Protein AF-0000000083108673 (afdb_homodimer)

Sequence (466 aa):
MNLGAVGRLLPELTGDARADRWREHRAAVRAELIEATLRAIDEYGPDLSIDDVVKTAGIPRPKLYRFFADKDALFAAVGQRVQEMIIEQVVPQFDAATTALELVSSAVAAYVGLVDKRPNLFRFLVNSHFRDGRSPADLIEGGRPLSDATVDVWSAAIEARGGEGANFEYVVDAALGAVGLGVLRWLNSPTVSKDALVEELTAFLWGAFSAIAEVRGVHLTPDTKLESSAEANMNLGAVGRLLPELTGDARADRWREHRAAVRAELIEATLRAIDEYGPDLSIDDVVKTAGIPRPKLYRFFADKDALFAAVGQRVQEMIIEQVVPQFDAATTALELVSSAVAAYVGLVDKRPNLFRFLVNSHFRDGRSPADLIEGGRPLSDATVDVWSAAIEARGGEGANFEYVVDAALGAVGLGVLRWLNSPTVSKDALVEELTAFLWGAFSAIAEVRGVHLTPDTKLESSAEAN

Organism: NCBI:txid185642

Foldseek 3Di:
DPPPPVVVPQPPPPPPPVVSVVVVVLVVVLVLLLVLVLVLCQVVFLPDDLVSSCVSSVHDSVVNCVNPVDPLRSLVVNLLVVLVVLCVQQLVQLLVDFAPLSNLLSNLLRNLVVCVVRVRSLVNNVVSCVVVVHDVVVVVVSCVVVLVSVLVSLLCQLVVQPFHSPPCSVVSSVLVVVSSVLSVVCSVPVPDDSVVSSVVSSVVSSVSSQVVSVVRPDHGDRGHTRPRPVVVD/DPPPVVVVPQPPPPPPPVVSVVSVVLVVVLVLLLVLVLVLCQVVFLPDDLVSSCVSSVHDSVVNCVNPVDPLRSLVVNLLVVLVVLCVQQLVQLLVDFAPLSNLLSNLLSNLVVCVVRVRSLVNNVVSCVVVVHDVVVVVVSCVVVLVSVLVSLLCQLVVQPFHSPPCSVVSSVLVVVSSVLSVVCSVPVPDDSVVSSVVSSVVSSVSSQVVSVVRPDHGDRGHTRPRPVVVD

Secondary structure (DSSP, 8-state):
--GGGGGGGS----S-HHHHHHHHHHHHHHHHHHHHHHHHHHHH-TT--HHHHHHHHT--HHHHHHH-SSHHHHHHHHHHHHHHHHHHHHHHHHHH--BHHHHHHHHHHHHHHHHHH-HHHHHHHHHHHHHT---HHHHHHHTHHHHHHHHHHHHHHHHTTT---SS-HHHHHHHHHHHHHHHHHHHHS--S-HHHHHHHHHHHHHHHHHHHHHHTT----TT-B---TTS--/--GGGGGGGS----S-HHHHHHHHHHHHHHHHHHHHHHHHHHHH-TT--HHHHHHHHT--HHHHHHH-SSHHHHHHHHHHHHHHHHHHHHHHHHHH--BHHHHHHHHHHHHHHHHHH-HHHHHHHHHHHHHT---HHHHHHHTHHHHHHHHHHHHHHHHTTT---SS-HHHHHHHHHHHHHHHHHHHHS--S-HHHHHHHHHHHHHHHHHHHHHHTT----TT-B---TTS--

pLDDT: mean 84.24, std 17.43, range [22.25, 97.62]

InterPro domains:
  IPR001647 DNA-binding HTH domain, TetR-type [PF00440] (33-78)
  IPR001647 DNA-binding HTH domain, TetR-type [PS50977] (27-86)
  IPR009057 Homedomain-like superfamily [SSF46689] (20-102)
  IPR036271 Tetracyclin repressor-like, C-terminal domain superfamily [SSF48498] (99-210)
  IPR050109 HTH-type, TetR-like transcriptional regulator [PTHR30055] (17-211)

Solvent-accessible surface area (backbone atoms only — not comparable to full-atom values): 24308 Å² total; per-residue (Å²): 132,78,77,59,66,72,59,67,72,55,73,77,74,80,75,48,66,65,62,41,51,50,50,50,49,51,51,50,51,49,51,48,53,41,52,25,38,54,52,25,20,68,72,67,28,53,77,55,49,71,68,47,27,28,61,62,57,69,48,62,71,69,63,54,46,76,76,24,89,43,72,64,55,46,48,51,52,39,42,52,49,51,44,49,50,49,39,67,52,24,54,59,29,54,73,70,28,54,23,50,42,39,36,45,40,44,28,46,42,36,49,52,48,49,43,67,74,37,51,34,53,49,50,25,46,52,41,52,42,13,62,68,54,32,45,63,60,45,60,53,55,58,40,39,65,53,40,49,53,52,30,53,55,51,24,50,58,34,38,76,61,72,19,63,35,72,84,41,58,52,60,39,38,14,50,50,21,15,51,52,41,26,49,48,48,36,72,76,52,63,85,61,53,70,68,54,48,39,52,51,54,30,38,28,49,49,20,15,51,39,35,44,35,43,77,31,62,27,85,67,47,61,74,38,68,49,75,55,78,72,71,73,106,133,78,74,57,67,73,59,66,72,54,74,76,72,80,74,48,65,65,62,40,50,51,50,49,50,51,50,50,52,49,50,48,51,41,51,23,38,54,50,26,20,67,71,67,29,51,79,54,49,69,68,48,28,28,62,63,58,68,47,63,68,69,62,53,47,75,74,26,90,43,72,65,56,46,50,52,52,38,42,51,49,51,44,49,51,49,41,68,52,25,55,60,30,56,71,68,29,53,23,52,41,40,37,45,40,46,28,46,41,36,49,52,49,49,41,68,74,37,49,32,54,48,51,26,46,52,42,52,44,14,63,67,54,31,45,62,60,45,61,52,55,61,41,39,66,52,42,50,53,50,30,53,54,51,25,48,58,34,39,75,58,73,19,64,36,72,84,41,60,52,59,40,39,14,50,50,22,14,51,54,43,26,48,49,47,36,70,76,53,63,85,60,54,70,67,55,49,40,51,50,53,31,38,28,50,46,19,14,52,37,35,44,34,43,77,30,61,28,89,67,48,62,74,39,67,49,76,58,80,72,69,75,106

Structure (mmCIF, N/CA/C/O backbone):
data_AF-0000000083108673-model_v1
#
loop_
_entity.id
_entity.type
_entity.pdbx_description
1 polymer 'Putative transcriptional regulatory protein TetR'
#
loop_
_atom_site.group_PDB
_atom_site.id
_atom_site.type_symbol
_atom_site.label_atom_id
_atom_site.label_alt_id
_atom_site.label_comp_id
_atom_site.label_asym_id
_atom_site.label_entity_id
_atom_site.label_seq_id
_atom_site.pdbx_PDB_ins_code
_atom_site.Cartn_x
_atom_site.Cartn_y
_atom_site.Cartn_z
_atom_site.occupancy
_atom_site.B_iso_or_equiv
_atom_site.auth_seq_id
_atom_site.auth_comp_id
_atom_site.auth_asym_id
_atom_site.auth_atom_id
_atom_site.pdbx_PDB_model_num
ATOM 1 N N . MET A 1 1 ? -19.672 -11.32 19.5 1 22.25 1 MET A N 1
ATOM 2 C CA . MET A 1 1 ? -18.656 -10.336 19.141 1 22.25 1 MET A CA 1
ATOM 3 C C . MET A 1 1 ? -19.016 -8.953 19.688 1 22.25 1 MET A C 1
ATOM 5 O O . MET A 1 1 ? -20.078 -8.422 19.375 1 22.25 1 MET A O 1
ATOM 9 N N . ASN A 1 2 ? -18.578 -8.703 20.953 1 26.3 2 ASN A N 1
ATOM 10 C CA . ASN A 1 2 ? -18.984 -7.676 21.906 1 26.3 2 ASN A CA 1
ATOM 11 C C . ASN A 1 2 ? -18.688 -6.273 21.375 1 26.3 2 ASN A C 1
ATOM 13 O O . ASN A 1 2 ? -17.531 -5.945 21.078 1 26.3 2 ASN A O 1
ATOM 17 N N . LEU A 1 3 ? -19.625 -5.762 20.641 1 29.3 3 LEU A N 1
ATOM 18 C CA . LEU A 1 3 ? -19.797 -4.363 20.266 1 29.3 3 LEU A CA 1
ATOM 19 C C . LEU A 1 3 ? -19.344 -3.438 21.391 1 29.3 3 LEU A C 1
ATOM 21 O O . LEU A 1 3 ? -19.641 -2.238 21.375 1 29.3 3 LEU A O 1
ATOM 25 N N . GLY A 1 4 ? -18.812 -4.102 22.469 1 31.02 4 GLY A N 1
ATOM 26 C CA . GLY A 1 4 ? -18.578 -3.357 23.688 1 31.02 4 GLY A CA 1
ATOM 27 C C . GLY A 1 4 ? -17.469 -2.326 23.562 1 31.02 4 GLY A C 1
ATOM 28 O O . GLY A 1 4 ? -17.234 -1.538 24.469 1 31.02 4 GLY A O 1
ATOM 29 N N . ALA A 1 5 ? -16.672 -2.553 22.547 1 33.41 5 ALA A N 1
ATOM 30 C CA . ALA A 1 5 ? -15.461 -1.731 22.625 1 33.41 5 ALA A CA 1
ATOM 31 C C . ALA A 1 5 ? -15.766 -0.278 22.266 1 33.41 5 ALA A C 1
ATOM 33 O O . ALA A 1 5 ? -14.93 0.604 22.484 1 33.41 5 ALA A O 1
ATOM 34 N N . VAL A 1 6 ? -16.781 -0.062 21.516 1 36.34 6 VAL A N 1
ATOM 35 C CA . VAL A 1 6 ? -17.031 1.325 21.156 1 36.34 6 VAL A CA 1
ATOM 36 C C . VAL A 1 6 ? -17.453 2.119 22.391 1 36.34 6 VAL A C 1
ATOM 38 O O . VAL A 1 6 ? -17.594 3.342 22.328 1 36.34 6 VAL A O 1
ATOM 41 N N . GLY A 1 7 ? -17.891 1.299 23.359 1 34.62 7 GLY A N 1
ATOM 42 C CA . GLY A 1 7 ? -18.391 1.974 24.547 1 34.62 7 GLY A CA 1
ATOM 43 C C . GLY A 1 7 ? -17.312 2.732 25.297 1 34.62 7 GLY A C 1
ATOM 44 O O . GLY A 1 7 ? -17.609 3.508 26.203 1 34.62 7 GLY A O 1
ATOM 45 N N . ARG A 1 8 ? -16.031 2.256 25.141 1 37.91 8 ARG A N 1
ATOM 46 C CA . ARG A 1 8 ? -15 2.707 26.062 1 37.91 8 ARG A CA 1
ATOM 47 C C . ARG A 1 8 ? -14.555 4.129 25.75 1 37.91 8 ARG A C 1
ATOM 49 O O . ARG A 1 8 ? -13.703 4.691 26.438 1 37.91 8 ARG A O 1
ATOM 56 N N . LEU A 1 9 ? -15.008 4.566 24.562 1 39.69 9 LEU A N 1
ATOM 57 C CA . LEU A 1 9 ? -14.469 5.898 24.312 1 39.69 9 LEU A CA 1
ATOM 58 C C . LEU A 1 9 ? -15.219 6.949 25.125 1 39.69 9 LEU A C 1
ATOM 60 O O . LEU A 1 9 ? -14.992 8.148 24.938 1 39.69 9 LEU A O 1
ATOM 64 N N . LEU A 1 10 ? -16.422 6.543 25.609 1 42.25 10 LEU A N 1
ATOM 65 C CA . LEU A 1 10 ? -17.031 7.629 26.375 1 42.25 10 LEU A CA 1
ATOM 66 C C . LEU A 1 10 ? -16.344 7.801 27.719 1 42.25 10 LEU A C 1
ATOM 68 O O . LEU A 1 10 ? -16.109 6.82 28.438 1 42.25 10 LEU A O 1
ATOM 72 N N . PRO A 1 11 ? -15.562 8.812 28.047 1 46.34 11 PRO A N 1
ATOM 73 C CA . PRO A 1 11 ? -15.023 9 29.391 1 46.34 11 PRO A CA 1
ATOM 74 C C . PRO A 1 11 ? -16.047 8.68 30.484 1 46.34 11 PRO A C 1
ATOM 76 O O . PRO A 1 11 ? -17.25 8.766 30.25 1 46.34 11 PRO A O 1
ATOM 79 N N . GLU A 1 12 ? -15.719 7.918 31.484 1 51.38 12 GLU A N 1
ATOM 80 C CA . GLU A 1 12 ? -16.516 7.613 32.656 1 51.38 12 GLU A CA 1
ATOM 81 C C . GLU A 1 12 ? -17.266 8.852 33.156 1 51.38 12 GLU A C 1
ATOM 83 O O . GLU A 1 12 ? -16.75 9.969 33.094 1 51.38 12 GLU A O 1
ATOM 88 N N . LEU A 1 13 ? -18.531 8.805 33.281 1 55.66 13 LEU A N 1
ATOM 89 C CA . LEU A 1 13 ? -19.359 9.828 33.938 1 55.66 13 LEU A CA 1
ATOM 90 C C . LEU A 1 13 ? -18.703 10.305 35.219 1 55.66 13 LEU A C 1
ATOM 92 O O . LEU A 1 13 ? -18.234 9.492 36.031 1 55.66 13 LEU A O 1
ATOM 96 N N . THR A 1 14 ? -18.047 11.289 35.438 1 57.16 14 THR A N 1
ATOM 97 C CA . THR A 1 14 ? -17.375 11.828 36.625 1 57.16 14 THR A CA 1
ATOM 98 C C . THR A 1 14 ? -18.344 11.938 37.781 1 57.16 14 THR A C 1
ATOM 100 O O . THR A 1 14 ? -17.922 12.172 38.938 1 57.16 14 THR A O 1
ATOM 103 N N . GLY A 1 15 ? -19.531 11.57 37.625 1 62.62 15 GLY A N 1
ATOM 104 C CA . GLY A 1 15 ? -20.516 11.75 38.688 1 62.62 15 GLY A CA 1
ATOM 105 C C . GLY A 1 15 ? -21.219 13.094 38.625 1 62.62 15 GLY A C 1
ATOM 106 O O . GLY A 1 15 ? -22.281 13.273 39.219 1 62.62 15 GLY A O 1
ATOM 107 N N . ASP A 1 16 ? -20.469 14.062 38.281 1 69.56 16 ASP A N 1
ATOM 108 C CA . ASP A 1 16 ? -21.172 15.344 38.188 1 69.56 16 ASP A CA 1
ATOM 109 C C . ASP A 1 16 ? -21.969 15.453 36.906 1 69.56 16 ASP A C 1
ATOM 111 O O . ASP A 1 16 ? -21.391 15.445 35.812 1 69.56 16 ASP A O 1
ATOM 115 N N . ALA A 1 17 ? -23.234 15.328 36.906 1 79.5 17 ALA A N 1
ATOM 116 C CA . ALA A 1 17 ? -24.188 15.305 35.812 1 79.5 17 ALA A CA 1
ATOM 117 C C . ALA A 1 17 ? -23.938 16.469 34.844 1 79.5 17 ALA A C 1
ATOM 119 O O . ALA A 1 17 ? -24.047 16.312 33.625 1 79.5 17 ALA A O 1
ATOM 120 N N . ARG A 1 18 ? -23.594 17.625 35.438 1 79.94 18 ARG A N 1
ATOM 121 C CA . ARG A 1 18 ? -23.359 18.797 34.594 1 79.94 18 ARG A CA 1
ATOM 122 C C . ARG A 1 18 ? -22.125 18.625 33.719 1 79.94 18 ARG A C 1
ATOM 124 O O . ARG A 1 18 ? -22.141 18.938 32.531 1 79.94 18 ARG A O 1
ATOM 131 N N . ALA A 1 19 ? -21.047 18.203 34.344 1 83.88 19 ALA A N 1
ATOM 132 C CA . ALA A 1 19 ? -19.781 17.953 33.625 1 83.88 19 ALA A CA 1
ATOM 133 C C . ALA A 1 19 ? -19.969 16.906 32.531 1 83.88 19 ALA A C 1
ATOM 135 O O . ALA A 1 19 ? -19.406 17.031 31.453 1 83.88 19 ALA A O 1
ATOM 136 N N . ASP A 1 20 ? -20.781 16.016 32.781 1 82.88 20 ASP A N 1
ATOM 137 C CA . ASP A 1 20 ? -21.047 14.961 31.812 1 82.88 20 ASP A CA 1
ATOM 138 C C . ASP A 1 20 ? -21.844 15.5 30.625 1 82.88 20 ASP A C 1
ATOM 140 O O . ASP A 1 20 ? -21.578 15.141 29.469 1 82.88 20 ASP A O 1
ATOM 144 N N . ARG A 1 21 ? -22.828 16.297 30.969 1 84.56 21 ARG A N 1
ATOM 145 C CA . ARG A 1 21 ? -23.625 16.891 29.922 1 84.56 21 ARG A CA 1
ATOM 146 C C . ARG A 1 21 ? -22.781 17.781 29.016 1 84.56 21 ARG A C 1
ATOM 148 O O . ARG A 1 21 ? -22.953 17.797 27.797 1 84.56 21 ARG A O 1
ATOM 155 N N . TRP A 1 22 ? -21.891 18.516 29.672 1 84.88 22 TRP A N 1
ATOM 156 C CA . TRP A 1 22 ? -21 19.406 28.922 1 84.88 22 TRP A CA 1
ATOM 157 C C . TRP A 1 22 ? -20.062 18.594 28.031 1 84.88 22 TRP A C 1
ATOM 159 O O . TRP A 1 22 ? -19.875 18.938 26.859 1 84.88 22 TRP A O 1
ATOM 169 N N . ARG A 1 23 ? -19.547 17.531 28.5 1 85 23 ARG A N 1
ATOM 170 C CA . ARG A 1 23 ? -18.656 16.672 27.719 1 85 23 ARG A CA 1
ATOM 171 C C . ARG A 1 23 ? -19.406 16.047 26.531 1 85 23 ARG A C 1
ATOM 173 O O . ARG A 1 23 ? -18.859 15.977 25.422 1 85 23 ARG A O 1
ATOM 180 N N . GLU A 1 24 ? -20.531 15.711 26.812 1 85.25 24 GLU A N 1
ATOM 181 C CA . GLU A 1 24 ? -21.344 15.125 25.75 1 85.25 24 GLU A CA 1
ATOM 182 C C . GLU A 1 24 ? -21.656 16.156 24.672 1 85.25 24 GLU A C 1
ATOM 184 O O . GLU A 1 24 ? -21.609 15.844 23.469 1 85.25 24 GLU A O 1
ATOM 189 N N . HIS A 1 25 ? -21.984 17.281 25.172 1 88.06 25 HIS A N 1
ATOM 190 C CA . HIS A 1 25 ? -22.297 18.359 24.234 1 88.06 25 HIS A CA 1
ATOM 191 C C . HIS A 1 25 ? -21.062 18.703 23.375 1 88.06 25 HIS A C 1
ATOM 193 O O . HIS A 1 25 ? -21.188 18.875 22.172 1 88.06 25 HIS A O 1
ATOM 199 N N . ARG A 1 26 ? -19.953 18.781 23.984 1 90.62 26 ARG A N 1
ATOM 200 C CA . ARG A 1 26 ? -18.719 19.094 23.281 1 90.62 26 ARG A CA 1
ATOM 201 C C . ARG A 1 26 ? -18.391 18.031 22.234 1 90.62 26 ARG A C 1
ATOM 203 O O . ARG A 1 26 ? -17.969 18.344 21.125 1 90.62 26 ARG A O 1
ATOM 210 N N . ALA A 1 27 ? -18.594 16.875 22.688 1 91.75 27 ALA A N 1
ATOM 211 C CA . ALA A 1 27 ? -18.344 15.75 21.781 1 91.75 27 ALA A CA 1
ATOM 212 C C . ALA A 1 27 ? -19.297 15.797 20.578 1 91.75 27 ALA A C 1
ATOM 214 O O . ALA A 1 27 ? -18.891 15.492 19.453 1 91.75 27 ALA A O 1
ATOM 215 N N . ALA A 1 28 ? -20.469 16.172 20.844 1 93.31 28 ALA A N 1
ATOM 216 C CA . ALA A 1 28 ? -21.469 16.25 19.781 1 93.31 28 ALA A CA 1
ATOM 217 C C . ALA A 1 28 ? -21.125 17.344 18.781 1 93.31 28 ALA A C 1
ATOM 219 O O . ALA A 1 28 ? -21.25 17.156 17.562 1 93.31 28 ALA A O 1
ATOM 220 N N . VAL A 1 29 ? -20.734 18.469 19.297 1 94.38 29 VAL A N 1
ATOM 221 C CA . VAL A 1 29 ? -20.375 19.578 18.422 1 94.38 29 VAL A CA 1
ATOM 222 C C . VAL A 1 29 ? -19.141 19.203 17.594 1 94.38 29 VAL A C 1
ATOM 224 O O . VAL A 1 29 ? -19.094 19.469 16.391 1 94.38 29 VAL A O 1
ATOM 227 N N . ARG A 1 30 ? -18.203 18.609 18.219 1 96 30 ARG A N 1
ATOM 228 C CA . ARG A 1 30 ? -17 18.172 17.531 1 96 30 ARG A CA 1
ATOM 229 C C . ARG A 1 30 ? -17.344 17.219 16.391 1 96 30 ARG A C 1
ATOM 231 O O . ARG A 1 30 ? -16.797 17.344 15.297 1 96 30 ARG A O 1
ATOM 238 N N . ALA A 1 31 ? -18.172 16.312 16.672 1 96.31 31 ALA A N 1
ATOM 239 C CA . ALA A 1 31 ? -18.594 15.352 15.672 1 96.31 31 ALA A CA 1
ATOM 240 C C . ALA A 1 31 ? -19.297 16.047 14.508 1 96.31 31 ALA A C 1
ATOM 242 O O . ALA A 1 31 ? -19.109 15.664 13.344 1 96.31 31 ALA A O 1
ATOM 243 N N . GLU A 1 32 ? -20.047 17 14.812 1 96.25 32 GLU A N 1
ATOM 244 C CA . GLU A 1 32 ? -20.75 17.75 13.766 1 96.25 32 GLU A CA 1
ATOM 245 C C . GLU A 1 32 ? -19.766 18.484 12.867 1 96.25 32 GLU A C 1
ATOM 247 O O . GLU A 1 32 ? -19.969 18.594 11.656 1 96.25 32 GLU A O 1
ATOM 252 N N . LEU A 1 33 ? -18.781 19.016 13.477 1 97.25 33 LEU A N 1
ATOM 253 C CA . LEU A 1 33 ? -17.766 19.719 12.703 1 97.25 33 LEU A CA 1
ATOM 254 C C . LEU A 1 33 ? -17.016 18.766 11.781 1 97.25 33 LEU A C 1
ATOM 256 O O . LEU A 1 33 ? -16.688 19.125 10.648 1 97.25 33 LEU A O 1
ATOM 260 N N . ILE A 1 34 ? -16.797 17.594 12.266 1 97.44 34 ILE A N 1
ATOM 261 C CA . ILE A 1 34 ? -16.156 16.562 11.445 1 97.44 34 ILE A CA 1
ATOM 262 C C . ILE A 1 34 ? -17.078 16.219 10.273 1 97.44 34 ILE A C 1
ATOM 264 O O . ILE A 1 34 ? -16.625 16.141 9.125 1 97.44 34 ILE A O 1
ATOM 268 N N . GLU A 1 35 ? -18.359 16.109 10.531 1 97.56 35 GLU A N 1
ATOM 269 C CA . GLU A 1 35 ? -19.328 15.789 9.477 1 97.56 35 GLU A CA 1
ATOM 270 C C . GLU A 1 35 ? -19.422 16.906 8.453 1 97.56 35 GLU A C 1
ATOM 272 O O . GLU A 1 35 ? -19.547 16.656 7.254 1 97.56 35 GLU A O 1
ATOM 277 N N . ALA A 1 36 ? -19.391 18.047 8.969 1 97.38 36 ALA A N 1
ATOM 278 C CA . ALA A 1 36 ? -19.406 19.203 8.062 1 97.38 36 ALA A CA 1
ATOM 279 C C . ALA A 1 36 ? -18.188 19.203 7.152 1 97.38 36 ALA A C 1
ATOM 281 O O . ALA A 1 36 ? -18.281 19.547 5.973 1 97.38 36 ALA A O 1
ATOM 282 N N . THR A 1 37 ? -17.062 18.859 7.727 1 97.38 37 THR A N 1
ATOM 283 C CA . THR A 1 37 ? -15.844 18.797 6.934 1 97.38 37 THR A CA 1
ATOM 284 C C . THR A 1 37 ? -15.938 17.719 5.867 1 97.38 37 THR A C 1
ATOM 286 O O . THR A 1 37 ? -15.492 17.906 4.734 1 97.38 37 THR A O 1
ATOM 289 N N . LEU A 1 38 ? -16.531 16.594 6.203 1 97.25 38 LEU A N 1
ATOM 290 C CA . LEU A 1 38 ? -16.766 15.539 5.227 1 97.25 38 LEU A CA 1
ATOM 291 C C . LEU A 1 38 ? -17.609 16.047 4.066 1 97.25 38 LEU A C 1
ATOM 293 O O . LEU A 1 38 ? -17.312 15.766 2.904 1 97.25 38 LEU A O 1
ATOM 297 N N . ARG A 1 39 ? -18.625 16.781 4.375 1 97.31 39 ARG A N 1
ATOM 298 C CA . ARG A 1 39 ? -19.484 17.344 3.35 1 97.31 39 ARG A CA 1
ATOM 299 C C . ARG A 1 39 ? -18.734 18.359 2.496 1 97.31 39 ARG A C 1
ATOM 301 O O . ARG A 1 39 ? -18.922 18.422 1.28 1 97.31 39 ARG A O 1
ATOM 308 N N . ALA A 1 40 ? -17.906 19.125 3.168 1 97.62 40 ALA A N 1
ATOM 309 C CA . ALA A 1 40 ? -17.094 20.094 2.443 1 97.62 40 ALA A CA 1
ATOM 310 C C . ALA A 1 40 ? -16.141 19.406 1.464 1 97.62 40 ALA A C 1
ATOM 312 O O . ALA A 1 40 ? -15.938 19.891 0.348 1 97.62 40 ALA A O 1
ATOM 313 N N . ILE A 1 41 ? -15.609 18.297 1.856 1 96.69 41 ILE A N 1
ATOM 314 C CA . ILE A 1 41 ? -14.727 17.531 0.988 1 96.69 41 ILE A CA 1
ATOM 315 C C . ILE A 1 41 ? -15.492 17.047 -0.242 1 96.69 41 ILE A C 1
ATOM 317 O O . ILE A 1 41 ? -14.992 17.141 -1.366 1 96.69 41 ILE A O 1
ATOM 321 N N . ASP A 1 42 ? -16.688 16.594 0 1 95.94 42 ASP A N 1
ATOM 322 C CA . ASP A 1 42 ? -17.531 16.109 -1.1 1 95.94 42 ASP A CA 1
ATOM 323 C C . ASP A 1 42 ? -17.844 17.234 -2.08 1 95.94 42 ASP A C 1
ATOM 325 O O . ASP A 1 42 ? -17.859 17.031 -3.295 1 95.94 42 ASP A O 1
ATOM 329 N N . GLU A 1 43 ? -18 18.375 -1.531 1 95.44 43 GLU A N 1
ATOM 330 C CA . GLU A 1 43 ? -18.469 19.516 -2.32 1 95.44 43 GLU A CA 1
ATOM 331 C C . GLU A 1 43 ? -17.312 20.234 -2.996 1 95.44 43 GLU A C 1
ATOM 333 O O . GLU A 1 43 ? -17.391 20.594 -4.172 1 95.44 43 GLU A O 1
ATOM 338 N N . TYR A 1 44 ? -16.219 20.484 -2.236 1 96.31 44 TYR A N 1
ATOM 339 C CA . TYR A 1 44 ? -15.172 21.391 -2.717 1 96.31 44 TYR A CA 1
ATOM 340 C C . TYR A 1 44 ? -13.93 20.625 -3.131 1 96.31 44 TYR A C 1
ATOM 342 O O . TYR A 1 44 ? -13.008 21.188 -3.725 1 96.31 44 TYR A O 1
ATOM 350 N N . GLY A 1 45 ? -13.93 19.344 -2.777 1 94.56 45 GLY A N 1
ATOM 351 C CA . GLY A 1 45 ? -12.797 18.531 -3.193 1 94.56 45 GLY A CA 1
ATOM 352 C C . GLY A 1 45 ? -11.812 18.266 -2.07 1 94.56 45 GLY A C 1
ATOM 353 O O . GLY A 1 45 ? -11.992 18.75 -0.952 1 94.56 45 GLY A O 1
ATOM 354 N N . PRO A 1 46 ? -10.812 17.438 -2.287 1 90.69 46 PRO A N 1
ATOM 355 C CA . PRO A 1 46 ? -9.891 16.953 -1.259 1 90.69 46 PRO A CA 1
ATOM 356 C C . PRO A 1 46 ? -8.977 18.047 -0.72 1 90.69 46 PRO A C 1
ATOM 358 O O . PRO A 1 46 ? -8.383 17.891 0.349 1 90.69 46 PRO A O 1
ATOM 361 N N . ASP A 1 47 ? -8.844 19.156 -1.476 1 89.25 47 ASP A N 1
ATOM 362 C CA . ASP A 1 47 ? -7.949 20.234 -1.072 1 89.25 47 ASP A CA 1
ATOM 363 C C . ASP A 1 47 ? -8.727 21.391 -0.452 1 89.25 47 ASP A C 1
ATOM 365 O O . ASP A 1 47 ? -8.297 22.547 -0.517 1 89.25 47 ASP A O 1
ATOM 369 N N . LEU A 1 48 ? -9.766 21.078 0.149 1 92.94 48 LEU A N 1
ATOM 370 C CA . LEU A 1 48 ? -10.633 22.109 0.733 1 92.94 48 LEU A CA 1
ATOM 371 C C . LEU A 1 48 ? -9.859 22.969 1.717 1 92.94 48 LEU A C 1
ATOM 373 O O . LEU A 1 48 ? -8.828 22.562 2.246 1 92.94 48 LEU A O 1
ATOM 377 N N . SER A 1 49 ? -10.344 24.172 1.956 1 93.38 49 SER A N 1
ATOM 378 C CA . SER A 1 49 ? -9.766 25.125 2.904 1 93.38 49 SER A CA 1
ATOM 379 C C . SER A 1 49 ? -10.594 25.188 4.188 1 93.38 49 SER A C 1
ATOM 381 O O . SER A 1 49 ? -11.703 24.672 4.242 1 93.38 49 SER A O 1
ATOM 383 N N . ILE A 1 50 ? -9.984 25.766 5.105 1 95.38 50 ILE A N 1
ATOM 384 C CA . ILE A 1 50 ? -10.727 26.016 6.336 1 95.38 50 ILE A CA 1
ATOM 385 C C . ILE A 1 50 ? -11.938 26.891 6.039 1 95.38 50 ILE A C 1
ATOM 387 O O . ILE A 1 50 ? -13.008 26.719 6.633 1 95.38 50 ILE A O 1
ATOM 391 N N . ASP A 1 51 ? -11.773 27.797 5.145 1 96.62 51 ASP A N 1
ATOM 392 C CA . ASP A 1 51 ? -12.891 28.641 4.746 1 96.62 51 ASP A CA 1
ATOM 393 C C . ASP A 1 51 ? -14.047 27.812 4.199 1 96.62 51 ASP A C 1
ATOM 395 O O . ASP A 1 51 ? -15.211 28.094 4.484 1 96.62 51 ASP A O 1
ATOM 399 N N . ASP A 1 52 ? -13.781 26.797 3.449 1 97.12 52 ASP A N 1
ATOM 400 C CA . ASP A 1 52 ? -14.805 25.891 2.934 1 97.12 52 ASP A CA 1
ATOM 401 C C . ASP A 1 52 ? -15.531 25.172 4.07 1 97.12 52 ASP A C 1
ATOM 403 O O . ASP A 1 52 ? -16.75 24.984 4.016 1 97.12 52 ASP A O 1
ATOM 407 N N . VAL A 1 53 ? -14.742 24.797 5.086 1 97.31 53 VAL A N 1
ATOM 408 C CA . VAL A 1 53 ? -15.273 24.047 6.219 1 97.31 53 VAL A CA 1
ATOM 409 C C . VAL A 1 53 ? -16.25 24.922 7 1 97.31 53 VAL A C 1
ATOM 411 O O . VAL A 1 53 ? -17.375 24.516 7.277 1 97.31 53 VAL A O 1
ATOM 414 N N . VAL A 1 54 ? -15.828 26.141 7.34 1 97.44 54 VAL A N 1
ATOM 415 C CA . VAL A 1 54 ? -16.656 27 8.172 1 97.44 54 VAL A CA 1
ATOM 416 C C . VAL A 1 54 ? -17.891 27.438 7.398 1 97.44 54 VAL A C 1
ATOM 418 O O . VAL A 1 54 ? -18.984 27.578 7.973 1 97.44 54 VAL A O 1
ATOM 421 N N . LYS A 1 55 ? -17.75 27.672 6.117 1 97.5 55 LYS A N 1
ATOM 422 C CA . LYS A 1 55 ? -18.891 27.984 5.262 1 97.5 55 LYS A CA 1
ATOM 423 C C . LYS A 1 55 ? -19.922 26.844 5.277 1 97.5 55 LYS A C 1
ATOM 425 O O . LYS A 1 55 ? -21.109 27.094 5.445 1 97.5 55 LYS A O 1
ATOM 430 N N . THR A 1 56 ? -19.484 25.656 5.148 1 97.44 56 THR A N 1
ATOM 431 C CA . THR A 1 56 ? -20.359 24.484 5.105 1 97.44 56 THR A CA 1
ATOM 432 C C . THR A 1 56 ? -21.016 24.25 6.461 1 97.44 56 THR A C 1
ATOM 434 O O . THR A 1 56 ? -22.188 23.859 6.535 1 97.44 56 THR A O 1
ATOM 437 N N . ALA A 1 57 ? -20.266 24.453 7.531 1 97.06 57 ALA A N 1
ATOM 438 C CA . ALA A 1 57 ? -20.75 24.234 8.891 1 97.06 57 ALA A CA 1
ATOM 439 C C . ALA A 1 57 ? -21.641 25.391 9.352 1 97.06 57 ALA A C 1
ATOM 441 O O . ALA A 1 57 ? -22.391 25.25 10.328 1 97.06 57 ALA A O 1
ATOM 442 N N . GLY A 1 58 ? -21.484 26.516 8.75 1 97.44 58 GLY A N 1
ATOM 443 C CA . GLY A 1 58 ? -22.25 27.672 9.141 1 97.44 58 GLY A CA 1
ATOM 444 C C . GLY A 1 58 ? -21.828 28.266 10.469 1 97.44 58 GLY A C 1
ATOM 445 O O . GLY A 1 58 ? -22.656 28.641 11.289 1 97.44 58 GLY A O 1
ATOM 446 N N . ILE A 1 59 ? -20.578 28.25 10.656 1 97 59 ILE A N 1
ATOM 447 C CA . ILE A 1 59 ? -20.062 28.797 11.906 1 97 59 ILE A C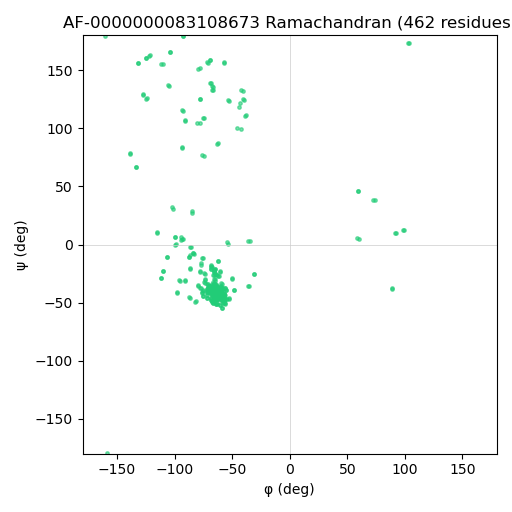A 1
ATOM 448 C C . ILE A 1 59 ? -18.906 29.75 11.617 1 97 59 ILE A C 1
ATOM 450 O O . ILE A 1 59 ? -18.266 29.672 10.57 1 97 59 ILE A O 1
ATOM 454 N N . PRO A 1 60 ? -18.656 30.703 12.57 1 96.44 60 PRO A N 1
ATOM 455 C CA . PRO A 1 60 ? -17.453 31.516 12.422 1 96.44 60 PRO A CA 1
ATOM 456 C C . PRO A 1 60 ? -16.172 30.734 12.688 1 96.44 60 PRO A C 1
ATOM 458 O O . PRO A 1 60 ? -16.188 29.75 13.43 1 96.44 60 PRO A O 1
ATOM 461 N N . ARG A 1 61 ? -15.031 31.172 12.141 1 95.25 61 ARG A N 1
ATOM 462 C CA . ARG A 1 61 ? -13.734 30.516 12.219 1 95.25 61 ARG A CA 1
ATOM 463 C C . ARG A 1 61 ? -13.289 30.328 13.664 1 95.25 61 ARG A C 1
ATOM 465 O O . ARG A 1 61 ? -12.828 29.25 14.047 1 95.25 61 ARG A O 1
ATOM 472 N N . PRO A 1 62 ? -13.516 31.219 14.57 1 95.81 62 PRO A N 1
ATOM 473 C CA . PRO A 1 62 ? -13.055 31.031 15.945 1 95.81 62 PRO A CA 1
ATOM 474 C C . PRO A 1 62 ? -13.773 29.891 16.672 1 95.81 62 PRO A C 1
ATOM 476 O O . PRO A 1 62 ? -13.18 29.234 17.531 1 95.81 62 PRO A O 1
ATOM 479 N N . LYS A 1 63 ? -14.945 29.75 16.344 1 95.94 63 LYS A N 1
ATOM 480 C CA . LYS A 1 63 ? -15.688 28.656 16.969 1 95.94 63 LYS A CA 1
ATOM 481 C C . LYS A 1 63 ? -15.07 27.312 16.609 1 95.94 63 LYS A C 1
ATOM 483 O O . LYS A 1 63 ? -15.016 26.406 17.453 1 95.94 63 LYS A O 1
ATOM 488 N N . LEU A 1 64 ? -14.609 27.141 15.375 1 96.69 64 LEU A N 1
ATOM 489 C CA . LEU A 1 64 ? -13.977 25.906 14.961 1 96.69 64 LEU A CA 1
ATOM 490 C C . LEU A 1 64 ? -12.742 25.609 15.805 1 96.69 64 LEU A C 1
ATOM 492 O O . LEU A 1 64 ? -12.531 24.469 16.234 1 96.69 64 LEU A O 1
ATOM 496 N N . TYR A 1 65 ? -12.047 26.609 16.109 1 95 65 TYR A N 1
ATOM 497 C CA . TYR A 1 65 ? -10.75 26.453 16.75 1 95 65 TYR A CA 1
ATOM 498 C C . TYR A 1 65 ? -10.898 26.297 18.25 1 95 65 TYR A C 1
ATOM 500 O O . TYR A 1 65 ? -9.922 26.031 18.969 1 95 65 TYR A O 1
ATOM 508 N N . ARG A 1 66 ? -12.164 26.484 18.812 1 95.44 66 ARG A N 1
ATOM 509 C CA . ARG A 1 66 ? -12.469 26.094 20.172 1 95.44 66 ARG A CA 1
ATOM 510 C C . ARG A 1 66 ? -12.461 24.578 20.328 1 95.44 66 ARG A C 1
ATOM 512 O O . ARG A 1 66 ? -12.234 24.062 21.438 1 95.44 66 ARG A O 1
ATOM 519 N N . PHE A 1 67 ? -12.617 23.953 19.266 1 95.81 67 PHE A N 1
ATOM 520 C CA . PHE A 1 67 ? -12.758 22.5 19.312 1 95.81 67 PHE A CA 1
ATOM 521 C C . PHE A 1 67 ? -11.547 21.812 18.688 1 95.81 67 PHE A C 1
ATOM 523 O O . PHE A 1 67 ? -11.242 20.656 19.016 1 95.81 67 PHE A O 1
ATOM 530 N N . PHE A 1 68 ? -10.922 22.516 17.734 1 96.38 68 PHE A N 1
ATOM 531 C CA . PHE A 1 68 ? -9.703 22 17.109 1 96.38 68 PHE A CA 1
ATOM 532 C C . PHE A 1 68 ? -8.586 23.031 17.172 1 96.38 68 PHE A C 1
ATOM 534 O O . PHE A 1 68 ? -8.758 24.172 16.703 1 96.38 68 PHE A O 1
ATOM 541 N N . ALA A 1 69 ? -7.465 22.562 17.656 1 94.38 69 ALA A N 1
ATOM 542 C CA . ALA A 1 69 ? -6.332 23.453 17.875 1 94.38 69 ALA A CA 1
ATOM 543 C C . ALA A 1 69 ? -5.871 24.094 16.562 1 94.38 69 ALA A C 1
ATOM 545 O O . ALA A 1 69 ? -5.453 25.25 16.547 1 94.38 69 ALA A O 1
ATOM 546 N N . ASP A 1 70 ? -5.883 23.312 15.469 1 93.12 70 ASP A N 1
ATOM 547 C CA . ASP A 1 70 ? -5.438 23.781 14.156 1 93.12 70 ASP A CA 1
ATOM 548 C C . ASP A 1 70 ? -6.016 22.922 13.039 1 93.12 70 ASP A C 1
ATOM 550 O O . ASP A 1 70 ? -6.789 22 13.297 1 93.12 70 ASP A O 1
ATOM 554 N N . LYS A 1 71 ? -5.66 23.281 11.883 1 91.19 71 LYS A N 1
ATOM 555 C CA . LYS A 1 71 ? -6.141 22.594 10.688 1 91.19 71 LYS A CA 1
ATOM 556 C C . LYS A 1 71 ? -5.73 21.125 10.695 1 91.19 71 LYS A C 1
ATOM 558 O O . LYS A 1 71 ? -6.52 20.25 10.328 1 91.19 71 LYS A O 1
ATOM 563 N N . ASP A 1 72 ? -4.566 20.828 11.188 1 86.44 72 ASP A N 1
ATOM 564 C CA . ASP A 1 72 ? -4.047 19.469 11.188 1 86.44 72 ASP A CA 1
ATOM 565 C C . ASP A 1 72 ? -4.82 18.578 12.156 1 86.44 72 ASP A C 1
ATOM 567 O O . ASP A 1 72 ? -5.082 17.406 11.867 1 86.44 72 ASP A O 1
ATOM 571 N N . ALA A 1 73 ? -5.109 19.141 13.203 1 90.38 73 ALA A N 1
ATOM 572 C CA . ALA A 1 73 ? -5.887 18.406 14.188 1 90.38 73 ALA A CA 1
ATOM 573 C C . ALA A 1 73 ? -7.27 18.047 13.648 1 90.38 73 ALA A C 1
ATOM 575 O O . ALA A 1 73 ? -7.758 16.938 13.844 1 90.38 73 ALA A O 1
ATOM 576 N N . LEU A 1 74 ? -7.887 19.047 12.992 1 94 74 LEU A N 1
ATOM 577 C CA . LEU A 1 74 ? -9.188 18.797 12.383 1 94 74 LEU A CA 1
ATOM 578 C C . LEU A 1 74 ? -9.086 17.703 11.32 1 94 74 LEU A C 1
ATOM 580 O O . LEU A 1 74 ? -9.867 16.75 11.328 1 94 74 LEU A O 1
ATOM 584 N N . PHE A 1 75 ? -8.125 17.766 10.523 1 89.5 75 PHE A N 1
ATOM 585 C CA . PHE A 1 75 ? -7.996 16.844 9.398 1 89.5 75 PHE A CA 1
ATOM 586 C C . PHE A 1 75 ? -7.621 15.453 9.891 1 89.5 75 PHE A C 1
ATOM 588 O O . PHE A 1 75 ? -8.031 14.453 9.297 1 89.5 75 PHE A O 1
ATOM 595 N N . ALA A 1 76 ? -6.855 15.391 10.922 1 86.19 76 ALA A N 1
ATOM 596 C CA . ALA A 1 76 ? -6.566 14.094 11.531 1 86.19 76 ALA A CA 1
ATOM 597 C C . ALA A 1 76 ? -7.844 13.422 12.023 1 86.19 76 ALA A C 1
ATOM 599 O O . ALA A 1 76 ? -8.039 12.219 11.812 1 86.19 76 ALA A O 1
ATOM 600 N N . ALA A 1 77 ? -8.656 14.211 12.609 1 91.12 77 ALA A N 1
ATOM 601 C CA . ALA A 1 77 ? -9.922 13.688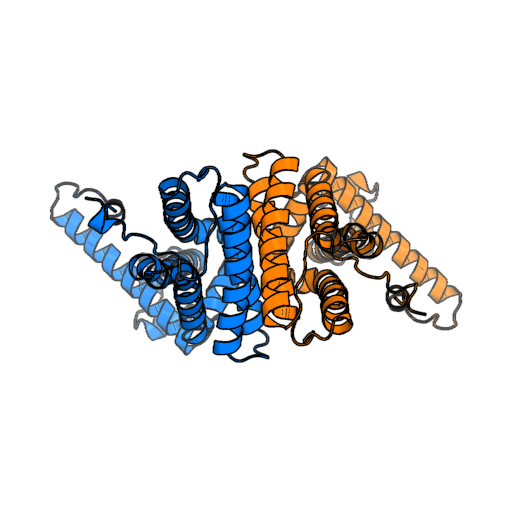 13.109 1 91.12 77 ALA A CA 1
ATOM 602 C C . ALA A 1 77 ? -10.828 13.242 11.961 1 91.12 77 ALA A C 1
ATOM 604 O O . ALA A 1 77 ? -11.516 12.227 12.062 1 91.12 77 ALA A O 1
ATOM 605 N N . VAL A 1 78 ? -10.836 13.992 10.898 1 93.25 78 VAL A N 1
ATOM 606 C CA . VAL A 1 78 ? -11.617 13.656 9.719 1 93.25 78 VAL A CA 1
ATOM 607 C C . VAL A 1 78 ? -11.086 12.367 9.102 1 93.25 78 VAL A C 1
ATOM 609 O O . VAL A 1 78 ? -11.867 11.492 8.711 1 93.25 78 VAL A O 1
ATOM 612 N N . GLY A 1 79 ? -9.812 12.242 9.039 1 87.44 79 GLY A N 1
ATOM 613 C CA . GLY A 1 79 ? -9.211 11.008 8.562 1 87.44 79 GLY A CA 1
ATOM 614 C C . GLY A 1 79 ? -9.633 9.789 9.375 1 87.44 79 GLY A C 1
ATOM 615 O O . GLY A 1 79 ? -9.93 8.734 8.812 1 87.44 79 GLY A O 1
ATOM 616 N N . GLN A 1 80 ? -9.609 9.969 10.633 1 87.88 80 GLN A N 1
ATOM 617 C CA . GLN A 1 80 ? -10.055 8.891 11.516 1 87.88 80 GLN A CA 1
ATOM 618 C C . GLN A 1 80 ? -11.516 8.523 11.242 1 87.88 80 GLN A C 1
ATOM 620 O O . GLN A 1 80 ? -11.867 7.348 11.219 1 87.88 80 GLN A O 1
ATOM 625 N N . ARG A 1 81 ? -12.297 9.516 11.016 1 92.31 81 ARG A N 1
ATOM 626 C CA . ARG A 1 81 ? -13.711 9.281 10.742 1 92.31 81 ARG A CA 1
ATOM 627 C C . ARG A 1 81 ? -13.898 8.531 9.43 1 92.31 81 ARG A C 1
ATOM 629 O O . ARG A 1 81 ? -14.758 7.664 9.32 1 92.31 81 ARG A O 1
ATOM 636 N N . VAL A 1 82 ? -13.133 8.859 8.461 1 90.75 82 VAL A N 1
ATOM 637 C CA . VAL A 1 82 ? -13.195 8.172 7.176 1 90.75 82 VAL A CA 1
ATOM 638 C C . VAL A 1 82 ? -12.836 6.699 7.355 1 90.75 82 VAL A C 1
ATOM 640 O O . VAL A 1 82 ? -13.484 5.82 6.785 1 90.75 82 VAL A O 1
ATOM 643 N N . GLN A 1 83 ? -11.844 6.434 8.125 1 88.06 83 GLN A N 1
ATOM 644 C CA . GLN A 1 83 ? -11.477 5.055 8.422 1 88.06 83 GLN A CA 1
ATOM 645 C C . GLN A 1 83 ? -12.633 4.305 9.078 1 88.06 83 GLN A C 1
ATOM 647 O O . GLN A 1 83 ? -12.891 3.143 8.758 1 88.06 83 GLN A O 1
ATOM 652 N N . GLU A 1 84 ? -13.258 4.98 9.977 1 90.62 84 GLU A N 1
ATOM 653 C CA . GLU A 1 84 ? -14.406 4.375 10.641 1 90.62 84 GLU A CA 1
ATOM 654 C C . GLU A 1 84 ? -15.523 4.066 9.648 1 90.62 84 GLU A C 1
ATOM 656 O O . GLU A 1 84 ? -16.203 3.043 9.766 1 90.62 84 GLU A O 1
ATOM 661 N N . MET A 1 85 ? -15.695 4.953 8.727 1 92.69 85 MET A N 1
ATOM 662 C CA . MET A 1 85 ? -16.719 4.742 7.695 1 92.69 85 MET A CA 1
ATOM 663 C C . MET A 1 85 ? -16.406 3.492 6.879 1 92.69 85 MET A C 1
ATOM 665 O O . MET A 1 85 ? -17.312 2.74 6.527 1 92.69 85 MET A O 1
ATOM 669 N N . ILE A 1 86 ? -15.164 3.264 6.613 1 91.94 86 ILE A N 1
ATOM 670 C CA . ILE A 1 86 ? -14.742 2.082 5.867 1 91.94 86 ILE A CA 1
ATOM 671 C C . ILE A 1 86 ? -15.078 0.824 6.668 1 91.94 86 ILE A C 1
ATOM 673 O O . ILE A 1 86 ? -15.648 -0.128 6.129 1 91.94 86 ILE A O 1
ATOM 677 N N . ILE A 1 87 ? -14.734 0.877 7.906 1 92.5 87 ILE A N 1
ATOM 678 C CA . ILE A 1 87 ? -15 -0.259 8.781 1 92.5 87 ILE A CA 1
ATOM 679 C C . ILE A 1 87 ? -16.5 -0.536 8.828 1 92.5 87 ILE A C 1
ATOM 681 O O . ILE A 1 87 ? -16.938 -1.684 8.688 1 92.5 87 ILE A O 1
ATOM 685 N N . GLU A 1 88 ? -17.234 0.56 8.961 1 94.19 88 GLU A N 1
ATOM 686 C CA . GLU A 1 88 ? -18.688 0.454 9.07 1 94.19 88 GLU A CA 1
ATOM 687 C C . GLU A 1 88 ? -19.297 -0.135 7.797 1 94.19 88 GLU A C 1
ATOM 689 O O . GLU A 1 88 ? -20.375 -0.747 7.84 1 94.19 88 GLU A O 1
ATOM 694 N N . GLN A 1 89 ? -18.625 0.043 6.723 1 94.56 89 GLN A N 1
ATOM 695 C CA . GLN A 1 89 ? -19.156 -0.432 5.445 1 94.56 89 GLN A CA 1
ATOM 696 C C . GLN A 1 89 ? -18.688 -1.856 5.156 1 94.56 89 GLN A C 1
ATOM 698 O O . GLN A 1 89 ? -19.422 -2.646 4.562 1 94.56 89 GLN A O 1
ATOM 703 N N . VAL A 1 90 ? -17.516 -2.25 5.609 1 95.12 90 VAL A N 1
ATOM 704 C CA . VAL A 1 90 ? -16.875 -3.488 5.168 1 95.12 90 VAL A CA 1
ATOM 705 C C . VAL A 1 90 ? -17.141 -4.594 6.184 1 95.12 90 VAL A C 1
ATOM 707 O O . VAL A 1 90 ? -17.484 -5.719 5.809 1 95.12 90 VAL A O 1
ATOM 710 N N . VAL A 1 91 ? -17.094 -4.309 7.441 1 93.56 91 VAL A N 1
ATOM 711 C CA . VAL A 1 91 ? -17.109 -5.32 8.492 1 93.56 91 VAL A CA 1
ATOM 712 C C . VAL A 1 91 ? -18.438 -6.062 8.477 1 93.56 91 VAL A C 1
ATOM 714 O O . VAL A 1 91 ? -18.469 -7.293 8.594 1 93.56 91 VAL A O 1
ATOM 717 N N . PRO A 1 92 ? -19.562 -5.316 8.273 1 93.81 92 PRO A N 1
ATOM 718 C CA . PRO A 1 92 ? -20.844 -6.027 8.242 1 93.81 92 PRO A CA 1
ATOM 719 C C . PRO A 1 92 ? -20.906 -7.059 7.117 1 93.81 92 PRO A C 1
ATOM 721 O O . PRO A 1 92 ? -21.688 -8.008 7.195 1 93.81 92 PRO A O 1
ATOM 724 N N . GLN A 1 93 ? -20.125 -6.906 6.07 1 93.5 93 GLN A N 1
ATOM 725 C CA . GLN A 1 93 ? -20.109 -7.859 4.965 1 93.5 93 GLN A CA 1
ATOM 726 C C . GLN A 1 93 ? -19.594 -9.219 5.418 1 93.5 93 GLN A C 1
ATOM 728 O O . GLN A 1 93 ? -20.016 -10.258 4.887 1 93.5 93 GLN A O 1
ATOM 733 N N . PHE A 1 94 ? -18.688 -9.203 6.391 1 89.75 94 PHE A N 1
ATOM 734 C CA . PHE A 1 94 ? -18.156 -10.461 6.906 1 89.75 94 PHE A CA 1
ATOM 735 C C . PHE A 1 94 ? -19.25 -11.273 7.59 1 89.75 94 PHE A C 1
ATOM 737 O O . PHE A 1 94 ? -19.281 -12.492 7.465 1 89.75 94 PHE A O 1
ATOM 744 N N . ASP A 1 95 ? -20.109 -10.547 8.25 1 85.56 95 ASP A N 1
ATOM 745 C CA . ASP A 1 95 ? -21.188 -11.203 8.977 1 85.56 95 ASP A CA 1
ATOM 746 C C . ASP A 1 95 ? -22.25 -11.742 8.016 1 85.56 95 ASP A C 1
ATOM 748 O O . ASP A 1 95 ? -22.875 -12.773 8.281 1 85.56 95 ASP A O 1
ATOM 752 N N . ALA A 1 96 ? -22.391 -11.125 6.941 1 84.62 96 ALA A N 1
ATOM 753 C CA . ALA A 1 96 ? -23.469 -11.445 6 1 84.62 96 ALA A CA 1
ATOM 754 C C . ALA A 1 96 ? -23.047 -12.555 5.047 1 84.62 96 ALA A C 1
ATOM 756 O O . ALA A 1 96 ? -23.891 -13.219 4.438 1 84.62 96 ALA A O 1
ATOM 757 N N . ALA A 1 97 ? -21.719 -12.703 4.953 1 87.88 97 ALA A N 1
ATOM 758 C CA . ALA A 1 97 ? -21.219 -13.672 3.984 1 87.88 97 ALA A CA 1
ATOM 759 C C . ALA A 1 97 ? -21.547 -15.102 4.41 1 87.88 97 ALA A C 1
ATOM 761 O O . ALA A 1 97 ? -21.453 -15.438 5.594 1 87.88 97 ALA A O 1
ATOM 762 N N . THR A 1 98 ? -21.938 -15.852 3.371 1 88.44 98 THR A N 1
ATOM 763 C CA . THR A 1 98 ? -22.312 -17.234 3.654 1 88.44 98 THR A CA 1
ATOM 764 C C . THR A 1 98 ? -21.281 -18.203 3.094 1 88.44 98 THR A C 1
ATOM 766 O O . THR A 1 98 ? -21.234 -19.375 3.486 1 88.44 98 THR A O 1
ATOM 769 N N . THR A 1 99 ? -20.562 -17.766 2.137 1 92.81 99 THR A N 1
ATOM 770 C CA . THR A 1 99 ? -19.516 -18.594 1.561 1 92.81 99 THR A CA 1
ATOM 771 C C . THR A 1 99 ? -18.172 -17.906 1.656 1 92.81 99 THR A C 1
ATOM 773 O O . THR A 1 99 ? -18.094 -16.688 1.901 1 92.81 99 THR A O 1
ATOM 776 N N . ALA A 1 100 ? -17.125 -18.703 1.499 1 91.25 100 ALA A N 1
ATOM 777 C CA . ALA A 1 100 ? -15.766 -18.172 1.572 1 91.25 100 ALA A CA 1
ATOM 778 C C . ALA A 1 100 ? -15.523 -17.125 0.487 1 91.25 100 ALA A C 1
ATOM 780 O O . ALA A 1 100 ? -14.938 -16.078 0.75 1 91.25 100 ALA A O 1
ATOM 781 N N . LEU A 1 101 ? -16 -17.422 -0.722 1 94.19 101 LEU A N 1
ATOM 782 C CA . LEU A 1 101 ? -15.836 -16.469 -1.807 1 94.19 101 LEU A CA 1
ATOM 783 C C . LEU A 1 101 ? -16.625 -15.188 -1.527 1 94.19 101 LEU A C 1
ATOM 785 O O . LEU A 1 101 ? -16.156 -14.086 -1.824 1 94.19 101 LEU A O 1
ATOM 789 N N . GLU A 1 102 ? -17.781 -15.266 -0.988 1 93.94 102 GLU A N 1
ATOM 790 C CA . GLU A 1 102 ? -18.609 -14.109 -0.681 1 93.94 102 GLU A CA 1
ATOM 791 C C . GLU A 1 102 ? -17.969 -13.227 0.381 1 93.94 102 GLU A C 1
ATOM 793 O O . GLU A 1 102 ? -18.125 -12.008 0.369 1 93.94 102 GLU A O 1
ATOM 798 N N . LEU A 1 103 ? -17.25 -13.875 1.32 1 91.94 103 LEU A N 1
ATOM 799 C CA . LEU A 1 103 ? -16.5 -13.125 2.32 1 91.94 103 LEU A CA 1
ATOM 800 C C . LEU A 1 103 ? -15.539 -12.141 1.658 1 91.94 103 LEU A C 1
ATOM 802 O O . LEU A 1 103 ? -15.391 -11.008 2.119 1 91.94 103 LEU A O 1
ATOM 806 N N . VAL A 1 104 ? -14.945 -12.609 0.567 1 95.81 104 VAL A N 1
ATOM 807 C CA . VAL A 1 104 ? -13.969 -11.789 -0.149 1 95.81 104 VAL A CA 1
ATOM 808 C C . VAL A 1 104 ? -14.695 -10.805 -1.062 1 95.81 104 VAL A C 1
ATOM 810 O O . VAL A 1 104 ? -14.477 -9.594 -0.98 1 95.81 104 VAL A O 1
ATOM 813 N N . SER A 1 105 ? -15.648 -11.266 -1.848 1 96.88 105 SER A N 1
ATOM 814 C CA . SER A 1 105 ? -16.266 -10.461 -2.896 1 96.88 105 SER A CA 1
ATOM 815 C C . SER A 1 105 ? -17.109 -9.336 -2.307 1 96.88 105 SER A C 1
ATOM 817 O O . SER A 1 105 ? -17.062 -8.203 -2.783 1 96.88 105 SER A O 1
ATOM 819 N N . SER A 1 106 ? -17.859 -9.633 -1.266 1 96.44 106 SER A N 1
ATOM 820 C CA . SER A 1 106 ? -18.734 -8.625 -0.677 1 96.44 106 SER A CA 1
ATOM 821 C C . SER A 1 106 ? -17.922 -7.523 0.005 1 96.44 106 SER A C 1
ATOM 823 O O . SER A 1 106 ? -18.281 -6.348 -0.062 1 96.44 106 SER A O 1
ATOM 825 N N . ALA A 1 107 ? -16.844 -7.926 0.692 1 96.19 107 ALA A N 1
ATOM 826 C CA . ALA A 1 107 ? -15.969 -6.949 1.336 1 96.19 107 ALA A CA 1
ATOM 827 C C . ALA A 1 107 ? -15.32 -6.035 0.304 1 96.19 107 ALA A C 1
ATOM 829 O O . ALA A 1 107 ? -15.297 -4.812 0.473 1 96.19 107 ALA A O 1
ATOM 830 N N . VAL A 1 108 ? -14.789 -6.609 -0.805 1 97 108 VAL A N 1
ATOM 831 C CA . VAL A 1 108 ? -14.164 -5.844 -1.873 1 97 108 VAL A CA 1
ATOM 832 C C . VAL A 1 108 ? -15.18 -4.898 -2.504 1 97 108 VAL A C 1
ATOM 834 O O . VAL A 1 108 ? -14.898 -3.713 -2.697 1 97 108 VAL A O 1
ATOM 837 N N . ALA A 1 109 ? -16.344 -5.434 -2.773 1 97.44 109 ALA A N 1
ATOM 838 C CA . ALA A 1 109 ? -17.406 -4.633 -3.389 1 97.44 109 ALA A CA 1
ATOM 839 C C . ALA A 1 109 ? -17.797 -3.463 -2.49 1 97.44 109 ALA A C 1
ATOM 841 O O . ALA A 1 109 ? -18.016 -2.348 -2.971 1 97.44 109 ALA A O 1
ATOM 842 N N . ALA A 1 110 ? -17.875 -3.738 -1.225 1 97.06 110 ALA A N 1
ATOM 843 C CA . ALA A 1 110 ? -18.25 -2.693 -0.275 1 97.06 110 ALA A CA 1
ATOM 844 C C . ALA A 1 110 ? -17.219 -1.574 -0.25 1 97.06 110 ALA A C 1
ATOM 846 O O . ALA A 1 110 ? -17.578 -0.392 -0.276 1 97.06 110 ALA A O 1
ATOM 847 N N . TYR A 1 111 ? -15.984 -1.929 -0.176 1 95.5 111 TYR A N 1
ATOM 848 C CA . TYR A 1 111 ? -14.914 -0.941 -0.131 1 95.5 111 TYR A CA 1
ATOM 849 C C . TYR A 1 111 ? -14.859 -0.138 -1.425 1 95.5 111 TYR A C 1
ATOM 851 O O . TYR A 1 111 ? -14.836 1.096 -1.396 1 95.5 111 TYR A O 1
ATOM 859 N N . VAL A 1 112 ? -14.82 -0.831 -2.541 1 95.81 112 VAL A N 1
ATOM 860 C CA . VAL A 1 112 ? -14.75 -0.169 -3.84 1 95.81 112 VAL A CA 1
ATOM 861 C C . VAL A 1 112 ? -15.984 0.704 -4.047 1 95.81 112 VAL A C 1
ATOM 863 O O . VAL A 1 112 ? -15.891 1.803 -4.598 1 95.81 112 VAL A O 1
ATOM 866 N N . GLY A 1 113 ? -17.141 0.178 -3.637 1 96.44 113 GLY A N 1
ATOM 867 C CA . GLY A 1 113 ? -18.359 0.959 -3.713 1 96.44 113 GLY A CA 1
ATOM 868 C C . GLY A 1 113 ? -18.281 2.268 -2.951 1 96.44 113 GLY A C 1
ATOM 869 O O . GLY A 1 113 ? -18.734 3.305 -3.438 1 96.44 113 GLY A O 1
ATOM 870 N N . LEU A 1 114 ? -17.719 2.209 -1.799 1 95.25 114 LEU A N 1
ATOM 871 C CA . LEU A 1 114 ? -17.547 3.42 -1.003 1 95.25 114 LEU A CA 1
ATOM 872 C C . LEU A 1 114 ? -16.609 4.402 -1.695 1 95.25 114 LEU A C 1
ATOM 874 O O . LEU A 1 114 ? -16.906 5.602 -1.759 1 95.25 114 LEU A O 1
ATOM 878 N N . VAL A 1 115 ? -15.5 3.918 -2.217 1 93.38 115 VAL A N 1
ATOM 879 C CA . VAL A 1 115 ? -14.531 4.758 -2.908 1 93.38 115 VAL A CA 1
ATOM 880 C C . VAL A 1 115 ? -15.18 5.391 -4.137 1 93.38 115 VAL A C 1
ATOM 882 O O . VAL A 1 115 ? -14.945 6.566 -4.43 1 93.38 115 VAL A O 1
ATOM 885 N N . ASP A 1 116 ? -15.953 4.582 -4.809 1 95.12 116 ASP A N 1
ATOM 886 C CA . ASP A 1 116 ? -16.625 5.062 -6.008 1 95.12 116 ASP A CA 1
ATOM 887 C C . ASP A 1 116 ? -17.625 6.172 -5.668 1 95.12 116 ASP A C 1
ATOM 889 O O . ASP A 1 116 ? -17.734 7.156 -6.398 1 95.12 116 ASP A O 1
ATOM 893 N N . LYS A 1 117 ? -18.297 6.027 -4.621 1 94.69 117 LYS A N 1
ATOM 894 C CA . LYS A 1 117 ? -19.328 6.973 -4.211 1 94.69 117 LYS A CA 1
ATOM 895 C C . LYS A 1 117 ? -18.719 8.258 -3.674 1 94.69 117 LYS A C 1
ATOM 897 O O . LYS A 1 117 ? -19.281 9.344 -3.83 1 94.69 117 LYS A O 1
ATOM 902 N N . ARG A 1 118 ? -17.578 8.109 -3.057 1 94.88 118 ARG A N 1
ATOM 903 C CA . ARG A 1 118 ? -16.969 9.273 -2.414 1 94.88 118 ARG A CA 1
ATOM 904 C C . ARG A 1 118 ? -15.492 9.375 -2.752 1 94.88 118 ARG A C 1
ATOM 906 O O . ARG A 1 118 ? -14.641 9.328 -1.859 1 94.88 118 ARG A O 1
ATOM 913 N N . PRO A 1 119 ? -15.219 9.625 -4.004 1 93.56 119 PRO A N 1
ATOM 914 C CA . PRO A 1 119 ? -13.82 9.617 -4.43 1 93.56 119 PRO A CA 1
ATOM 915 C C . PRO A 1 119 ? -12.992 10.727 -3.781 1 93.56 119 PRO A C 1
ATOM 917 O O . PRO A 1 119 ? -11.805 10.539 -3.504 1 93.56 119 PRO A O 1
ATOM 920 N N . ASN A 1 120 ? -13.609 11.859 -3.455 1 93.12 120 ASN A N 1
ATOM 921 C CA . ASN A 1 120 ? -12.898 12.977 -2.855 1 93.12 120 ASN A CA 1
ATOM 922 C C . ASN A 1 120 ? -12.461 12.664 -1.428 1 93.12 120 ASN A C 1
ATOM 924 O O . ASN A 1 120 ? -11.398 13.109 -0.987 1 93.12 120 ASN A O 1
ATOM 928 N N . LEU A 1 121 ? -13.281 11.945 -0.774 1 91.06 121 LEU A N 1
ATOM 929 C CA . LEU A 1 121 ? -12.938 11.562 0.589 1 91.06 121 LEU A CA 1
ATOM 930 C C . LEU A 1 121 ? -11.695 10.664 0.601 1 91.06 121 LEU A C 1
ATOM 932 O O . LEU A 1 121 ? -10.828 10.812 1.463 1 91.06 121 LEU A O 1
ATOM 936 N N . PHE A 1 122 ? -11.656 9.836 -0.366 1 86.75 122 PHE A N 1
ATOM 937 C CA . PHE A 1 122 ? -10.516 8.93 -0.441 1 86.75 122 PHE A CA 1
ATOM 938 C C . PHE A 1 122 ? -9.25 9.68 -0.852 1 86.75 122 PHE A C 1
ATOM 940 O O . PHE A 1 122 ? -8.18 9.445 -0.297 1 86.75 122 PHE A O 1
ATOM 947 N N . ARG A 1 123 ? -9.43 10.531 -1.734 1 86.12 123 ARG A N 1
ATOM 948 C CA . ARG A 1 123 ? -8.297 11.359 -2.131 1 86.12 123 ARG A CA 1
ATOM 949 C C . ARG A 1 123 ? -7.797 12.203 -0.961 1 86.12 123 ARG A C 1
ATOM 951 O O . ARG A 1 123 ? -6.59 12.359 -0.776 1 86.12 123 ARG A O 1
ATOM 958 N N . PHE A 1 124 ? -8.703 12.695 -0.21 1 87.06 124 PHE A N 1
ATOM 959 C CA . PHE A 1 124 ? -8.359 13.445 0.991 1 87.06 124 PHE A CA 1
ATOM 960 C C . PHE A 1 124 ? -7.559 12.586 1.961 1 87.06 124 PHE A C 1
ATOM 962 O O . PHE A 1 124 ? -6.539 13.023 2.498 1 87.06 124 PHE A O 1
ATOM 969 N N . LEU A 1 125 ? -8.07 11.359 2.195 1 82.12 125 LEU A N 1
ATOM 970 C CA . LEU A 1 125 ? -7.434 10.438 3.133 1 82.12 125 LEU A CA 1
ATOM 971 C C . LEU A 1 125 ? -6.008 10.125 2.703 1 82.12 125 LEU A C 1
ATOM 973 O O . LEU A 1 125 ? -5.09 10.125 3.529 1 82.12 125 LEU A O 1
ATOM 977 N N . VAL A 1 126 ? -5.852 9.914 1.471 1 75.31 126 VAL A N 1
ATOM 978 C CA . VAL A 1 126 ? -4.543 9.578 0.922 1 75.31 126 VAL A CA 1
ATOM 979 C C . VAL A 1 126 ? -3.605 10.773 1.051 1 75.31 126 VAL A C 1
ATOM 981 O O . VAL A 1 126 ? -2.451 10.625 1.455 1 75.31 126 VAL A O 1
ATOM 984 N N . ASN A 1 127 ? -4.133 11.938 0.816 1 70.44 127 ASN A N 1
ATOM 985 C CA . ASN A 1 127 ? -3.348 13.164 0.882 1 70.44 127 ASN A CA 1
ATOM 986 C C . ASN A 1 127 ? -3 13.531 2.322 1 70.44 127 ASN A C 1
ATOM 988 O O . ASN A 1 127 ? -1.912 14.047 2.59 1 70.44 127 ASN A O 1
ATOM 992 N N . SER A 1 128 ? -4.047 13.445 3.139 1 66.12 128 SER A N 1
ATOM 993 C CA . SER A 1 128 ? -3.863 13.812 4.539 1 66.12 128 SER A CA 1
ATOM 994 C C . SER A 1 128 ? -2.742 13.008 5.184 1 66.12 128 SER A C 1
ATOM 996 O O . SER A 1 128 ? -2.041 13.5 6.066 1 66.12 128 SER A O 1
ATOM 998 N N . HIS A 1 129 ? -2.646 11.812 4.844 1 59.78 129 HIS A N 1
ATOM 999 C CA . HIS A 1 129 ? -1.584 10.977 5.395 1 59.78 129 HIS A CA 1
ATOM 1000 C C . HIS A 1 129 ? -0.211 11.469 4.945 1 59.78 129 HIS A C 1
ATOM 1002 O O . HIS A 1 129 ? 0.777 11.297 5.664 1 59.78 129 HIS A O 1
ATOM 1008 N N . PHE A 1 130 ? -0.205 12.133 3.969 1 53.28 130 PHE A N 1
ATOM 1009 C CA . PHE A 1 130 ? 1.058 12.586 3.395 1 53.28 130 PHE A CA 1
ATOM 1010 C C . PHE A 1 130 ? 1.399 13.984 3.873 1 53.28 130 PHE A C 1
ATOM 1012 O O . PHE A 1 130 ? 2.574 14.344 3.979 1 53.28 130 PHE A O 1
ATOM 1019 N N . ARG A 1 131 ? 0.443 14.773 4.117 1 52.47 131 ARG A N 1
ATOM 1020 C CA . ARG A 1 131 ? 0.689 16.156 4.527 1 52.47 131 ARG A CA 1
ATOM 1021 C C . ARG A 1 131 ? 1.27 16.219 5.934 1 52.47 131 ARG A C 1
ATOM 1023 O O . ARG A 1 131 ? 2.078 17.094 6.242 1 52.47 131 ARG A O 1
ATOM 1030 N N . ASP A 1 132 ? 0.75 15.406 6.75 1 49.25 132 ASP A N 1
ATOM 1031 C CA . ASP A 1 132 ? 1.108 15.609 8.148 1 49.25 132 ASP A CA 1
ATOM 1032 C C . ASP A 1 132 ? 2.43 14.914 8.484 1 49.25 132 ASP A C 1
ATOM 1034 O O . ASP A 1 132 ? 2.766 14.742 9.656 1 49.25 132 ASP A O 1
ATOM 1038 N N . GLY A 1 133 ? 3.168 14.828 7.391 1 48.09 133 GLY A N 1
ATOM 1039 C CA . GLY A 1 133 ? 4.395 14.148 7.773 1 48.09 133 GLY A CA 1
ATOM 1040 C C . GLY A 1 133 ? 4.152 12.758 8.328 1 48.09 133 GLY A C 1
ATOM 1041 O O . GLY A 1 133 ? 5.004 12.203 9.023 1 48.09 133 GLY A O 1
ATOM 1042 N N . ARG A 1 134 ? 2.855 12.453 8.234 1 50.56 134 ARG A N 1
ATOM 1043 C CA . ARG A 1 134 ? 2.543 11.18 8.867 1 50.56 134 ARG A CA 1
ATOM 1044 C C . ARG A 1 134 ? 3.189 10.023 8.117 1 50.56 134 ARG A C 1
ATOM 1046 O O . ARG A 1 134 ? 3.408 10.102 6.906 1 50.56 134 ARG A O 1
ATOM 1053 N N . SER A 1 135 ? 3.758 9.148 8.883 1 50.91 135 SER A N 1
ATOM 1054 C CA . SER A 1 135 ? 4.527 7.98 8.469 1 50.91 135 SER A CA 1
ATOM 1055 C C . SER A 1 135 ? 3.645 6.957 7.762 1 50.91 135 SER A C 1
ATOM 1057 O O . SER A 1 135 ? 2.428 6.934 7.965 1 50.91 135 SER A O 1
ATOM 1059 N N . PRO A 1 136 ? 4.035 6.438 6.676 1 50.59 136 PRO A N 1
ATOM 1060 C CA . PRO A 1 136 ? 3.342 5.246 6.184 1 50.59 136 PRO A CA 1
ATOM 1061 C C . PRO A 1 136 ? 2.793 4.371 7.309 1 50.59 136 PRO A C 1
ATOM 1063 O O . PRO A 1 136 ? 1.778 3.695 7.133 1 50.59 136 PRO A O 1
ATOM 1066 N N . ALA A 1 137 ? 3.461 4.559 8.367 1 54.31 137 ALA A N 1
ATOM 1067 C CA . ALA A 1 137 ? 3.006 3.816 9.539 1 54.31 137 ALA A CA 1
ATOM 1068 C C . ALA A 1 137 ? 1.585 4.223 9.922 1 54.31 137 ALA A C 1
ATOM 1070 O O . ALA A 1 137 ? 0.794 3.387 10.367 1 54.31 137 ALA A O 1
ATOM 1071 N N . ASP A 1 138 ? 1.338 5.426 9.539 1 59.22 138 ASP A N 1
ATOM 1072 C CA . ASP A 1 138 ? 0.02 5.91 9.938 1 59.22 138 ASP A CA 1
ATOM 1073 C C . ASP A 1 138 ? -1.073 5.332 9.039 1 59.22 138 ASP A C 1
ATOM 1075 O O . ASP A 1 138 ? -2.186 5.066 9.5 1 59.22 138 ASP A O 1
ATOM 1079 N N . LEU A 1 139 ? -0.666 5.254 7.816 1 58.16 139 LEU A N 1
ATOM 1080 C CA . LEU A 1 139 ? -1.607 4.578 6.93 1 58.16 139 LEU A CA 1
ATOM 1081 C C . LEU A 1 139 ? -1.868 3.152 7.398 1 58.16 139 LEU A C 1
ATOM 1083 O O . LEU A 1 139 ? -3.016 2.699 7.418 1 58.16 139 LEU A O 1
ATOM 1087 N N . ILE A 1 140 ? -0.822 2.607 7.797 1 59.78 140 ILE A N 1
ATOM 1088 C CA . ILE A 1 140 ? -0.914 1.247 8.312 1 59.78 140 ILE A CA 1
ATOM 1089 C C . ILE A 1 140 ? -1.717 1.246 9.617 1 59.78 140 ILE A C 1
ATOM 1091 O O . ILE A 1 140 ? -2.604 0.409 9.805 1 59.78 140 ILE A O 1
ATOM 1095 N N . GLU A 1 141 ? -1.431 2.207 10.383 1 63.97 141 GLU A N 1
ATOM 1096 C CA . GLU A 1 141 ? -2.092 2.273 11.68 1 63.97 141 GLU A CA 1
ATOM 1097 C C . GLU A 1 141 ? -3.578 2.59 11.523 1 63.97 141 GLU A C 1
ATOM 1099 O O . GLU A 1 141 ? -4.406 2.084 12.289 1 63.97 141 GLU A O 1
ATOM 1104 N N . GLY A 1 142 ? -3.771 3.41 10.555 1 66 142 GLY A N 1
ATOM 1105 C CA . GLY A 1 142 ? -5.168 3.752 10.32 1 66 142 GLY A CA 1
ATOM 1106 C C . GLY A 1 142 ? -6 2.568 9.867 1 66 142 GLY A C 1
ATOM 1107 O O . GLY A 1 142 ? -7.211 2.527 10.102 1 66 142 GLY A O 1
ATOM 1108 N N . GLY A 1 143 ? -5.363 1.683 9.312 1 76.62 143 GLY A N 1
ATOM 1109 C CA . GLY A 1 143 ? -6.066 0.518 8.805 1 76.62 143 GLY A CA 1
ATOM 1110 C C . GLY A 1 143 ? -6.113 -0.632 9.797 1 76.62 143 GLY A C 1
ATOM 1111 O O . GLY A 1 143 ? -6.695 -1.681 9.508 1 76.62 143 GLY A O 1
ATOM 1112 N N . ARG A 1 144 ? -5.605 -0.387 10.984 1 80.19 144 ARG A N 1
ATOM 1113 C CA . ARG A 1 144 ? -5.41 -1.47 11.945 1 80.19 144 ARG A CA 1
ATOM 1114 C C . ARG A 1 144 ? -6.746 -2.072 12.367 1 80.19 144 ARG A C 1
ATOM 1116 O O . ARG A 1 144 ? -6.895 -3.295 12.422 1 80.19 144 ARG A O 1
ATOM 1123 N N . PRO A 1 145 ? -7.766 -1.188 12.57 1 84.75 145 PRO A N 1
ATOM 1124 C CA . PRO A 1 145 ? -9.031 -1.792 12.984 1 84.75 145 PRO A CA 1
ATOM 1125 C C . PRO A 1 145 ? -9.625 -2.711 11.922 1 84.75 145 PRO A C 1
ATOM 1127 O O . PRO A 1 145 ? -10.156 -3.777 12.25 1 84.75 145 PRO A O 1
ATOM 1130 N N . LEU A 1 146 ? -9.555 -2.281 10.711 1 89.62 146 LEU A N 1
ATOM 1131 C CA . LEU A 1 146 ? -10.031 -3.146 9.633 1 89.62 146 LEU A CA 1
ATOM 1132 C C . LEU A 1 146 ? -9.164 -4.395 9.516 1 89.62 146 LEU A C 1
ATOM 1134 O O . LEU A 1 146 ? -9.68 -5.496 9.312 1 89.62 146 LEU A O 1
ATOM 1138 N N . SER A 1 147 ? -7.891 -4.215 9.641 1 90.06 147 SER A N 1
ATOM 1139 C CA . SER A 1 147 ? -6.965 -5.344 9.633 1 90.06 147 SER A CA 1
ATOM 1140 C C . SER A 1 147 ? -7.301 -6.348 10.727 1 90.06 147 SER A C 1
ATOM 1142 O O . SER A 1 147 ? -7.422 -7.543 10.461 1 90.06 147 SER A O 1
ATOM 1144 N N . ASP A 1 148 ? -7.527 -5.816 11.898 1 89.5 148 ASP A N 1
ATOM 1145 C CA . ASP A 1 148 ? -7.836 -6.68 13.031 1 89.5 148 ASP A CA 1
ATOM 1146 C C . ASP A 1 148 ? -9.133 -7.453 12.797 1 89.5 148 ASP A C 1
ATOM 1148 O O . ASP A 1 148 ? -9.195 -8.656 13.055 1 89.5 148 ASP A O 1
ATOM 1152 N N . ALA A 1 149 ? -10.117 -6.746 12.359 1 90.5 149 ALA A N 1
ATOM 1153 C CA . ALA A 1 149 ? -11.398 -7.395 12.078 1 90.5 149 ALA A CA 1
ATOM 1154 C C . ALA A 1 149 ? -11.234 -8.484 11.016 1 90.5 149 ALA A C 1
ATOM 1156 O O . ALA A 1 149 ? -11.812 -9.57 11.141 1 90.5 149 ALA A O 1
ATOM 1157 N N . THR A 1 150 ? -10.508 -8.203 10.008 1 92.62 150 THR A N 1
ATOM 1158 C CA . THR A 1 150 ? -10.266 -9.156 8.938 1 92.62 150 THR A CA 1
ATOM 1159 C C . THR A 1 150 ? -9.492 -10.367 9.445 1 92.62 150 THR A C 1
ATOM 1161 O O . THR A 1 150 ? -9.82 -11.508 9.109 1 92.62 150 THR A O 1
ATOM 1164 N N . VAL A 1 151 ? -8.469 -10.117 10.258 1 91.56 151 VAL A N 1
ATOM 1165 C CA . VAL A 1 151 ? -7.691 -11.195 10.867 1 91.56 151 VAL A CA 1
ATOM 1166 C C . VAL A 1 151 ? -8.609 -12.102 11.68 1 91.56 151 VAL A C 1
ATOM 1168 O O . VAL A 1 151 ? -8.562 -13.328 11.555 1 91.56 151 VAL A O 1
ATOM 1171 N N . ASP A 1 152 ? -9.422 -11.508 12.469 1 91.88 152 ASP A N 1
ATOM 1172 C CA . ASP A 1 152 ? -10.312 -12.266 13.336 1 91.88 152 ASP A CA 1
ATOM 1173 C C . ASP A 1 152 ? -11.211 -13.195 12.523 1 91.88 152 ASP A C 1
ATOM 1175 O O . ASP A 1 152 ? -11.352 -14.375 12.852 1 91.88 152 ASP A O 1
ATOM 1179 N N . VAL A 1 153 ? -11.75 -12.727 11.484 1 90.94 153 VAL A N 1
ATOM 1180 C CA . VAL A 1 153 ? -12.703 -13.484 10.672 1 90.94 153 VAL A CA 1
ATOM 1181 C C . VAL A 1 153 ? -11.984 -14.641 9.977 1 90.94 153 VAL A C 1
ATOM 1183 O O . VAL A 1 153 ? -12.438 -15.781 10.031 1 90.94 153 VAL A O 1
ATOM 1186 N N . TRP A 1 154 ? -10.906 -14.398 9.391 1 91.19 154 TRP A N 1
ATOM 1187 C CA . TRP A 1 154 ? -10.211 -15.414 8.602 1 91.19 154 TRP A CA 1
ATOM 1188 C C . TRP A 1 154 ? -9.492 -16.406 9.5 1 91.19 154 TRP A C 1
ATOM 1190 O O . TRP A 1 154 ? -9.469 -17.609 9.219 1 91.19 154 TRP A O 1
ATOM 1200 N N . SER A 1 155 ? -8.859 -15.906 10.562 1 91.75 155 SER A N 1
ATOM 1201 C CA . SER A 1 155 ? -8.242 -16.828 11.516 1 91.75 155 SER A CA 1
ATOM 1202 C C . SER A 1 155 ? -9.273 -17.797 12.086 1 91.75 155 SER A C 1
ATOM 1204 O O . SER A 1 155 ? -9.016 -19 12.156 1 91.75 155 SER A O 1
ATOM 1206 N N . ALA A 1 156 ? -10.383 -17.297 12.445 1 90 156 ALA A N 1
ATOM 1207 C CA . ALA A 1 156 ? -11.445 -18.141 12.992 1 90 156 ALA A CA 1
ATOM 1208 C C . ALA A 1 156 ? -11.93 -19.141 11.961 1 90 156 ALA A C 1
ATOM 1210 O O . ALA A 1 156 ? -12.172 -20.312 12.289 1 90 156 ALA A O 1
ATOM 1211 N N . ALA A 1 157 ? -12.078 -18.719 10.75 1 89.25 157 ALA A N 1
ATOM 1212 C CA . ALA A 1 157 ? -12.547 -19.594 9.68 1 89.25 157 ALA A CA 1
ATOM 1213 C C . ALA A 1 157 ? -11.562 -20.734 9.438 1 89.25 157 ALA A C 1
ATOM 1215 O O . ALA A 1 157 ? -11.977 -21.875 9.219 1 89.25 157 ALA A O 1
ATOM 1216 N N . ILE A 1 158 ? -10.289 -20.469 9.555 1 92.12 158 ILE A N 1
ATOM 1217 C CA . ILE A 1 158 ? -9.242 -21.453 9.32 1 92.12 158 ILE A CA 1
ATOM 1218 C C . ILE A 1 158 ? -9.172 -22.422 10.508 1 92.12 158 ILE A C 1
ATOM 1220 O O . ILE A 1 158 ? -9.133 -23.641 10.328 1 92.12 158 ILE A O 1
ATOM 1224 N N . GLU A 1 159 ? -9.227 -21.828 11.641 1 93.19 159 GLU A N 1
ATOM 1225 C CA . GLU A 1 159 ? -9.141 -22.641 12.852 1 93.19 159 GLU A CA 1
ATOM 1226 C C . GLU A 1 159 ? -10.352 -23.562 12.992 1 93.19 159 GLU A C 1
ATOM 1228 O O . GLU A 1 159 ? -10.227 -24.703 13.438 1 93.19 159 GLU A O 1
ATOM 1233 N N . ALA A 1 160 ? -11.469 -23.109 12.633 1 91.31 160 ALA A N 1
ATOM 1234 C CA . ALA A 1 160 ? -12.695 -23.891 12.703 1 91.31 160 ALA A CA 1
ATOM 1235 C C . ALA A 1 160 ? -12.602 -25.125 11.805 1 91.31 160 ALA A C 1
ATOM 1237 O O . ALA A 1 160 ? -13.336 -26.094 12 1 91.31 160 ALA A O 1
ATOM 1238 N N . ARG A 1 161 ? -11.68 -25.156 10.969 1 92.69 161 ARG A N 1
ATOM 1239 C CA . ARG A 1 161 ? -11.547 -26.25 10.008 1 92.69 161 ARG A CA 1
ATOM 1240 C C . ARG A 1 161 ? -10.266 -27.031 10.25 1 92.69 161 ARG A C 1
ATOM 1242 O O . ARG A 1 161 ? -9.82 -27.781 9.375 1 92.69 161 ARG A O 1
ATOM 1249 N N . GLY A 1 162 ? -9.641 -26.734 11.344 1 93.19 162 GLY A N 1
ATOM 1250 C CA . GLY A 1 162 ? -8.508 -27.531 11.789 1 93.19 162 GLY A CA 1
ATOM 1251 C C . GLY A 1 162 ? -7.172 -27 11.305 1 93.19 162 GLY A C 1
ATOM 1252 O O . GLY A 1 162 ? -6.145 -27.672 11.43 1 93.19 162 GLY A O 1
ATOM 1253 N N . GLY A 1 163 ? -7.203 -25.797 10.727 1 94 163 GLY A N 1
ATOM 1254 C CA . GLY A 1 163 ? -5.965 -25.219 10.227 1 94 163 GLY A CA 1
ATOM 1255 C C . GLY A 1 163 ? -5.266 -24.328 11.25 1 94 163 GLY A C 1
ATOM 1256 O O . GLY A 1 163 ? -5.742 -24.188 12.375 1 94 163 GLY A O 1
ATOM 1257 N N . GLU A 1 164 ? -4.133 -23.797 10.82 1 91.88 164 GLU A N 1
ATOM 1258 C CA . GLU A 1 164 ? -3.346 -22.891 11.656 1 91.88 164 GLU A CA 1
ATOM 1259 C C . GLU A 1 164 ? -3.744 -21.438 11.422 1 91.88 164 GLU A C 1
ATOM 1261 O O . GLU A 1 164 ? -3.395 -20.859 10.398 1 91.88 164 GLU A O 1
ATOM 1266 N N . GLY A 1 165 ? -4.414 -20.906 12.336 1 87.81 165 GLY A N 1
ATOM 1267 C CA . GLY A 1 165 ? -4.926 -19.547 12.195 1 87.81 165 GLY A CA 1
ATOM 1268 C C . GLY A 1 165 ? -4.012 -18.5 12.805 1 87.81 165 GLY A C 1
ATOM 1269 O O . GLY A 1 165 ? -4.301 -17.297 12.742 1 87.81 165 GLY A O 1
ATOM 1270 N N . ALA A 1 166 ? -2.818 -18.891 13.273 1 84.5 166 ALA A N 1
ATOM 1271 C CA . ALA A 1 166 ? -1.912 -17.969 13.945 1 84.5 166 ALA A CA 1
ATOM 1272 C C . ALA A 1 166 ? -1.159 -17.109 12.938 1 84.5 166 ALA A C 1
ATOM 1274 O O . ALA A 1 166 ? -0.985 -17.5 11.781 1 84.5 166 ALA A O 1
ATOM 1275 N N . ASN A 1 167 ? -0.775 -15.914 13.297 1 81.5 167 ASN A N 1
ATOM 1276 C CA . ASN A 1 167 ? 0.078 -14.992 12.555 1 81.5 167 ASN A CA 1
ATOM 1277 C C . ASN A 1 167 ? -0.524 -14.648 11.195 1 81.5 167 ASN A C 1
ATOM 1279 O O . ASN A 1 167 ? 0.167 -14.688 10.172 1 81.5 167 ASN A O 1
ATOM 1283 N N . PHE A 1 168 ? -1.833 -14.344 11.211 1 86.5 168 PHE A N 1
ATOM 1284 C CA . PHE A 1 168 ? -2.547 -14.031 9.984 1 86.5 168 PHE A CA 1
ATOM 1285 C C . PHE A 1 168 ? -2.412 -12.555 9.641 1 86.5 168 PHE A C 1
ATOM 1287 O O . PHE A 1 168 ? -2.824 -12.117 8.562 1 86.5 168 PHE A O 1
ATOM 1294 N N . GLU A 1 169 ? -1.732 -11.789 10.5 1 85.38 169 GLU A N 1
ATOM 1295 C CA . GLU A 1 169 ? -1.68 -10.336 10.375 1 85.38 169 GLU A CA 1
ATOM 1296 C C . GLU A 1 169 ? -0.934 -9.914 9.117 1 85.38 169 GLU A C 1
ATOM 1298 O O . GLU A 1 169 ? -1.346 -8.977 8.43 1 85.38 169 GLU A O 1
ATOM 1303 N N . TYR A 1 170 ? 0.102 -10.609 8.781 1 83.62 170 TYR A N 1
ATOM 1304 C CA . TYR A 1 170 ? 0.898 -10.227 7.617 1 83.62 170 TYR A CA 1
ATOM 1305 C C . TYR A 1 170 ? 0.137 -10.484 6.324 1 83.62 170 TYR A C 1
ATOM 1307 O O . TYR A 1 170 ? 0.215 -9.695 5.379 1 83.62 170 TYR A O 1
ATOM 1315 N N . VAL A 1 171 ? -0.636 -11.57 6.316 1 88.5 171 VAL A N 1
ATOM 1316 C CA . VAL A 1 171 ? -1.452 -11.914 5.16 1 88.5 171 VAL A CA 1
ATOM 1317 C C . VAL A 1 171 ? -2.531 -10.852 4.953 1 88.5 171 VAL A C 1
ATOM 1319 O O . VAL A 1 171 ? -2.74 -10.383 3.832 1 88.5 171 VAL A O 1
ATOM 1322 N N . VAL A 1 172 ? -3.131 -10.523 6.051 1 90.94 172 VAL A N 1
ATOM 1323 C CA . VAL A 1 172 ? -4.219 -9.555 5.988 1 90.94 172 VAL A CA 1
ATOM 1324 C C . VAL A 1 172 ? -3.672 -8.188 5.586 1 90.94 172 VAL A C 1
ATOM 1326 O O . VAL A 1 172 ? -4.277 -7.484 4.777 1 90.94 172 VAL A O 1
ATOM 1329 N N . ASP A 1 173 ? -2.562 -7.812 6.105 1 87 173 ASP A N 1
ATOM 1330 C CA . ASP A 1 173 ? -1.953 -6.539 5.734 1 87 173 ASP A CA 1
ATOM 1331 C C . ASP A 1 173 ? -1.581 -6.52 4.254 1 87 173 ASP A C 1
ATOM 1333 O O . ASP A 1 173 ? -1.761 -5.504 3.576 1 87 173 ASP A O 1
ATOM 1337 N N . ALA A 1 174 ? -1.027 -7.609 3.805 1 88.56 174 ALA A N 1
ATOM 1338 C CA . ALA A 1 174 ? -0.741 -7.727 2.377 1 88.56 174 ALA A CA 1
ATOM 1339 C C . ALA A 1 174 ? -2.008 -7.547 1.547 1 88.56 174 ALA A C 1
ATOM 1341 O O . ALA A 1 174 ? -2 -6.84 0.535 1 88.56 174 ALA A O 1
ATOM 1342 N N . ALA A 1 175 ? -3.078 -8.148 1.962 1 92.94 175 ALA A N 1
ATOM 1343 C CA . ALA A 1 175 ? -4.355 -8.047 1.26 1 92.94 175 ALA A CA 1
ATOM 1344 C C . ALA A 1 175 ? -4.863 -6.605 1.247 1 92.94 175 ALA A C 1
ATOM 1346 O O . ALA A 1 175 ? -5.316 -6.113 0.214 1 92.94 175 ALA A O 1
ATOM 1347 N N . LEU A 1 176 ? -4.809 -5.988 2.377 1 90 176 LEU A N 1
ATOM 1348 C CA . LEU A 1 176 ? -5.242 -4.602 2.477 1 90 176 LEU A CA 1
ATOM 1349 C C . LEU A 1 176 ? -4.367 -3.695 1.617 1 90 176 LEU A C 1
ATOM 1351 O O . LEU A 1 176 ? -4.859 -2.748 1.001 1 90 176 LEU A O 1
ATOM 1355 N N . GLY A 1 177 ? -3.119 -3.986 1.612 1 85.19 177 GLY A N 1
ATOM 1356 C CA . GLY A 1 177 ? -2.229 -3.26 0.721 1 85.19 177 GLY A CA 1
ATOM 1357 C C . GLY A 1 177 ? -2.584 -3.43 -0.744 1 85.19 177 GLY A C 1
ATOM 1358 O O . GLY A 1 177 ? -2.576 -2.459 -1.505 1 85.19 177 GLY A O 1
ATOM 1359 N N . ALA A 1 178 ? -2.859 -4.648 -1.109 1 89.62 178 ALA A N 1
ATOM 1360 C CA . ALA A 1 178 ? -3.26 -4.941 -2.482 1 89.62 178 ALA A CA 1
ATOM 1361 C C . ALA A 1 178 ? -4.488 -4.129 -2.883 1 89.62 178 ALA A C 1
ATOM 1363 O O . ALA A 1 178 ? -4.488 -3.471 -3.926 1 89.62 178 ALA A O 1
ATOM 1364 N N . VAL A 1 179 ? -5.48 -4.145 -2.023 1 90.94 179 VAL A N 1
ATOM 1365 C CA . VAL A 1 179 ? -6.727 -3.447 -2.318 1 90.94 179 VAL A CA 1
ATOM 1366 C C . VAL A 1 179 ? -6.488 -1.939 -2.314 1 90.94 179 VAL A C 1
ATOM 1368 O O . VAL A 1 179 ? -6.941 -1.23 -3.217 1 90.94 179 VAL A O 1
ATOM 1371 N N . GLY A 1 180 ? -5.789 -1.494 -1.311 1 84.69 180 GLY A N 1
ATOM 1372 C CA . GLY A 1 180 ? -5.523 -0.068 -1.201 1 84.69 180 GLY A CA 1
ATOM 1373 C C . GLY A 1 180 ? -4.832 0.505 -2.422 1 84.69 180 GLY A C 1
ATOM 1374 O O . GLY A 1 180 ? -5.293 1.492 -3 1 84.69 180 GLY A O 1
ATOM 1375 N N . LEU A 1 181 ? -3.777 -0.096 -2.844 1 80.81 181 LEU A N 1
ATOM 1376 C CA . LEU A 1 181 ? -3.016 0.439 -3.967 1 80.81 181 LEU A CA 1
ATOM 1377 C C . LEU A 1 181 ? -3.734 0.176 -5.285 1 80.81 181 LEU A C 1
ATOM 1379 O O . LEU A 1 181 ? -3.707 1.014 -6.191 1 80.81 181 LEU A O 1
ATOM 1383 N N . GLY A 1 182 ? -4.34 -1.01 -5.441 1 83.12 182 GLY A N 1
ATOM 1384 C CA . GLY A 1 182 ? -5.117 -1.271 -6.645 1 83.12 182 GLY A CA 1
ATOM 1385 C C . GLY A 1 182 ? -6.234 -0.271 -6.863 1 83.12 182 GLY A C 1
ATOM 1386 O O . GLY A 1 182 ? -6.422 0.23 -7.973 1 83.12 182 GLY A O 1
ATOM 1387 N N . VAL A 1 183 ? -6.918 0.029 -5.801 1 87.56 183 VAL A N 1
ATOM 1388 C CA . VAL A 1 183 ? -8.047 0.95 -5.895 1 87.56 183 VAL A CA 1
ATOM 1389 C C . VAL A 1 183 ? -7.535 2.371 -6.125 1 87.56 183 VAL A C 1
ATOM 1391 O O . VAL A 1 183 ? -8.148 3.143 -6.867 1 87.56 183 VAL A O 1
ATOM 1394 N N . LEU A 1 184 ? -6.469 2.691 -5.492 1 81.5 184 LEU A N 1
ATOM 1395 C CA . LEU A 1 184 ? -5.879 4.008 -5.707 1 81.5 184 LEU A CA 1
ATOM 1396 C C . LEU A 1 184 ? -5.496 4.199 -7.168 1 81.5 184 LEU A C 1
ATOM 1398 O O . LEU A 1 184 ? -5.734 5.266 -7.742 1 81.5 184 LEU A O 1
ATOM 1402 N N . ARG A 1 185 ? -4.906 3.248 -7.738 1 79.94 185 ARG A N 1
ATOM 1403 C CA . ARG A 1 185 ? -4.555 3.334 -9.156 1 79.94 185 ARG A CA 1
ATOM 1404 C C . ARG A 1 185 ? -5.797 3.5 -10.023 1 79.94 185 ARG A C 1
ATOM 1406 O O . ARG A 1 185 ? -5.801 4.289 -10.969 1 79.94 185 ARG A O 1
ATOM 1413 N N . TRP A 1 186 ? -6.75 2.715 -9.688 1 85.75 186 TRP A N 1
ATOM 1414 C CA . TRP A 1 186 ? -8.016 2.805 -10.398 1 85.75 186 TRP A CA 1
ATOM 1415 C C . TRP A 1 186 ? -8.625 4.195 -10.266 1 85.75 186 TRP A C 1
ATOM 1417 O O . TRP A 1 186 ? -9.125 4.762 -11.242 1 85.75 186 TRP A O 1
ATOM 1427 N N . LEU A 1 187 ? -8.57 4.742 -9.102 1 83.69 187 LEU A N 1
ATOM 1428 C CA . LEU A 1 187 ? -9.109 6.07 -8.852 1 83.69 187 LEU A CA 1
ATOM 1429 C C . LEU A 1 187 ? -8.383 7.121 -9.68 1 83.69 187 LEU A C 1
ATOM 1431 O O . LEU A 1 187 ? -9.008 8.055 -10.188 1 83.69 187 LEU A O 1
ATOM 1435 N N . ASN A 1 188 ? -7.133 6.957 -9.805 1 79.5 188 ASN A N 1
ATOM 1436 C CA . ASN A 1 188 ? -6.316 7.922 -10.531 1 79.5 188 ASN A CA 1
ATOM 1437 C C . ASN A 1 188 ? -6.426 7.719 -12.039 1 79.5 188 ASN A C 1
ATOM 1439 O O . ASN A 1 188 ? -6.301 8.672 -12.812 1 79.5 188 ASN A O 1
ATOM 1443 N N . SER A 1 189 ? -6.555 6.469 -12.43 1 82.69 189 SER A N 1
ATOM 1444 C CA . SER A 1 189 ? -6.676 6.105 -13.836 1 82.69 189 SER A CA 1
ATOM 1445 C C . SER A 1 189 ? -7.723 5.016 -14.039 1 82.69 189 SER A C 1
ATOM 1447 O O . SER A 1 189 ? -7.379 3.855 -14.273 1 82.69 189 SER A O 1
ATOM 1449 N N . PRO A 1 190 ? -8.969 5.422 -14.008 1 85.69 190 PRO A N 1
ATOM 1450 C CA . PRO A 1 190 ? -10.055 4.445 -14.102 1 85.69 190 PRO A CA 1
ATOM 1451 C C . PRO A 1 190 ? -10.242 3.893 -15.508 1 85.69 190 PRO A C 1
ATOM 1453 O O . PRO A 1 190 ? -11.258 4.168 -16.156 1 85.69 190 PRO A O 1
ATOM 1456 N N . THR A 1 191 ? -9.367 2.986 -15.922 1 84.75 191 THR A N 1
ATOM 1457 C CA . THR A 1 191 ? -9.375 2.453 -17.281 1 84.75 191 THR A CA 1
ATOM 1458 C C . THR A 1 191 ? -10.312 1.257 -17.391 1 84.75 191 THR A C 1
ATOM 1460 O O . THR A 1 191 ? -10.609 0.793 -18.484 1 84.75 191 THR A O 1
ATOM 1463 N N . VAL A 1 192 ? -10.805 0.713 -16.281 1 88.44 192 VAL A N 1
ATOM 1464 C CA . VAL A 1 192 ? -11.781 -0.37 -16.266 1 88.44 192 VAL A CA 1
ATOM 1465 C C . VAL A 1 192 ? -13 0.052 -15.445 1 88.44 192 VAL A C 1
ATOM 1467 O O . VAL A 1 192 ? -12.945 1.018 -14.68 1 88.44 192 VAL A O 1
ATOM 1470 N N . SER A 1 193 ? -14.094 -0.659 -15.688 1 93.44 193 SER A N 1
ATOM 1471 C CA . SER A 1 193 ? -15.305 -0.363 -14.922 1 93.44 193 SER A CA 1
ATOM 1472 C C . SER A 1 193 ? -15.148 -0.768 -13.461 1 93.44 193 SER A C 1
ATOM 1474 O O . SER A 1 193 ? -14.258 -1.553 -13.117 1 93.44 193 SER A O 1
ATOM 1476 N N . LYS A 1 194 ? -15.961 -0.172 -12.602 1 94.56 194 LYS A N 1
ATOM 1477 C CA . LYS A 1 194 ? -15.992 -0.542 -11.188 1 94.56 194 LYS A CA 1
ATOM 1478 C C . LYS A 1 194 ? -16.203 -2.045 -11.023 1 94.56 194 LYS A C 1
ATOM 1480 O O . LYS A 1 194 ? -15.523 -2.686 -10.219 1 94.56 194 LYS A O 1
ATOM 1485 N N . ASP A 1 195 ? -17.156 -2.557 -11.781 1 95.25 195 ASP A N 1
ATOM 1486 C CA . ASP A 1 195 ? -17.484 -3.977 -11.68 1 95.25 195 ASP A CA 1
ATOM 1487 C C . ASP A 1 195 ? -16.281 -4.836 -12.086 1 95.25 195 ASP A C 1
ATOM 1489 O O . ASP A 1 195 ? -16.016 -5.859 -11.461 1 95.25 195 ASP A O 1
ATOM 1493 N N . ALA A 1 196 ? -15.602 -4.402 -13.086 1 92.75 196 ALA A N 1
ATOM 1494 C CA . ALA A 1 196 ? -14.422 -5.125 -13.547 1 92.75 196 ALA A CA 1
ATOM 1495 C C . ALA A 1 196 ? -13.32 -5.098 -12.484 1 92.75 196 ALA A C 1
ATOM 1497 O O . ALA A 1 196 ? -12.625 -6.098 -12.273 1 92.75 196 ALA A O 1
ATOM 1498 N N . LEU A 1 197 ? -13.156 -3.98 -11.844 1 93.12 197 LEU A N 1
ATOM 1499 C CA . LEU A 1 197 ? -12.164 -3.869 -10.773 1 93.12 197 LEU A CA 1
ATOM 1500 C C . LEU A 1 197 ? -12.508 -4.805 -9.617 1 93.12 197 LEU A C 1
ATOM 1502 O O . LEU A 1 197 ? -11.633 -5.504 -9.102 1 93.12 197 LEU A O 1
ATOM 1506 N N . VAL A 1 198 ? -13.766 -4.781 -9.234 1 95.56 198 VAL A N 1
ATOM 1507 C CA . VAL A 1 198 ? -14.219 -5.633 -8.141 1 95.56 198 VAL A CA 1
ATOM 1508 C C . VAL A 1 198 ? -13.961 -7.098 -8.484 1 95.56 198 VAL A C 1
ATOM 1510 O O . VAL A 1 198 ? -13.461 -7.859 -7.652 1 95.56 198 VAL A O 1
ATOM 1513 N N . GLU A 1 199 ? -14.281 -7.461 -9.695 1 94.38 199 GLU A N 1
ATOM 1514 C CA . GLU A 1 199 ? -14.07 -8.836 -10.141 1 94.38 199 GLU A CA 1
ATOM 1515 C C . GLU A 1 199 ? -12.586 -9.203 -10.086 1 94.38 199 GLU A C 1
ATOM 1517 O O . GLU A 1 199 ? -12.227 -10.281 -9.602 1 94.38 199 GLU A O 1
ATOM 1522 N N . GLU A 1 200 ? -11.766 -8.305 -10.539 1 92.31 200 GLU A N 1
ATOM 1523 C CA . GLU A 1 200 ? -10.328 -8.562 -10.594 1 92.31 200 GLU A CA 1
ATOM 1524 C C . GLU A 1 200 ? -9.734 -8.672 -9.195 1 92.31 200 GLU A C 1
ATOM 1526 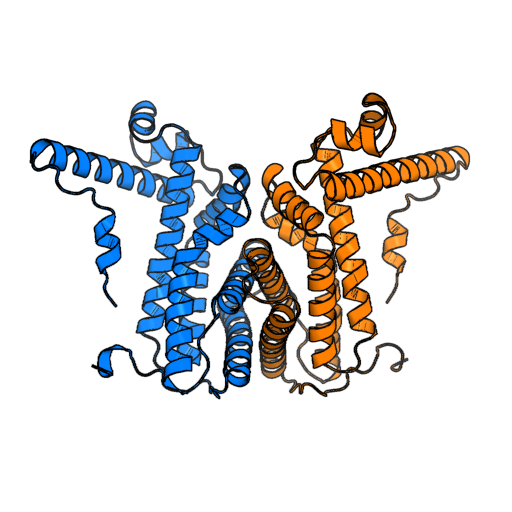O O . GLU A 1 200 ? -8.969 -9.594 -8.906 1 92.31 200 GLU A O 1
ATOM 1531 N N . LEU A 1 201 ? -10.031 -7.727 -8.336 1 94.94 201 LEU A N 1
ATOM 1532 C CA . LEU A 1 201 ? -9.5 -7.742 -6.977 1 94.94 201 LEU A CA 1
ATOM 1533 C C . LEU A 1 201 ? -10.055 -8.922 -6.188 1 94.94 201 LEU A C 1
ATOM 1535 O O . LEU A 1 201 ? -9.359 -9.492 -5.34 1 94.94 201 LEU A O 1
ATOM 1539 N N . THR A 1 202 ? -11.32 -9.273 -6.496 1 96.56 202 THR A N 1
ATOM 1540 C CA . THR A 1 202 ? -11.906 -10.445 -5.859 1 96.56 202 THR A CA 1
ATOM 1541 C C . THR A 1 202 ? -11.148 -11.711 -6.25 1 96.56 202 THR A C 1
ATOM 1543 O O . THR A 1 202 ? -10.789 -12.523 -5.391 1 96.56 202 THR A O 1
ATOM 1546 N N . ALA A 1 203 ? -10.969 -11.875 -7.551 1 95.12 203 ALA A N 1
ATOM 1547 C CA . ALA A 1 203 ? -10.203 -13.031 -8.016 1 95.12 203 ALA A CA 1
ATOM 1548 C C . ALA A 1 203 ? -8.82 -13.07 -7.383 1 95.12 203 ALA A C 1
ATOM 1550 O O . ALA A 1 203 ? -8.352 -14.125 -6.945 1 95.12 203 ALA A O 1
ATOM 1551 N N . PHE A 1 204 ? -8.188 -11.938 -7.332 1 95.69 204 PHE A N 1
ATOM 1552 C CA . PHE A 1 204 ? -6.852 -11.789 -6.762 1 95.69 204 PHE A CA 1
ATOM 1553 C C . PHE A 1 204 ? -6.836 -12.227 -5.305 1 95.69 204 PHE A C 1
ATOM 1555 O O . PHE A 1 204 ? -6.039 -13.086 -4.918 1 95.69 204 PHE A O 1
ATOM 1562 N N . LEU A 1 205 ? -7.68 -11.688 -4.508 1 97 205 LEU A N 1
ATOM 1563 C CA . LEU A 1 205 ? -7.684 -11.945 -3.074 1 97 205 LEU A CA 1
ATOM 1564 C C . LEU A 1 205 ? -8.172 -13.359 -2.777 1 97 205 LEU A C 1
ATOM 1566 O O . LEU A 1 205 ? -7.703 -13.992 -1.831 1 97 205 LEU A O 1
ATOM 1570 N N . TRP A 1 206 ? -9.148 -13.812 -3.547 1 95.62 206 TRP A N 1
ATOM 1571 C CA . TRP A 1 206 ? -9.594 -15.195 -3.385 1 95.62 206 TRP A CA 1
ATOM 1572 C C . TRP A 1 206 ? -8.43 -16.172 -3.59 1 95.62 206 TRP A C 1
ATOM 1574 O O . TRP A 1 206 ? -8.227 -17.078 -2.781 1 95.62 206 TRP A O 1
ATOM 1584 N N . GLY A 1 207 ? -7.746 -15.984 -4.676 1 95.19 207 GLY A N 1
ATOM 1585 C CA . GLY A 1 207 ? -6.578 -16.812 -4.926 1 95.19 207 GLY A CA 1
ATOM 1586 C C . GLY A 1 207 ? -5.566 -16.781 -3.793 1 95.19 207 GLY A C 1
ATOM 1587 O O . GLY A 1 207 ? -5.09 -17.812 -3.346 1 95.19 207 GLY A O 1
ATOM 1588 N N . ALA A 1 208 ? -5.273 -15.594 -3.338 1 95.62 208 ALA A N 1
ATOM 1589 C CA . ALA A 1 208 ? -4.301 -15.406 -2.264 1 95.62 208 ALA A CA 1
ATOM 1590 C C . ALA A 1 208 ? -4.746 -16.125 -0.991 1 95.62 208 ALA A C 1
ATOM 1592 O O . ALA A 1 208 ? -4.008 -16.938 -0.437 1 95.62 208 ALA A O 1
ATOM 1593 N N . PHE A 1 209 ? -5.977 -15.859 -0.569 1 94.25 209 PHE A N 1
ATOM 1594 C CA . PHE A 1 209 ? -6.465 -16.422 0.689 1 94.25 209 PHE A CA 1
ATOM 1595 C C . PHE A 1 209 ? -6.625 -17.922 0.589 1 94.25 209 PHE A C 1
ATOM 1597 O O . PHE A 1 209 ? -6.375 -18.641 1.558 1 94.25 209 PHE A O 1
ATOM 1604 N N . SER A 1 210 ? -7.082 -18.406 -0.56 1 94.12 210 SER A N 1
ATOM 1605 C CA . SER A 1 210 ? -7.215 -19.859 -0.739 1 94.12 210 SER A CA 1
ATOM 1606 C C . SER A 1 210 ? -5.859 -20.547 -0.659 1 94.12 210 SER A C 1
ATOM 1608 O O . SER A 1 210 ? -5.734 -21.609 -0.043 1 94.12 210 SER A O 1
ATOM 1610 N N . ALA A 1 211 ? -4.883 -19.969 -1.269 1 93.25 211 ALA A N 1
ATOM 1611 C CA . ALA A 1 211 ? -3.537 -20.547 -1.22 1 93.25 211 ALA A CA 1
ATOM 1612 C C . ALA A 1 211 ? -2.982 -20.516 0.202 1 93.25 211 ALA A C 1
ATOM 1614 O O . ALA A 1 211 ? -2.348 -21.484 0.643 1 93.25 211 ALA A O 1
ATOM 1615 N N . ILE A 1 212 ? -3.189 -19.453 0.901 1 93.62 212 ILE A N 1
ATOM 1616 C CA . ILE A 1 212 ? -2.729 -19.344 2.281 1 93.62 212 ILE A CA 1
ATOM 1617 C C . ILE A 1 212 ? -3.443 -20.375 3.146 1 93.62 212 ILE A C 1
ATOM 1619 O O . ILE A 1 212 ? -2.826 -21.016 4 1 93.62 212 ILE A O 1
ATOM 1623 N N . ALA A 1 213 ? -4.734 -20.516 2.928 1 93.5 213 ALA A N 1
ATOM 1624 C CA . ALA A 1 213 ? -5.496 -21.516 3.656 1 93.5 213 ALA A CA 1
ATOM 1625 C C . ALA A 1 213 ? -4.926 -22.922 3.416 1 93.5 213 ALA A C 1
ATOM 1627 O O . ALA A 1 213 ? -4.797 -23.703 4.348 1 93.5 213 ALA A O 1
ATOM 1628 N N . GLU A 1 214 ? -4.562 -23.188 2.184 1 92.69 214 GLU A N 1
ATOM 1629 C CA . GLU A 1 214 ? -4.004 -24.484 1.831 1 92.69 214 GLU A CA 1
ATOM 1630 C C . GLU A 1 214 ? -2.695 -24.75 2.57 1 92.69 214 GLU A C 1
ATOM 1632 O O . GLU A 1 214 ? -2.479 -25.844 3.1 1 92.69 214 GLU A O 1
ATOM 1637 N N . VAL A 1 215 ? -1.862 -23.766 2.623 1 91.06 215 VAL A N 1
ATOM 1638 C CA . VAL A 1 215 ? -0.58 -23.906 3.303 1 91.06 215 VAL A CA 1
ATOM 1639 C C . VAL A 1 215 ? -0.808 -24.109 4.801 1 91.06 215 VAL A C 1
ATOM 1641 O O . VAL A 1 215 ? -0.015 -24.766 5.469 1 91.06 215 VAL A O 1
ATOM 1644 N N . ARG A 1 216 ? -1.929 -23.688 5.23 1 92.38 216 ARG A N 1
ATOM 1645 C CA . ARG A 1 216 ? -2.232 -23.781 6.656 1 92.38 216 ARG A CA 1
ATOM 1646 C C . ARG A 1 216 ? -3.111 -24.984 6.953 1 92.38 216 ARG A C 1
ATOM 1648 O O . ARG A 1 216 ? -3.637 -25.125 8.062 1 92.38 216 ARG A O 1
ATOM 1655 N N . GLY A 1 217 ? -3.332 -25.781 5.988 1 93.19 217 GLY A N 1
ATOM 1656 C CA . GLY A 1 217 ? -3.936 -27.078 6.199 1 93.19 217 GLY A CA 1
ATOM 1657 C C . GLY A 1 217 ? -5.426 -27.109 5.918 1 93.19 217 GLY A C 1
ATOM 1658 O O . GLY A 1 217 ? -6.121 -28.047 6.305 1 93.19 217 GLY A O 1
ATOM 1659 N N . VAL A 1 218 ? -5.977 -26.109 5.293 1 94.38 218 VAL A N 1
ATOM 1660 C CA . VAL A 1 218 ? -7.41 -26.047 5.023 1 94.38 218 VAL A CA 1
ATOM 1661 C C . VAL A 1 218 ? -7.645 -25.844 3.527 1 94.38 218 VAL A C 1
ATOM 1663 O O . VAL A 1 218 ? -7.09 -24.922 2.926 1 94.38 218 VAL A O 1
ATOM 1666 N N . HIS A 1 219 ? -8.391 -26.688 2.971 1 93.69 219 HIS A N 1
ATOM 1667 C CA . HIS A 1 219 ? -8.789 -26.516 1.578 1 93.69 219 HIS A CA 1
ATOM 1668 C C . HIS A 1 219 ? -10.117 -25.781 1.475 1 93.69 219 HIS A C 1
ATOM 1670 O O . HIS A 1 219 ? -11.148 -26.281 1.927 1 93.69 219 HIS A O 1
ATOM 1676 N N . LEU A 1 220 ? -10.008 -24.594 0.895 1 91.62 220 LEU A N 1
ATOM 1677 C CA . LEU A 1 220 ? -11.219 -23.797 0.714 1 91.62 220 LEU A CA 1
ATOM 1678 C C . LEU A 1 220 ? -11.664 -23.812 -0.743 1 91.62 220 LEU A C 1
ATOM 1680 O O . LEU A 1 220 ? -10.836 -23.766 -1.654 1 91.62 220 LEU A O 1
ATOM 1684 N N . THR A 1 221 ? -12.961 -23.969 -0.932 1 92.81 221 THR A N 1
ATOM 1685 C CA . THR A 1 221 ? -13.602 -23.75 -2.227 1 92.81 221 THR A CA 1
ATOM 1686 C C . THR A 1 221 ? -14.484 -22.5 -2.191 1 92.81 221 THR A C 1
ATOM 1688 O O . THR A 1 221 ? -14.836 -22.016 -1.114 1 92.81 221 THR A O 1
ATOM 1691 N N . PRO A 1 222 ? -14.703 -21.922 -3.311 1 91.38 222 PRO A N 1
ATOM 1692 C CA . PRO A 1 222 ? -15.547 -20.734 -3.344 1 91.38 222 PRO A CA 1
ATOM 1693 C C . PRO A 1 222 ? -16.875 -20.922 -2.611 1 91.38 222 PRO A C 1
ATOM 1695 O O . PRO A 1 222 ? -17.391 -19.984 -1.996 1 91.38 222 PRO A O 1
ATOM 1698 N N . ASP A 1 223 ? -17.375 -22.141 -2.576 1 91.44 223 ASP A N 1
ATOM 1699 C CA . ASP A 1 223 ? -18.703 -22.406 -2.029 1 91.44 223 ASP A CA 1
ATOM 1700 C C . ASP A 1 223 ? -18.609 -22.922 -0.596 1 91.44 223 ASP A C 1
ATOM 1702 O O . ASP A 1 223 ? -19.625 -23.219 0.03 1 91.44 223 ASP A O 1
ATOM 1706 N N . THR A 1 224 ? -17.406 -23.031 -0.114 1 90.44 224 THR A N 1
ATOM 1707 C CA . THR A 1 224 ? -17.25 -23.453 1.274 1 90.44 224 THR A CA 1
ATOM 1708 C C . THR A 1 224 ? -18.094 -22.562 2.199 1 90.44 224 THR A C 1
ATOM 1710 O O . THR A 1 224 ? -17.969 -21.344 2.164 1 90.44 224 THR A O 1
ATOM 1713 N N . LYS A 1 225 ? -18.984 -23.172 2.988 1 85.5 225 LYS A N 1
ATOM 1714 C CA . LYS A 1 225 ? -19.859 -22.453 3.902 1 85.5 225 LYS A CA 1
ATOM 1715 C C . LYS A 1 225 ? -19.109 -22.031 5.164 1 85.5 225 LYS A C 1
ATOM 1717 O O . LYS A 1 225 ? -18.344 -22.812 5.73 1 85.5 225 LYS A O 1
ATOM 1722 N N . LEU A 1 226 ? -19.141 -20.766 5.484 1 77.44 226 LEU A N 1
ATOM 1723 C CA . LEU A 1 226 ? -18.5 -20.234 6.68 1 77.44 226 LEU A CA 1
ATOM 1724 C C . LEU A 1 226 ? -19.5 -20.172 7.84 1 77.44 226 LEU A C 1
ATOM 1726 O O . LEU A 1 226 ? -20.656 -19.812 7.645 1 77.44 226 LEU A O 1
ATOM 1730 N N . GLU A 1 227 ? -19.719 -21.141 8.531 1 60.88 227 GLU A N 1
ATOM 1731 C CA . GLU A 1 227 ? -20.703 -21.172 9.609 1 60.88 227 GLU A CA 1
ATOM 1732 C C . GLU A 1 227 ? -20.719 -19.875 10.391 1 60.88 227 GLU A C 1
ATOM 1734 O O . GLU A 1 227 ? -19.656 -19.266 10.625 1 60.88 227 GLU A O 1
ATOM 1739 N N . SER A 1 228 ? -21.7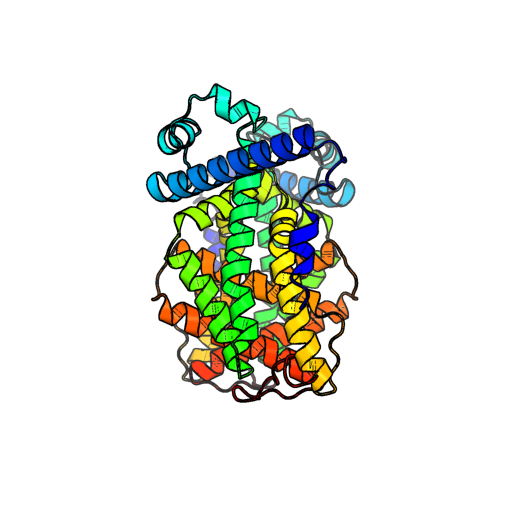34 -19.203 10.242 1 53.06 228 SER A N 1
ATOM 1740 C CA . SER A 1 228 ? -21.969 -17.969 11.008 1 53.06 228 SER A CA 1
ATOM 1741 C C . SER A 1 228 ? -21.609 -18.172 12.477 1 53.06 228 SER A C 1
ATOM 1743 O O . SER A 1 228 ? -21.812 -19.25 13.031 1 53.06 228 SER A O 1
ATOM 1745 N N . SER A 1 229 ? -20.609 -17.391 13 1 45.03 229 SER A N 1
ATOM 1746 C CA . SER A 1 229 ? -20.391 -17.406 14.438 1 45.03 229 SER A CA 1
ATOM 1747 C C . SER A 1 229 ? -21.703 -17.547 15.195 1 45.03 229 SER A C 1
ATOM 1749 O O . SER A 1 229 ? -21.719 -17.891 16.375 1 45.03 229 SER A O 1
ATOM 1751 N N . ALA A 1 230 ? -22.844 -17.047 14.867 1 40.44 230 ALA A N 1
ATOM 1752 C CA . ALA A 1 230 ? -24.078 -17.078 15.648 1 40.44 230 ALA A CA 1
ATOM 1753 C C . ALA A 1 230 ? -24.578 -18.5 15.852 1 40.44 230 ALA A C 1
ATOM 1755 O O . ALA A 1 230 ? -25.344 -18.766 16.781 1 40.44 230 ALA A O 1
ATOM 1756 N N . GLU A 1 231 ? -24.453 -19.328 14.891 1 37.59 231 GLU A N 1
ATOM 1757 C CA . GLU A 1 231 ? -25.078 -20.625 15.141 1 37.59 231 GLU A CA 1
ATOM 1758 C C . GLU A 1 231 ? -24.156 -21.531 15.945 1 37.59 231 GLU A C 1
ATOM 1760 O O . GLU A 1 231 ? -24.531 -22.672 16.266 1 37.59 231 GLU A O 1
ATOM 1765 N N . ALA A 1 232 ? -23.031 -21.234 16.172 1 36.59 232 ALA A N 1
ATOM 1766 C CA . ALA A 1 232 ? -22.219 -22.125 17.016 1 36.59 232 ALA A CA 1
ATOM 1767 C C . ALA A 1 232 ? -22.703 -22.078 18.469 1 36.59 232 ALA A C 1
ATOM 1769 O O . ALA A 1 232 ? -22.203 -22.812 19.312 1 36.59 232 ALA A O 1
ATOM 1770 N N . ASN A 1 233 ? -23.141 -20.875 18.953 1 27.78 233 ASN A N 1
ATOM 1771 C CA . ASN A 1 233 ? -23.703 -21.016 20.297 1 27.78 233 ASN A CA 1
ATOM 1772 C C . ASN A 1 233 ? -25 -21.812 20.281 1 27.78 233 ASN A C 1
ATOM 1774 O O . ASN A 1 233 ? -25.891 -21.562 19.453 1 27.78 233 ASN A O 1
ATOM 1778 N N . MET B 1 1 ? 14.969 -7.973 -24.703 1 22.44 1 MET B N 1
ATOM 1779 C CA . MET B 1 1 ? 14.539 -6.977 -23.719 1 22.44 1 MET B CA 1
ATOM 1780 C C . MET B 1 1 ? 15.547 -5.832 -23.641 1 22.44 1 MET B C 1
ATOM 1782 O O . MET B 1 1 ? 16.719 -6.051 -23.344 1 22.44 1 MET B O 1
ATOM 1786 N N . ASN B 1 2 ? 15.336 -4.848 -24.531 1 26.41 2 ASN B N 1
ATOM 1787 C CA . ASN B 1 2 ? 16.25 -3.785 -24.953 1 26.41 2 ASN B CA 1
ATOM 1788 C C . ASN B 1 2 ? 16.594 -2.863 -23.781 1 26.41 2 ASN B C 1
ATOM 1790 O O . ASN B 1 2 ? 15.719 -2.229 -23.203 1 26.41 2 ASN B O 1
ATOM 1794 N N . LEU B 1 3 ? 17.594 -3.268 -23.062 1 29.47 3 LEU B N 1
ATOM 1795 C CA . LEU B 1 3 ? 18.359 -2.477 -22.109 1 29.47 3 LEU B CA 1
ATOM 1796 C C . LEU B 1 3 ? 18.531 -1.043 -22.594 1 29.47 3 LEU B C 1
ATOM 1798 O O . LEU B 1 3 ? 19.344 -0.29 -22.062 1 29.47 3 LEU B O 1
ATOM 1802 N N . GLY B 1 4 ? 17.875 -0.797 -23.766 1 29.83 4 GLY B N 1
ATOM 1803 C CA . GLY B 1 4 ? 18.156 0.456 -24.453 1 29.83 4 GLY B CA 1
ATOM 1804 C C . GLY B 1 4 ? 17.688 1.675 -23.672 1 29.83 4 GLY B C 1
ATOM 1805 O O . GLY B 1 4 ? 17.969 2.809 -24.062 1 29.83 4 GLY B O 1
ATOM 1806 N N . ALA B 1 5 ? 16.75 1.413 -22.781 1 32.81 5 ALA B N 1
ATOM 1807 C CA . ALA B 1 5 ? 16.141 2.633 -22.25 1 32.81 5 ALA B CA 1
ATOM 1808 C C . ALA B 1 5 ? 17.094 3.35 -21.297 1 32.81 5 ALA B C 1
ATOM 1810 O O . ALA B 1 5 ? 16.875 4.508 -20.938 1 32.81 5 ALA B O 1
ATOM 1811 N N . VAL B 1 6 ? 17.984 2.615 -20.703 1 36.5 6 VAL B N 1
ATOM 1812 C CA . VAL B 1 6 ? 18.875 3.293 -19.766 1 36.5 6 VAL B CA 1
ATOM 1813 C C . VAL B 1 6 ? 19.766 4.27 -20.516 1 36.5 6 VAL B C 1
ATOM 1815 O O . VAL B 1 6 ? 20.469 5.074 -19.906 1 36.5 6 VAL B O 1
ATOM 1818 N N . GLY B 1 7 ? 19.875 3.902 -21.828 1 34.38 7 GLY B N 1
ATOM 1819 C CA . GLY B 1 7 ? 20.781 4.742 -22.609 1 34.38 7 GLY B CA 1
ATOM 1820 C C . GLY B 1 7 ? 20.266 6.164 -22.766 1 34.38 7 GLY B C 1
ATOM 1821 O O . GLY B 1 7 ? 21 7.039 -23.234 1 34.38 7 GLY B O 1
ATOM 1822 N N . ARG B 1 8 ? 18.906 6.324 -22.688 1 37.19 8 ARG B N 1
ATOM 1823 C CA . ARG B 1 8 ? 18.328 7.582 -23.156 1 37.19 8 ARG B CA 1
ATOM 1824 C C . ARG B 1 8 ? 18.562 8.695 -22.125 1 37.19 8 ARG B C 1
ATOM 1826 O O . ARG B 1 8 ? 18.172 9.844 -22.359 1 37.19 8 ARG B O 1
ATOM 1833 N N . LEU B 1 9 ? 19 8.266 -20.969 1 40.03 9 LEU B N 1
ATOM 1834 C CA . LEU B 1 9 ? 19.141 9.383 -20.031 1 40.03 9 LEU B CA 1
ATOM 1835 C C . LEU B 1 9 ? 20.391 10.188 -20.344 1 40.03 9 LEU B C 1
ATOM 1837 O O . LEU B 1 9 ? 20.75 11.102 -19.594 1 40.03 9 LEU B O 1
ATOM 1841 N N . LEU B 1 10 ? 21.281 9.578 -21.141 1 42.53 10 LEU B N 1
ATOM 1842 C CA . LEU B 1 10 ? 22.438 10.445 -21.375 1 42.53 10 LEU B CA 1
ATOM 1843 C C . LEU B 1 10 ? 22.078 11.547 -22.375 1 42.53 10 LEU B C 1
ATOM 1845 O O . LEU B 1 10 ? 21.5 11.273 -23.422 1 42.53 10 LEU B O 1
ATOM 1849 N N . PRO B 1 11 ? 21.938 12.797 -22.078 1 46.53 11 PRO B N 1
ATOM 1850 C CA . PRO B 1 11 ? 21.719 13.844 -23.078 1 46.53 11 PRO B CA 1
ATOM 1851 C C . PRO B 1 11 ? 22.609 13.664 -24.312 1 46.53 11 PRO B C 1
ATOM 1853 O O . PRO B 1 11 ? 23.672 13.047 -24.234 1 46.53 11 PRO B O 1
ATOM 1856 N N . GLU B 1 12 ? 22.094 13.75 -25.5 1 51.22 12 GLU B N 1
ATOM 1857 C CA . GLU B 1 12 ? 22.797 13.734 -26.781 1 51.22 12 GLU B CA 1
ATOM 1858 C C . GLU B 1 12 ? 24.078 14.555 -26.703 1 51.22 12 GLU B C 1
ATOM 1860 O O . GLU B 1 12 ? 24.125 15.586 -26.031 1 51.22 12 GLU B O 1
ATOM 1865 N N . LEU B 1 13 ? 25.203 14.008 -27.031 1 55.88 13 LEU B N 1
ATOM 1866 C CA . LEU B 1 13 ? 26.469 14.711 -27.203 1 55.88 13 LEU B CA 1
ATOM 1867 C C . LEU B 1 13 ? 26.266 15.977 -28.031 1 55.88 13 LEU B C 1
ATOM 1869 O O . LEU B 1 13 ? 25.578 15.961 -29.047 1 55.88 13 LEU B O 1
ATOM 1873 N N . THR B 1 14 ? 26.172 17.109 -27.625 1 56.66 14 THR B N 1
ATOM 1874 C CA . THR B 1 14 ? 25.969 18.375 -28.312 1 56.66 14 THR B CA 1
ATOM 1875 C C . THR B 1 14 ? 27.016 18.594 -29.391 1 56.66 14 THR B C 1
ATOM 1877 O O . THR B 1 14 ? 26.891 19.516 -30.219 1 56.66 14 THR B O 1
ATOM 1880 N N . GLY B 1 15 ? 27.891 17.688 -29.609 1 63.72 15 GLY B N 1
ATOM 1881 C CA . GLY B 1 15 ? 28.969 17.906 -30.562 1 63.72 15 GLY B CA 1
ATOM 1882 C C . GLY B 1 15 ? 30.203 18.547 -29.953 1 63.72 15 GLY B C 1
ATOM 1883 O O . GLY B 1 15 ? 31.297 18.484 -30.516 1 63.72 15 GLY B O 1
ATOM 1884 N N . ASP B 1 16 ? 29.953 19.422 -29.078 1 69.12 16 ASP B N 1
ATOM 1885 C CA . ASP B 1 16 ? 31.141 20.016 -28.484 1 69.12 16 ASP B CA 1
ATOM 1886 C C . ASP B 1 16 ? 31.719 19.109 -27.391 1 69.12 16 ASP B C 1
ATOM 1888 O O . ASP B 1 16 ? 31.094 18.906 -26.359 1 69.12 16 ASP B O 1
ATOM 1892 N N . ALA B 1 17 ? 32.781 18.438 -27.656 1 76.94 17 ALA B N 1
ATOM 1893 C CA . ALA B 1 17 ? 33.438 17.438 -26.828 1 76.94 17 ALA B CA 1
ATOM 1894 C C . ALA B 1 17 ? 33.625 17.938 -25.391 1 76.94 17 ALA B C 1
ATOM 1896 O O . ALA B 1 17 ? 33.5 17.172 -24.438 1 76.94 17 ALA B O 1
ATOM 1897 N N . ARG B 1 18 ? 33.969 19.219 -25.312 1 79.06 18 ARG B N 1
ATOM 1898 C CA . ARG B 1 18 ? 34.188 19.781 -24 1 79.06 18 ARG B CA 1
ATOM 1899 C C . ARG B 1 18 ? 32.906 19.812 -23.172 1 79.06 18 ARG B C 1
ATOM 1901 O O . ARG B 1 18 ? 32.906 19.453 -21.984 1 79.06 18 ARG B O 1
ATOM 1908 N N . ALA B 1 19 ? 31.859 20.297 -23.766 1 82.62 19 ALA B N 1
ATOM 1909 C CA . ALA B 1 19 ? 30.547 20.359 -23.094 1 82.62 19 ALA B CA 1
ATOM 1910 C C . ALA B 1 19 ? 30.078 18.969 -22.703 1 82.62 19 ALA B C 1
ATOM 1912 O O . ALA B 1 19 ? 29.5 18.797 -21.625 1 82.62 19 ALA B O 1
ATOM 1913 N N . ASP B 1 20 ? 30.422 18.016 -23.5 1 82.38 20 ASP B N 1
ATOM 1914 C CA . ASP B 1 20 ? 30.031 16.641 -23.203 1 82.38 20 ASP B CA 1
ATOM 1915 C C . ASP B 1 20 ? 30.828 16.094 -22.016 1 82.38 20 ASP B C 1
ATOM 1917 O O . ASP B 1 20 ? 30.281 15.398 -21.156 1 82.38 20 ASP B O 1
ATOM 1921 N N . ARG B 1 21 ? 32.094 16.422 -22.047 1 84.25 21 ARG B N 1
ATOM 1922 C CA . ARG B 1 21 ? 32.938 15.961 -20.953 1 84.25 21 ARG B CA 1
ATOM 1923 C C . ARG B 1 21 ? 32.469 16.578 -19.625 1 84.25 21 ARG B C 1
ATOM 1925 O O . ARG B 1 21 ? 32.5 15.906 -18.594 1 84.25 21 ARG B O 1
ATOM 1932 N N . TRP B 1 22 ? 32.125 17.844 -19.703 1 84.69 22 TRP B N 1
ATOM 1933 C CA . TRP B 1 22 ? 31.672 18.547 -18.5 1 84.69 22 TRP B CA 1
ATOM 1934 C C . TRP B 1 22 ? 30.375 17.953 -18 1 84.69 22 TRP B C 1
ATOM 1936 O O . TRP B 1 22 ? 30.219 17.719 -16.797 1 84.69 22 TRP B O 1
ATOM 1946 N N . ARG B 1 23 ? 29.469 17.641 -18.844 1 84.75 23 ARG B N 1
ATOM 1947 C CA . ARG B 1 23 ? 28.188 17.031 -18.484 1 84.75 23 ARG B CA 1
ATOM 1948 C C . ARG B 1 23 ? 28.391 15.656 -17.859 1 84.75 23 ARG B C 1
ATOM 1950 O O . ARG B 1 23 ? 27.75 15.312 -16.875 1 84.75 23 ARG B O 1
ATOM 1957 N N . GLU B 1 24 ? 29.266 15.023 -18.422 1 85.12 24 GLU B N 1
ATOM 1958 C CA . GLU B 1 24 ? 29.562 13.688 -17.906 1 85.12 24 GLU B CA 1
ATOM 1959 C C . GLU B 1 24 ? 30.188 13.766 -16.516 1 85.12 24 GLU B C 1
ATOM 1961 O O . GLU B 1 24 ? 29.828 12.977 -15.633 1 85.12 24 GLU B O 1
ATOM 1966 N N . HIS B 1 25 ? 31.062 14.695 -16.453 1 87.88 25 HIS B N 1
ATOM 1967 C CA . HIS B 1 25 ? 31.703 14.875 -15.148 1 87.88 25 HIS B CA 1
ATOM 1968 C C . HIS B 1 25 ? 30.688 15.273 -14.086 1 87.88 25 HIS B C 1
ATOM 1970 O O . HIS B 1 25 ? 30.719 14.75 -12.969 1 87.88 25 HIS B O 1
ATOM 1976 N N . ARG B 1 26 ? 29.828 16.156 -14.406 1 90.5 26 ARG B N 1
ATOM 1977 C CA . ARG B 1 26 ? 28.797 16.609 -13.477 1 90.5 26 ARG B CA 1
ATOM 1978 C C . ARG B 1 26 ? 27.875 15.477 -13.07 1 90.5 26 ARG B C 1
ATOM 1980 O O . ARG B 1 26 ? 27.516 15.352 -11.898 1 90.5 26 ARG B O 1
ATOM 1987 N N . ALA B 1 27 ? 27.562 14.742 -14.039 1 91.69 27 ALA B N 1
ATOM 1988 C CA . ALA B 1 27 ? 26.703 13.594 -13.773 1 91.69 27 ALA B CA 1
ATOM 1989 C C . ALA B 1 27 ? 27.406 12.594 -12.852 1 91.69 27 ALA B C 1
ATOM 1991 O O . ALA B 1 27 ? 26.766 12 -11.977 1 91.69 27 ALA B O 1
ATOM 1992 N N . ALA B 1 28 ? 28.641 12.445 -13.055 1 93.44 28 ALA B N 1
ATOM 1993 C CA . ALA B 1 28 ? 29.406 11.508 -12.242 1 93.44 28 ALA B CA 1
ATOM 1994 C C . ALA B 1 28 ? 29.5 11.984 -10.789 1 93.44 28 ALA B C 1
ATOM 1996 O O . ALA B 1 28 ? 29.359 11.188 -9.859 1 93.44 28 ALA B O 1
ATOM 1997 N N . VAL B 1 29 ? 29.75 13.25 -10.641 1 94.31 29 VAL B N 1
ATOM 1998 C CA . VAL B 1 29 ? 29.844 13.797 -9.289 1 94.31 29 VAL B CA 1
ATOM 1999 C C . VAL B 1 29 ? 28.484 13.703 -8.594 1 94.31 29 VAL B C 1
ATOM 2001 O O . VAL B 1 29 ? 28.406 13.328 -7.422 1 94.31 29 VAL B O 1
ATOM 2004 N N . ARG B 1 30 ? 27.469 14.023 -9.297 1 95.94 30 ARG B N 1
ATOM 2005 C CA . ARG B 1 30 ? 26.125 13.922 -8.758 1 95.94 30 ARG B CA 1
ATOM 2006 C C . ARG B 1 30 ? 25.812 12.508 -8.289 1 95.94 30 ARG B C 1
ATOM 2008 O O . ARG B 1 30 ? 25.25 12.312 -7.211 1 95.94 30 ARG B O 1
ATOM 2015 N N . ALA B 1 31 ? 26.156 11.594 -9.078 1 96.25 31 ALA B N 1
ATOM 2016 C CA . ALA B 1 31 ? 25.938 10.188 -8.742 1 96.25 31 ALA B CA 1
ATOM 2017 C C . ALA B 1 31 ? 26.719 9.797 -7.496 1 96.25 31 ALA B C 1
ATOM 2019 O O . ALA B 1 31 ? 26.234 9.039 -6.66 1 96.25 31 ALA B O 1
ATOM 2020 N N . GLU B 1 32 ? 27.875 10.289 -7.398 1 96.31 32 GLU B N 1
ATOM 2021 C CA . GLU B 1 32 ? 28.703 10 -6.227 1 96.31 32 GLU B CA 1
ATOM 2022 C C . GLU B 1 32 ? 28.062 10.57 -4.957 1 96.31 32 GLU B C 1
ATOM 2024 O O . GLU B 1 32 ? 28.156 9.953 -3.891 1 96.31 32 GLU B O 1
ATOM 2029 N N . LEU B 1 33 ? 27.547 11.711 -5.094 1 97.19 33 LEU B N 1
ATOM 2030 C CA . LEU B 1 33 ? 26.891 12.328 -3.945 1 97.19 33 LEU B CA 1
ATOM 2031 C C . LEU B 1 33 ? 25.656 11.531 -3.518 1 97.19 33 LEU B C 1
ATOM 2033 O O . LEU B 1 33 ? 25.391 11.391 -2.324 1 97.19 33 LEU B O 1
ATOM 2037 N N . ILE B 1 34 ? 24.984 11.008 -4.473 1 97.44 34 ILE B N 1
ATOM 2038 C CA . ILE B 1 34 ? 23.844 10.148 -4.188 1 97.44 34 ILE B CA 1
ATOM 2039 C C . ILE B 1 34 ? 24.312 8.883 -3.475 1 97.44 34 ILE B C 1
ATOM 2041 O O . ILE B 1 34 ? 23.75 8.484 -2.457 1 97.44 34 ILE B O 1
ATOM 2045 N N . GLU B 1 35 ? 25.422 8.336 -3.918 1 97.56 35 GLU B N 1
ATOM 2046 C CA . GLU B 1 35 ? 25.969 7.129 -3.307 1 97.56 35 GLU B CA 1
ATOM 2047 C C . GLU B 1 35 ? 26.453 7.402 -1.887 1 97.56 35 GLU B C 1
ATOM 2049 O O . GLU B 1 35 ? 26.281 6.566 -0.996 1 97.56 35 GLU B O 1
ATOM 2054 N N . ALA B 1 36 ? 27.031 8.508 -1.761 1 97.38 36 ALA B N 1
ATOM 2055 C CA . ALA B 1 36 ? 27.469 8.898 -0.423 1 97.38 36 ALA B CA 1
ATOM 2056 C C . ALA B 1 36 ? 26.281 9.031 0.527 1 97.38 36 ALA B C 1
ATOM 2058 O O . ALA B 1 36 ? 26.375 8.672 1.703 1 97.38 36 ALA B O 1
ATOM 2059 N N . THR B 1 37 ? 25.219 9.586 0.012 1 97.38 37 THR B N 1
ATOM 2060 C CA . THR B 1 37 ? 24.016 9.727 0.832 1 97.38 37 THR B CA 1
ATOM 2061 C C . THR B 1 37 ? 23.453 8.359 1.202 1 97.38 37 THR B C 1
ATOM 2063 O O . THR B 1 37 ? 23.016 8.148 2.334 1 97.38 37 THR B O 1
ATOM 2066 N N . LEU B 1 38 ? 23.484 7.418 0.299 1 97.25 38 LEU B N 1
ATOM 2067 C CA . LEU B 1 38 ? 23.062 6.055 0.585 1 97.25 38 LEU B CA 1
ATOM 2068 C C . LEU B 1 38 ? 23.891 5.449 1.714 1 97.25 38 LEU B C 1
ATOM 2070 O O . LEU B 1 38 ? 23.344 4.824 2.625 1 97.25 38 LEU B O 1
ATOM 2074 N N . ARG B 1 39 ? 25.156 5.668 1.675 1 97.25 39 ARG B N 1
ATOM 2075 C CA . ARG B 1 39 ? 26.047 5.18 2.721 1 97.25 39 ARG B CA 1
ATOM 2076 C C . ARG B 1 39 ? 25.75 5.859 4.055 1 97.25 39 ARG B C 1
ATOM 2078 O O . ARG B 1 39 ? 25.797 5.219 5.105 1 97.25 39 ARG B O 1
ATOM 2085 N N . ALA B 1 40 ? 25.484 7.137 3.961 1 97.62 40 ALA B N 1
ATOM 2086 C CA . ALA B 1 40 ? 25.156 7.879 5.176 1 97.62 40 ALA B CA 1
ATOM 2087 C C . ALA B 1 40 ? 23.875 7.336 5.812 1 97.62 40 ALA B C 1
ATOM 2089 O O . ALA B 1 40 ? 23.781 7.238 7.035 1 97.62 40 ALA B O 1
ATOM 2090 N N . ILE B 1 41 ? 22.922 6.961 4.996 1 96.62 41 ILE B N 1
ATOM 2091 C CA . ILE B 1 41 ? 21.672 6.395 5.496 1 96.62 41 ILE B CA 1
ATOM 2092 C C . ILE B 1 41 ? 21.953 5.078 6.215 1 96.62 41 ILE B C 1
ATOM 2094 O O . ILE B 1 41 ? 21.422 4.824 7.293 1 96.62 41 ILE B O 1
ATOM 2098 N N . ASP B 1 42 ? 22.828 4.301 5.613 1 95.88 42 ASP B N 1
ATOM 2099 C CA . ASP B 1 42 ? 23.188 3.018 6.215 1 95.88 42 ASP B CA 1
ATOM 2100 C C . ASP B 1 42 ? 23.859 3.213 7.566 1 95.88 42 ASP B C 1
ATOM 2102 O O . ASP B 1 42 ? 23.625 2.449 8.508 1 95.88 42 ASP B O 1
ATOM 2106 N N . GLU B 1 43 ? 24.594 4.242 7.633 1 95.44 43 GLU B N 1
ATOM 2107 C CA . GLU B 1 43 ? 25.453 4.461 8.805 1 95.44 43 GLU B CA 1
ATOM 2108 C C . GLU B 1 43 ? 24.688 5.207 9.898 1 95.44 43 GLU B C 1
ATOM 2110 O O . GLU B 1 43 ? 24.781 4.855 11.078 1 95.44 43 GLU B O 1
ATOM 2115 N N . TYR B 1 44 ? 23.953 6.273 9.508 1 96.25 44 TYR B N 1
ATOM 2116 C CA . TYR B 1 44 ? 23.406 7.188 10.508 1 96.25 44 TYR B CA 1
ATOM 2117 C C . TYR B 1 44 ? 21.906 7.008 10.656 1 96.25 44 TYR B C 1
ATOM 2119 O O . TYR B 1 44 ? 21.297 7.574 11.562 1 96.25 44 TYR B O 1
ATOM 2127 N N . GLY B 1 45 ? 21.344 6.254 9.734 1 94.56 45 GLY B N 1
ATOM 2128 C CA . GLY B 1 45 ? 19.922 5.984 9.852 1 94.56 45 GLY B CA 1
ATOM 2129 C C . GLY B 1 45 ? 19.078 6.793 8.891 1 94.56 45 GLY B C 1
ATOM 2130 O O . GLY B 1 45 ? 19.609 7.625 8.141 1 94.56 45 GLY B O 1
ATOM 2131 N N . PRO B 1 46 ? 17.797 6.551 8.805 1 90.75 46 PRO B N 1
ATOM 2132 C CA . PRO B 1 46 ? 16.906 7.137 7.812 1 90.75 46 PRO B CA 1
ATOM 2133 C C . PRO B 1 46 ? 16.688 8.641 8.016 1 90.75 46 PRO B C 1
ATOM 2135 O O . PRO B 1 46 ? 16.234 9.328 7.098 1 90.75 46 PRO B O 1
ATOM 2138 N N . ASP B 1 47 ? 17.016 9.133 9.219 1 89.31 47 ASP B N 1
ATOM 2139 C CA . ASP B 1 47 ? 16.797 10.547 9.516 1 89.31 47 ASP B CA 1
ATOM 2140 C C . ASP B 1 47 ? 18.109 11.336 9.445 1 89.31 47 ASP B C 1
ATOM 2142 O O . ASP B 1 47 ? 18.266 12.344 10.125 1 89.31 47 ASP B O 1
ATOM 2146 N N . LEU B 1 48 ? 18.922 10.922 8.625 1 92.81 48 LEU B N 1
ATOM 2147 C CA . LEU B 1 48 ? 20.234 11.547 8.5 1 92.81 48 LEU B CA 1
ATOM 2148 C C . LEU B 1 48 ? 20.109 13.039 8.188 1 92.81 48 LEU B C 1
ATOM 2150 O O . LEU B 1 48 ? 19.078 13.469 7.664 1 92.81 48 LEU B O 1
ATOM 2154 N N . SER B 1 49 ? 21.125 13.781 8.516 1 93.31 49 SER B N 1
ATOM 2155 C CA . SER B 1 49 ? 21.188 15.219 8.242 1 93.31 49 SER B CA 1
ATOM 2156 C C . SER B 1 49 ? 22.109 15.508 7.059 1 93.31 49 SER B C 1
ATOM 2158 O O . SER B 1 49 ? 22.844 14.633 6.602 1 93.31 49 SER B O 1
ATOM 2160 N N . ILE B 1 50 ? 21.969 16.672 6.621 1 95.38 50 ILE B N 1
ATOM 2161 C CA . ILE B 1 50 ? 22.906 17.109 5.582 1 95.38 50 ILE B CA 1
ATOM 2162 C C . ILE B 1 50 ? 24.328 17.047 6.105 1 95.38 50 ILE B C 1
ATOM 2164 O O . ILE B 1 50 ? 25.266 16.703 5.363 1 95.38 50 ILE B O 1
ATOM 2168 N N . ASP B 1 51 ? 24.484 17.344 7.34 1 96.69 51 ASP B N 1
ATOM 2169 C CA . ASP B 1 51 ? 25.812 17.25 7.949 1 96.69 51 ASP B CA 1
ATOM 2170 C C . ASP B 1 51 ? 26.359 15.82 7.852 1 96.69 51 ASP B C 1
ATOM 2172 O O . ASP B 1 51 ? 27.547 15.625 7.59 1 96.69 51 ASP B O 1
ATOM 2176 N N . ASP B 1 52 ? 25.562 14.836 8.039 1 97.12 52 ASP B N 1
ATOM 2177 C CA . ASP B 1 52 ? 25.953 13.438 7.898 1 97.12 52 ASP B CA 1
ATOM 2178 C C . ASP B 1 52 ? 26.391 13.125 6.469 1 97.12 52 ASP B C 1
ATOM 2180 O O . ASP B 1 52 ? 27.359 12.391 6.258 1 97.12 52 ASP B O 1
ATOM 2184 N N . VAL B 1 53 ? 25.656 13.727 5.523 1 97.25 53 VAL B N 1
ATOM 2185 C CA . VAL B 1 53 ? 25.922 13.484 4.109 1 97.25 53 VAL B CA 1
ATOM 2186 C C . VAL B 1 53 ? 27.281 14.055 3.732 1 97.25 53 VAL B C 1
ATOM 2188 O O . VAL B 1 53 ? 28.109 13.352 3.139 1 97.25 53 VAL B O 1
ATOM 2191 N N . VAL B 1 54 ? 27.531 15.305 4.086 1 97.44 54 VAL B N 1
ATOM 2192 C CA . VAL B 1 54 ? 28.766 15.953 3.676 1 97.44 54 VAL B CA 1
ATOM 2193 C C . VAL B 1 54 ? 29.953 15.312 4.391 1 97.44 54 VAL B C 1
ATOM 2195 O O . VAL B 1 54 ? 31.031 15.188 3.814 1 97.44 54 VAL B O 1
ATOM 2198 N N . LYS B 1 55 ? 29.766 14.922 5.621 1 97.5 55 LYS B N 1
ATOM 2199 C CA . LYS B 1 55 ? 30.797 14.188 6.355 1 97.5 55 LYS B CA 1
ATOM 2200 C C . LYS B 1 55 ? 31.156 12.883 5.645 1 97.5 55 LYS B C 1
ATOM 2202 O O . LYS B 1 55 ? 32.344 12.578 5.457 1 97.5 55 LYS B O 1
ATOM 2207 N N . THR B 1 56 ? 30.203 12.133 5.234 1 97.56 56 THR B N 1
ATOM 2208 C CA . THR B 1 56 ? 30.422 10.844 4.578 1 97.56 56 THR B CA 1
ATOM 2209 C C . THR B 1 56 ? 31.047 11.039 3.207 1 97.56 56 THR B C 1
ATOM 2211 O O . THR B 1 56 ? 31.891 10.234 2.793 1 97.56 56 THR B O 1
ATOM 2214 N N . ALA B 1 57 ? 30.641 12.062 2.486 1 97.06 57 ALA B N 1
ATOM 2215 C CA . ALA B 1 57 ? 31.125 12.344 1.141 1 97.06 57 ALA B CA 1
ATOM 2216 C C . ALA B 1 57 ? 32.5 12.992 1.186 1 97.06 57 ALA B C 1
ATOM 2218 O O . ALA B 1 57 ? 33.219 13.023 0.179 1 97.06 57 ALA B O 1
ATOM 2219 N N . GLY B 1 58 ? 32.812 13.617 2.275 1 97.38 58 GLY B N 1
ATOM 2220 C CA . GLY B 1 58 ? 34.094 14.297 2.406 1 97.38 58 GLY B CA 1
ATOM 2221 C C . GLY B 1 58 ? 34.156 15.586 1.612 1 97.38 58 GLY B C 1
ATOM 2222 O O . GLY B 1 58 ? 35.156 15.867 0.971 1 97.38 58 GLY B O 1
ATOM 2223 N N . ILE B 1 59 ? 33.094 16.25 1.617 1 96.94 59 ILE B N 1
ATOM 2224 C CA . ILE B 1 59 ? 33.062 17.5 0.874 1 96.94 59 ILE B CA 1
ATOM 2225 C C . ILE B 1 59 ? 32.469 18.609 1.753 1 96.94 59 ILE B C 1
ATOM 2227 O O . ILE B 1 59 ? 31.75 18.328 2.703 1 96.94 59 ILE B O 1
ATOM 2231 N N . PRO B 1 60 ? 32.812 19.875 1.423 1 96.38 60 PRO B N 1
ATOM 2232 C CA . PRO B 1 60 ? 32.156 20.969 2.117 1 96.38 60 PRO B CA 1
ATOM 2233 C C . PRO B 1 60 ? 30.688 21.125 1.685 1 96.38 60 PRO B C 1
ATOM 2235 O O . PRO B 1 60 ? 30.328 20.766 0.559 1 96.38 60 PRO B O 1
ATOM 2238 N N . ARG B 1 61 ? 29.844 21.734 2.521 1 95.19 61 ARG B N 1
ATOM 2239 C CA . ARG B 1 61 ? 28.406 21.891 2.316 1 95.19 61 ARG B CA 1
ATOM 2240 C C . ARG B 1 61 ? 28.125 22.672 1.039 1 95.19 61 ARG B C 1
ATOM 2242 O O . ARG B 1 61 ? 27.25 22.297 0.249 1 95.19 61 ARG B O 1
ATOM 2249 N N . PRO B 1 62 ? 28.844 23.672 0.683 1 95.75 62 PRO B N 1
ATOM 2250 C CA . PRO B 1 62 ? 28.531 24.438 -0.526 1 95.75 62 PRO B CA 1
ATOM 2251 C C . PRO B 1 62 ? 28.703 23.625 -1.805 1 95.75 62 PRO B C 1
ATOM 2253 O O . PRO B 1 62 ? 28 23.844 -2.787 1 95.75 62 PRO B O 1
ATOM 2256 N N . LYS B 1 63 ? 29.625 22.797 -1.776 1 95.81 63 LYS B N 1
ATOM 2257 C CA . LYS B 1 63 ? 29.828 21.953 -2.949 1 95.81 63 LYS B CA 1
ATOM 2258 C C . LYS B 1 63 ? 28.609 21.078 -3.225 1 95.81 63 LYS B C 1
ATOM 2260 O O . LYS B 1 63 ? 28.25 20.875 -4.383 1 95.81 63 LYS B O 1
ATOM 2265 N N . LEU B 1 64 ? 27.984 20.578 -2.178 1 96.62 64 LEU B N 1
ATOM 2266 C CA . LEU B 1 64 ? 26.781 19.75 -2.344 1 96.62 64 LEU B CA 1
ATOM 2267 C C . LEU B 1 64 ? 25.688 20.531 -3.041 1 96.62 64 LEU B C 1
ATOM 2269 O O . LEU B 1 64 ? 25.016 20.016 -3.939 1 96.62 64 LEU B O 1
ATOM 2273 N N . TYR B 1 65 ? 25.594 21.734 -2.717 1 94.88 65 TYR B N 1
ATOM 2274 C CA . TYR B 1 65 ? 24.469 22.547 -3.174 1 94.88 65 TYR B CA 1
ATOM 2275 C C . TYR B 1 65 ? 24.719 23.109 -4.566 1 94.88 65 TYR B C 1
ATOM 2277 O O . TYR B 1 65 ? 23.844 23.719 -5.172 1 94.88 65 TYR B O 1
ATOM 2285 N N . ARG B 1 66 ? 25.984 22.922 -5.125 1 95.38 66 ARG B N 1
ATOM 2286 C CA . ARG B 1 66 ? 26.25 23.156 -6.539 1 95.38 66 ARG B CA 1
ATOM 2287 C C . ARG B 1 66 ? 25.547 22.125 -7.418 1 95.38 66 ARG B C 1
ATOM 2289 O O . ARG B 1 66 ? 25.25 22.391 -8.586 1 95.38 66 ARG B O 1
ATOM 2296 N N . PHE B 1 67 ? 25.25 21.078 -6.82 1 95.75 67 PHE B N 1
ATOM 2297 C CA . PHE B 1 67 ? 24.688 19.969 -7.598 1 95.75 67 PHE B CA 1
ATOM 2298 C C . PHE B 1 67 ? 23.234 19.734 -7.23 1 95.75 67 PHE B C 1
ATOM 2300 O O . PHE B 1 67 ? 22.469 19.188 -8.031 1 95.75 67 PHE B O 1
ATOM 2307 N N . PHE B 1 68 ? 22.891 20.062 -5.977 1 96.44 68 PHE B N 1
ATOM 2308 C CA . PHE B 1 68 ? 21.516 19.953 -5.523 1 96.44 68 PHE B CA 1
ATOM 2309 C C . PHE B 1 68 ? 21.031 21.266 -4.906 1 96.44 68 PHE B C 1
ATOM 2311 O O . PHE B 1 68 ? 21.641 21.781 -3.973 1 96.44 68 PHE B O 1
ATOM 2318 N N . ALA B 1 69 ? 19.875 21.672 -5.406 1 94.38 69 ALA B N 1
ATOM 2319 C CA . ALA B 1 69 ? 19.344 22.969 -5.008 1 94.38 69 ALA B CA 1
ATOM 2320 C C . ALA B 1 69 ? 19.062 23.016 -3.506 1 94.38 69 ALA B C 1
ATOM 2322 O O . ALA B 1 69 ? 19.25 24.047 -2.861 1 94.38 69 ALA B O 1
ATOM 2323 N N . ASP B 1 70 ? 18.578 21.891 -2.945 1 93 70 ASP B N 1
ATOM 2324 C CA . ASP B 1 70 ? 18.234 21.797 -1.527 1 93 70 ASP B CA 1
ATOM 2325 C C . ASP B 1 70 ? 18.188 20.344 -1.067 1 93 70 ASP B C 1
ATOM 2327 O O . ASP B 1 70 ? 18.453 19.438 -1.849 1 93 70 ASP B O 1
ATOM 2331 N N . LYS B 1 71 ? 17.906 20.219 0.149 1 91.12 71 LYS B N 1
ATOM 2332 C CA . LYS B 1 71 ? 17.844 18.906 0.777 1 91.12 71 LYS B CA 1
ATOM 2333 C C . LYS B 1 71 ? 16.797 18.016 0.107 1 91.12 71 LYS B C 1
ATOM 2335 O O . LYS B 1 71 ? 17.016 16.828 -0.112 1 91.12 71 LYS B O 1
ATOM 2340 N N . ASP B 1 72 ? 15.703 18.594 -0.294 1 86.31 72 ASP B N 1
ATOM 2341 C CA . ASP B 1 72 ? 14.609 17.828 -0.888 1 86.31 72 ASP B CA 1
ATOM 2342 C C . ASP B 1 72 ? 14.992 17.297 -2.266 1 86.31 72 ASP B C 1
ATOM 2344 O O . ASP B 1 72 ? 14.625 16.172 -2.625 1 86.31 72 ASP B O 1
ATOM 2348 N N . ALA B 1 73 ? 15.656 18.094 -2.926 1 90.38 73 ALA B N 1
ATOM 2349 C CA . ALA B 1 73 ? 16.109 17.672 -4.246 1 90.38 73 ALA B CA 1
ATOM 2350 C C . ALA B 1 73 ? 17.078 16.5 -4.141 1 90.38 73 ALA B C 1
ATOM 2352 O O . ALA B 1 73 ? 17 15.547 -4.93 1 90.38 73 ALA B O 1
ATOM 2353 N N . LEU B 1 74 ? 17.984 16.609 -3.178 1 94 74 LEU B N 1
ATOM 2354 C CA . LEU B 1 74 ? 18.922 15.508 -2.949 1 94 74 LEU B CA 1
ATOM 2355 C C . LEU B 1 74 ? 18.188 14.234 -2.555 1 94 74 LEU B C 1
ATOM 2357 O O . LEU B 1 74 ? 18.406 13.172 -3.137 1 94 74 LEU B O 1
ATOM 2361 N N . PHE B 1 75 ? 17.281 14.352 -1.706 1 89.44 75 PHE B N 1
ATOM 2362 C CA . PHE B 1 75 ? 16.578 13.188 -1.174 1 89.44 75 PHE B CA 1
ATOM 2363 C C . PHE B 1 75 ? 15.656 12.578 -2.227 1 89.44 75 PHE B C 1
ATOM 2365 O O . PHE B 1 75 ? 15.469 11.367 -2.264 1 89.44 75 PHE B O 1
ATOM 2372 N N . ALA B 1 76 ? 15.102 13.398 -3.057 1 86.19 76 ALA B N 1
ATOM 2373 C CA . ALA B 1 76 ? 14.32 12.883 -4.176 1 86.19 76 ALA B CA 1
ATOM 2374 C C . ALA B 1 76 ? 15.18 12.031 -5.105 1 86.19 76 ALA B C 1
ATOM 2376 O O . ALA B 1 76 ? 14.758 10.953 -5.539 1 86.19 76 ALA B O 1
ATOM 2377 N N . ALA B 1 77 ? 16.328 12.516 -5.324 1 91.19 77 ALA B N 1
ATOM 2378 C CA . ALA B 1 77 ? 17.266 11.781 -6.184 1 91.19 77 ALA B CA 1
ATOM 2379 C C . ALA B 1 77 ? 17.688 10.469 -5.531 1 91.19 77 ALA B C 1
ATOM 2381 O O . ALA B 1 77 ? 17.828 9.445 -6.207 1 91.19 77 ALA B O 1
ATOM 2382 N N . VAL B 1 78 ? 17.906 10.492 -4.25 1 93.25 78 VAL B N 1
ATOM 2383 C CA . VAL B 1 78 ? 18.266 9.297 -3.504 1 93.25 78 VAL B CA 1
ATOM 2384 C C . VAL B 1 78 ? 17.125 8.297 -3.529 1 93.25 78 VAL B C 1
ATOM 2386 O O . VAL B 1 78 ? 17.328 7.098 -3.73 1 93.25 78 VAL B O 1
ATOM 2389 N N . GLY B 1 79 ? 15.938 8.773 -3.375 1 87.5 79 GLY B N 1
ATOM 2390 C CA . GLY B 1 79 ? 14.773 7.91 -3.494 1 87.5 79 GLY B CA 1
ATOM 2391 C C . GLY B 1 79 ? 14.68 7.219 -4.84 1 87.5 79 GLY B C 1
ATOM 2392 O O . GLY B 1 79 ? 14.367 6.027 -4.91 1 87.5 79 GLY B O 1
ATOM 2393 N N . GLN B 1 80 ? 14.906 7.977 -5.836 1 87.88 80 GLN B N 1
ATOM 2394 C CA . GLN B 1 80 ? 14.906 7.406 -7.18 1 87.88 80 GLN B CA 1
ATOM 2395 C C . GLN B 1 80 ? 15.977 6.324 -7.32 1 87.88 80 GLN B C 1
ATOM 2397 O O . GLN B 1 80 ? 15.727 5.277 -7.93 1 87.88 80 GLN B O 1
ATOM 2402 N N . ARG B 1 81 ? 17.094 6.578 -6.746 1 92.31 81 ARG B N 1
ATOM 2403 C CA . ARG B 1 81 ? 18.172 5.605 -6.812 1 92.31 81 ARG B CA 1
ATOM 2404 C C . ARG B 1 81 ? 17.812 4.324 -6.066 1 92.31 81 ARG B C 1
ATOM 2406 O O . ARG B 1 81 ? 18.141 3.225 -6.516 1 92.31 81 ARG B O 1
ATOM 2413 N N . VAL B 1 82 ? 17.172 4.445 -4.984 1 90.75 82 VAL B N 1
ATOM 2414 C CA . VAL B 1 82 ? 16.734 3.279 -4.223 1 90.75 82 VAL B CA 1
ATOM 2415 C C . VAL B 1 82 ? 15.75 2.457 -5.051 1 90.75 82 VAL B C 1
ATOM 2417 O O . VAL B 1 82 ? 15.828 1.226 -5.078 1 90.75 82 VAL B O 1
ATOM 2420 N N . GLN B 1 83 ? 14.867 3.102 -5.707 1 88.06 83 GLN B N 1
ATOM 2421 C CA . GLN B 1 83 ? 13.938 2.406 -6.59 1 88.06 83 GLN B CA 1
ATOM 2422 C C . GLN B 1 83 ? 14.688 1.634 -7.676 1 88.06 83 GLN B C 1
ATOM 2424 O O . GLN B 1 83 ? 14.32 0.503 -8 1 88.06 83 GLN B O 1
ATOM 2429 N N . GLU B 1 84 ? 15.664 2.281 -8.211 1 90.56 84 GLU B N 1
ATOM 2430 C CA . GLU B 1 84 ? 16.469 1.626 -9.234 1 90.56 84 GLU B CA 1
ATOM 2431 C C . GLU B 1 84 ? 17.172 0.387 -8.68 1 90.56 84 GLU B C 1
ATOM 2433 O O . GLU B 1 84 ? 17.297 -0.623 -9.375 1 90.56 84 GLU B O 1
ATOM 2438 N N . MET B 1 85 ? 17.609 0.505 -7.473 1 92.69 85 MET B N 1
ATOM 2439 C CA . MET B 1 85 ? 18.25 -0.629 -6.82 1 92.69 85 MET B CA 1
ATOM 2440 C C . MET B 1 85 ? 17.297 -1.806 -6.688 1 92.69 85 MET B C 1
ATOM 2442 O O . MET B 1 85 ? 17.688 -2.959 -6.875 1 92.69 85 MET B O 1
ATOM 2446 N N . ILE B 1 86 ? 16.062 -1.521 -6.402 1 91.94 86 ILE B N 1
ATOM 2447 C CA . ILE B 1 86 ? 15.055 -2.559 -6.281 1 91.94 86 ILE B CA 1
ATOM 2448 C C . ILE B 1 86 ? 14.859 -3.248 -7.633 1 91.94 86 ILE B C 1
ATOM 2450 O O . ILE B 1 86 ? 14.836 -4.477 -7.711 1 91.94 86 ILE B O 1
ATOM 2454 N N . ILE B 1 87 ? 14.758 -2.438 -8.625 1 92.56 87 ILE B N 1
ATOM 2455 C CA . ILE B 1 87 ? 14.57 -2.967 -9.977 1 92.56 87 ILE B CA 1
ATOM 2456 C C . ILE B 1 87 ? 15.75 -3.852 -10.352 1 92.56 87 ILE B C 1
ATOM 2458 O O . ILE B 1 87 ? 15.57 -4.965 -10.852 1 92.56 87 ILE B O 1
ATOM 2462 N N . GLU B 1 88 ? 16.938 -3.338 -10.023 1 94.12 88 GLU B N 1
ATOM 2463 C CA . GLU B 1 88 ? 18.156 -4.047 -10.367 1 94.12 88 GLU B CA 1
ATOM 2464 C C . GLU B 1 88 ? 18.25 -5.387 -9.641 1 94.12 88 GLU B C 1
ATOM 2466 O O . GLU B 1 88 ? 18.891 -6.32 -10.125 1 94.12 88 GLU B O 1
ATOM 2471 N N . GLN B 1 89 ? 17.594 -5.461 -8.539 1 94.5 89 GLN B N 1
ATOM 2472 C CA . GLN B 1 89 ? 17.656 -6.68 -7.742 1 94.5 89 GLN B CA 1
ATOM 2473 C C . GLN B 1 89 ? 16.547 -7.648 -8.125 1 94.5 89 GLN B C 1
ATOM 2475 O O . GLN B 1 89 ? 16.734 -8.867 -8.102 1 94.5 89 GLN B O 1
ATOM 2480 N N . VAL B 1 90 ? 15.406 -7.172 -8.547 1 95.12 90 VAL B N 1
ATOM 2481 C CA . VAL B 1 90 ? 14.211 -8 -8.688 1 95.12 90 VAL B CA 1
ATOM 2482 C C . VAL B 1 90 ? 14.062 -8.445 -10.141 1 95.12 90 VAL B C 1
ATOM 2484 O O . VAL B 1 90 ? 13.781 -9.617 -10.406 1 95.12 90 VAL B O 1
ATOM 2487 N N . VAL B 1 91 ? 14.297 -7.602 -11.07 1 93.62 91 VAL B N 1
ATOM 2488 C CA . VAL B 1 91 ? 13.977 -7.836 -12.477 1 93.62 91 VAL B CA 1
ATOM 2489 C C . VAL B 1 91 ? 14.789 -9.016 -13 1 93.62 91 VAL B C 1
ATOM 2491 O O . VAL B 1 91 ? 14.258 -9.883 -13.703 1 93.62 91 VAL B O 1
ATOM 2494 N N . PRO B 1 92 ? 16.094 -9.102 -12.617 1 93.81 92 PRO B N 1
ATOM 2495 C CA . PRO B 1 92 ? 16.875 -10.242 -13.109 1 93.81 92 PRO B CA 1
ATOM 2496 C C . PRO B 1 92 ? 16.297 -11.578 -12.648 1 93.81 92 PRO B C 1
ATOM 2498 O O . PRO B 1 92 ? 16.547 -12.609 -13.289 1 93.81 92 PRO B O 1
ATOM 2501 N N . GLN B 1 93 ? 15.539 -11.617 -11.578 1 93.56 93 GLN B N 1
ATOM 2502 C CA . GLN B 1 93 ? 14.938 -12.852 -11.086 1 93.56 93 GLN B CA 1
ATOM 2503 C C . GLN B 1 93 ? 13.906 -13.383 -12.07 1 93.56 93 GLN B C 1
ATOM 2505 O O . GLN B 1 93 ? 13.711 -14.594 -12.18 1 93.56 93 GLN B O 1
ATOM 2510 N N . PHE B 1 94 ? 13.234 -12.469 -12.773 1 89.88 94 PHE B N 1
ATOM 2511 C CA . PHE B 1 94 ? 12.25 -12.883 -13.766 1 89.88 94 PHE B CA 1
ATOM 2512 C C . PHE B 1 94 ? 12.914 -13.656 -14.898 1 89.88 94 PHE B C 1
ATOM 2514 O O . PHE B 1 94 ? 12.352 -14.633 -15.398 1 89.88 94 PHE B O 1
ATOM 2521 N N . ASP B 1 95 ? 14.094 -13.227 -15.234 1 86 95 ASP B N 1
ATOM 2522 C CA . ASP B 1 95 ? 14.828 -13.859 -16.328 1 86 95 ASP B CA 1
ATOM 2523 C C . ASP B 1 95 ? 15.367 -15.227 -15.898 1 86 95 ASP B C 1
ATOM 2525 O O . ASP B 1 95 ? 15.469 -16.141 -16.719 1 86 95 ASP B O 1
ATOM 2529 N N . ALA B 1 96 ? 15.648 -15.359 -14.688 1 84.88 96 ALA B N 1
ATOM 2530 C CA . ALA B 1 96 ? 16.312 -16.562 -14.18 1 84.88 96 ALA B CA 1
ATOM 2531 C C . ALA B 1 96 ? 15.289 -17.641 -13.844 1 84.88 96 ALA B C 1
ATOM 2533 O O . ALA B 1 96 ? 15.633 -18.812 -13.75 1 84.88 96 ALA B O 1
ATOM 2534 N N . ALA B 1 97 ? 14.055 -17.172 -13.648 1 88.06 97 ALA B N 1
ATOM 2535 C CA . ALA B 1 97 ? 13.031 -18.109 -13.219 1 88.06 97 ALA B CA 1
ATOM 2536 C C . ALA B 1 97 ? 12.711 -19.109 -14.328 1 88.06 97 ALA B C 1
ATOM 2538 O O . ALA B 1 97 ? 12.625 -18.75 -15.5 1 88.06 97 ALA B O 1
ATOM 2539 N N . THR B 1 98 ? 12.555 -20.359 -13.859 1 88.5 98 THR B N 1
ATOM 2540 C CA . THR B 1 98 ? 12.266 -21.406 -14.828 1 88.5 98 THR B CA 1
ATOM 2541 C C . THR B 1 98 ? 10.836 -21.906 -14.68 1 88.5 98 THR B C 1
ATOM 2543 O O . THR B 1 98 ? 10.297 -22.562 -15.586 1 88.5 98 THR B O 1
ATOM 2546 N N . THR B 1 99 ? 10.289 -21.719 -13.531 1 92.88 99 THR B N 1
ATOM 2547 C CA . THR B 1 99 ? 8.906 -22.109 -13.305 1 92.88 99 THR B CA 1
ATOM 2548 C C . THR B 1 99 ? 8.062 -20.922 -12.875 1 92.88 99 THR B C 1
ATOM 2550 O O . THR B 1 99 ? 8.602 -19.875 -12.484 1 92.88 99 THR B O 1
ATOM 2553 N N . ALA B 1 100 ? 6.766 -21.094 -12.992 1 91.31 100 ALA B N 1
ATOM 2554 C CA . ALA B 1 100 ? 5.84 -20.031 -12.617 1 91.31 100 ALA B CA 1
ATOM 2555 C C . ALA B 1 100 ? 5.977 -19.672 -11.141 1 91.31 100 ALA B C 1
ATOM 2557 O O . ALA B 1 100 ? 5.996 -18.5 -10.773 1 91.31 100 ALA B O 1
ATOM 2558 N N . LEU B 1 101 ? 6.094 -20.719 -10.305 1 94.19 101 LEU B N 1
ATOM 2559 C CA . LEU B 1 101 ? 6.258 -20.453 -8.875 1 94.19 101 LEU B CA 1
ATOM 2560 C C . LEU B 1 101 ? 7.582 -19.75 -8.602 1 94.19 101 LEU B C 1
ATOM 2562 O O . LEU B 1 101 ? 7.652 -18.875 -7.746 1 94.19 101 LEU B O 1
ATOM 2566 N N . GLU B 1 102 ? 8.625 -20.094 -9.266 1 94 102 GLU B N 1
ATOM 2567 C CA . GLU B 1 102 ? 9.938 -19.484 -9.078 1 94 102 GLU B CA 1
ATOM 2568 C C . GLU B 1 102 ? 9.922 -18.016 -9.469 1 94 102 GLU B C 1
ATOM 2570 O O . GLU B 1 102 ? 10.641 -17.203 -8.891 1 94 102 GLU B O 1
ATOM 2575 N N . LEU B 1 103 ? 9.117 -17.688 -10.5 1 92.06 103 LEU B N 1
ATOM 2576 C CA . LEU B 1 103 ? 8.938 -16.297 -10.898 1 92.06 103 LEU B CA 1
ATOM 2577 C C . LEU B 1 103 ? 8.477 -15.453 -9.711 1 92.06 103 LEU B C 1
ATOM 2579 O O . LEU B 1 103 ? 8.945 -14.32 -9.539 1 92.06 103 LEU B O 1
ATOM 2583 N N . VAL B 1 104 ? 7.613 -16.047 -8.914 1 95.81 104 VAL B N 1
ATOM 2584 C CA . VAL B 1 104 ? 7.055 -15.352 -7.77 1 95.81 104 VAL B CA 1
ATOM 2585 C C . VAL B 1 104 ? 8.031 -15.414 -6.598 1 95.81 104 VAL B C 1
ATOM 2587 O O . VAL B 1 104 ? 8.422 -14.375 -6.047 1 95.81 104 VAL B O 1
ATOM 2590 N N . SER B 1 105 ? 8.539 -16.578 -6.277 1 96.88 105 SER B N 1
ATOM 2591 C CA . SER B 1 105 ? 9.32 -16.797 -5.062 1 96.88 105 SER B CA 1
ATOM 2592 C C . SER B 1 105 ? 10.664 -16.078 -5.133 1 96.88 105 SER B C 1
ATOM 2594 O O . SER B 1 105 ? 11.086 -15.445 -4.16 1 96.88 105 SER B O 1
ATOM 2596 N N . SER B 1 106 ? 11.32 -16.141 -6.277 1 96.44 106 SER B N 1
ATOM 2597 C CA . SER B 1 106 ? 12.633 -15.516 -6.406 1 96.44 106 SER B CA 1
ATOM 2598 C C . SER B 1 106 ? 12.531 -14 -6.348 1 96.44 106 SER B C 1
ATOM 2600 O O . SER B 1 106 ? 13.391 -13.336 -5.766 1 96.44 106 SER B O 1
ATOM 2602 N N . ALA B 1 107 ? 11.492 -13.453 -6.996 1 96.19 107 ALA B N 1
ATOM 2603 C CA . ALA B 1 107 ? 11.273 -12.008 -6.957 1 96.19 107 ALA B CA 1
ATOM 2604 C C . ALA B 1 107 ? 11 -11.531 -5.535 1 96.19 107 ALA B C 1
ATOM 2606 O O . ALA B 1 107 ? 11.578 -10.539 -5.078 1 96.19 107 ALA B O 1
ATOM 2607 N N . VAL B 1 108 ? 10.125 -12.242 -4.789 1 97 108 VAL B N 1
ATOM 2608 C CA . VAL B 1 108 ? 9.797 -11.906 -3.406 1 97 108 VAL B CA 1
ATOM 2609 C C . VAL B 1 108 ? 11.047 -12 -2.537 1 97 108 VAL B C 1
ATOM 2611 O O . VAL B 1 108 ? 11.336 -11.094 -1.751 1 97 108 VAL B O 1
ATOM 2614 N N . ALA B 1 109 ? 11.773 -13.078 -2.725 1 97.44 109 ALA B N 1
ATOM 2615 C CA . ALA B 1 109 ? 12.992 -13.281 -1.941 1 97.44 109 ALA B CA 1
ATOM 2616 C C . ALA B 1 109 ? 14.008 -12.172 -2.195 1 97.44 109 ALA B C 1
ATOM 2618 O O . ALA B 1 109 ? 14.648 -11.688 -1.263 1 97.44 109 ALA B O 1
ATOM 2619 N N . ALA B 1 110 ? 14.117 -11.789 -3.434 1 97.06 110 ALA B N 1
ATOM 2620 C CA . ALA B 1 110 ? 15.07 -10.734 -3.791 1 97.06 110 ALA B CA 1
ATOM 2621 C C . ALA B 1 110 ? 14.695 -9.414 -3.127 1 97.06 110 ALA B C 1
ATOM 2623 O O . ALA B 1 110 ? 15.555 -8.727 -2.57 1 97.06 110 ALA B O 1
ATOM 2624 N N . TYR B 1 111 ? 13.453 -9.055 -3.203 1 95.38 111 TYR B N 1
ATOM 2625 C CA . TYR B 1 111 ? 12.992 -7.805 -2.615 1 95.38 111 TYR B CA 1
ATOM 2626 C C . TYR B 1 111 ? 13.148 -7.82 -1.101 1 95.38 111 TYR B C 1
ATOM 2628 O O . TYR B 1 111 ? 13.711 -6.891 -0.519 1 95.38 111 TYR B O 1
ATOM 2636 N N . VAL B 1 112 ? 12.648 -8.859 -0.468 1 95.81 112 VAL B N 1
ATOM 2637 C CA . VAL B 1 112 ? 12.719 -8.977 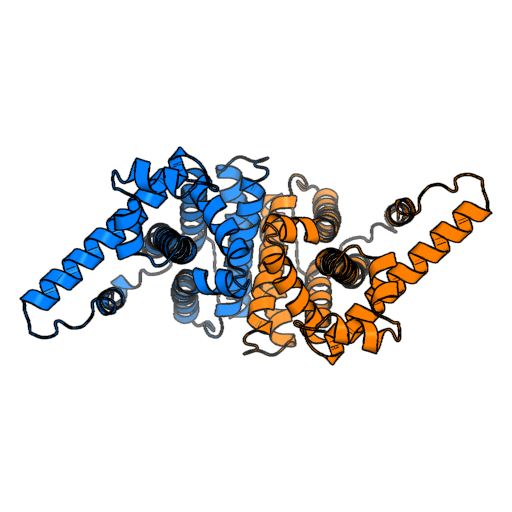0.984 1 95.81 112 VAL B CA 1
ATOM 2638 C C . VAL B 1 112 ? 14.18 -9.016 1.427 1 95.81 112 VAL B C 1
ATOM 2640 O O . VAL B 1 112 ? 14.539 -8.438 2.453 1 95.81 112 VAL B O 1
ATOM 2643 N N . GLY B 1 113 ? 14.992 -9.75 0.664 1 96.38 113 GLY B N 1
ATOM 2644 C CA . GLY B 1 113 ? 16.422 -9.789 0.947 1 96.38 113 GLY B CA 1
ATOM 2645 C C . GLY B 1 113 ? 17.062 -8.414 0.943 1 96.38 113 GLY B C 1
ATOM 2646 O O . GLY B 1 113 ? 17.891 -8.102 1.808 1 96.38 113 GLY B O 1
ATOM 2647 N N . LEU B 1 114 ? 16.703 -7.617 -0.004 1 95.19 114 LEU B N 1
ATOM 2648 C CA . LEU B 1 114 ? 17.219 -6.262 -0.075 1 95.19 114 LEU B CA 1
ATOM 2649 C C . LEU B 1 114 ? 16.781 -5.438 1.127 1 95.19 114 LEU B C 1
ATOM 2651 O O . LEU B 1 114 ? 17.578 -4.723 1.73 1 95.19 114 LEU B O 1
ATOM 2655 N N . VAL B 1 115 ? 15.508 -5.531 1.485 1 93.44 115 VAL B N 1
ATOM 2656 C CA . VAL B 1 115 ? 14.961 -4.797 2.621 1 93.44 115 VAL B CA 1
ATOM 2657 C C . VAL B 1 115 ? 15.664 -5.234 3.906 1 93.44 115 VAL B C 1
ATOM 2659 O O . VAL B 1 115 ? 15.977 -4.406 4.766 1 93.44 115 VAL B O 1
ATOM 2662 N N . ASP B 1 116 ? 15.875 -6.52 3.984 1 95.12 116 ASP B N 1
ATOM 2663 C CA . ASP B 1 116 ? 16.531 -7.07 5.164 1 95.12 116 ASP B CA 1
ATOM 2664 C C . ASP B 1 116 ? 17.969 -6.555 5.277 1 95.12 116 ASP B C 1
ATOM 2666 O O . ASP B 1 116 ? 18.438 -6.242 6.371 1 95.12 116 ASP B O 1
ATOM 2670 N N . LYS B 1 117 ? 18.625 -6.469 4.219 1 94.62 117 LYS B N 1
ATOM 2671 C CA . LYS B 1 117 ? 20.031 -6.059 4.184 1 94.62 117 LYS B CA 1
ATOM 2672 C C . LYS B 1 117 ? 20.156 -4.559 4.434 1 94.62 117 LYS B C 1
ATOM 2674 O O . LYS B 1 117 ? 21.156 -4.109 5.023 1 94.62 117 LYS B O 1
ATOM 2679 N N . ARG B 1 118 ? 19.188 -3.844 3.984 1 94.81 118 ARG B N 1
ATOM 2680 C CA . ARG B 1 118 ? 19.297 -2.391 4.078 1 94.81 118 ARG B CA 1
ATOM 2681 C C . ARG B 1 118 ? 18 -1.785 4.617 1 94.81 118 ARG B C 1
ATOM 2683 O O . ARG B 1 118 ? 17.359 -0.977 3.945 1 94.81 118 ARG B O 1
ATOM 2690 N N . PRO B 1 119 ? 17.719 -2.078 5.852 1 93.62 119 PRO B N 1
ATOM 2691 C CA . PRO B 1 119 ? 16.438 -1.635 6.406 1 93.62 119 PRO B CA 1
ATOM 2692 C C . PRO B 1 119 ? 16.328 -0.115 6.504 1 93.62 119 PRO B C 1
ATOM 2694 O O . PRO B 1 119 ? 15.234 0.444 6.328 1 93.62 119 PRO B O 1
ATOM 2697 N N . ASN B 1 120 ? 17.438 0.581 6.691 1 93.12 120 ASN B N 1
ATOM 2698 C CA . ASN B 1 120 ? 17.422 2.033 6.82 1 93.12 120 ASN B CA 1
ATOM 2699 C C . ASN B 1 120 ? 17.078 2.711 5.496 1 93.12 120 ASN B C 1
ATOM 2701 O O . ASN B 1 120 ? 16.422 3.752 5.48 1 93.12 120 ASN B O 1
ATOM 2705 N N . LEU B 1 121 ? 17.547 2.119 4.48 1 91.06 121 LEU B N 1
ATOM 2706 C CA . LEU B 1 121 ? 17.25 2.672 3.164 1 91.06 121 LEU B CA 1
ATOM 2707 C C . LEU B 1 121 ? 15.742 2.605 2.885 1 91.06 121 LEU B C 1
ATOM 2709 O O . LEU B 1 121 ? 15.172 3.545 2.33 1 91.06 121 LEU B O 1
ATOM 2713 N N . PHE B 1 122 ? 15.195 1.54 3.312 1 86.81 122 PHE B N 1
ATOM 2714 C CA . PHE B 1 122 ? 13.766 1.375 3.088 1 86.81 122 PHE B CA 1
ATOM 2715 C C . PHE B 1 122 ? 12.969 2.314 3.98 1 86.81 122 PHE B C 1
ATOM 2717 O O . PHE B 1 122 ? 11.992 2.922 3.535 1 86.81 122 PHE B O 1
ATOM 2724 N N . ARG B 1 123 ? 13.398 2.426 5.133 1 86.12 123 ARG B N 1
ATOM 2725 C CA . ARG B 1 123 ? 12.758 3.369 6.039 1 86.12 123 ARG B CA 1
ATOM 2726 C C . ARG B 1 123 ? 12.867 4.797 5.512 1 86.12 123 ARG B C 1
ATOM 2728 O O . ARG B 1 123 ? 11.906 5.57 5.594 1 86.12 123 ARG B O 1
ATOM 2735 N N . PHE B 1 124 ? 13.992 5.109 4.988 1 87.25 124 PHE B N 1
ATOM 2736 C CA . PHE B 1 124 ? 14.203 6.41 4.367 1 87.25 124 PHE B CA 1
ATOM 2737 C C . PHE B 1 124 ? 13.219 6.629 3.221 1 87.25 124 PHE B C 1
ATOM 2739 O O . PHE B 1 124 ? 12.609 7.695 3.111 1 87.25 124 PHE B O 1
ATOM 2746 N N . LEU B 1 125 ? 13.117 5.605 2.336 1 81.88 125 LEU B N 1
ATOM 2747 C CA . LEU B 1 125 ? 12.258 5.688 1.163 1 81.88 125 LEU B CA 1
ATOM 2748 C C . LEU B 1 125 ? 10.805 5.914 1.571 1 81.88 125 LEU B C 1
ATOM 2750 O O . LEU B 1 125 ? 10.117 6.754 0.986 1 81.88 125 LEU B O 1
ATOM 2754 N N . VAL B 1 126 ? 10.398 5.223 2.561 1 75.38 126 VAL B N 1
ATOM 2755 C CA . VAL B 1 126 ? 9.023 5.32 3.047 1 75.38 126 VAL B CA 1
ATOM 2756 C C . VAL B 1 126 ? 8.789 6.699 3.654 1 75.38 126 VAL B C 1
ATOM 2758 O O . VAL B 1 126 ? 7.766 7.336 3.387 1 75.38 126 VAL B O 1
ATOM 2761 N N . ASN B 1 127 ? 9.766 7.188 4.355 1 70.56 127 ASN B N 1
ATOM 2762 C CA . ASN B 1 127 ? 9.664 8.492 5.008 1 70.56 127 ASN B CA 1
ATOM 2763 C C . ASN B 1 127 ? 9.719 9.633 3.994 1 70.56 127 ASN B C 1
ATOM 2765 O O . ASN B 1 127 ? 9.047 10.648 4.164 1 70.56 127 ASN B O 1
ATOM 2769 N N . SER B 1 128 ? 10.695 9.484 3.1 1 66.31 128 SER B N 1
ATOM 2770 C CA . SER B 1 128 ? 10.883 10.531 2.1 1 66.31 128 SER B CA 1
ATOM 2771 C C . SER B 1 128 ? 9.609 10.773 1.302 1 66.31 128 SER B C 1
ATOM 2773 O O . SER B 1 128 ? 9.336 11.898 0.877 1 66.31 128 SER B O 1
ATOM 2775 N N . HIS B 1 129 ? 8.914 9.766 1.021 1 59.91 129 HIS B N 1
ATOM 2776 C CA . HIS B 1 129 ? 7.668 9.914 0.286 1 59.91 129 HIS B CA 1
ATOM 2777 C C . HIS B 1 129 ? 6.637 10.695 1.103 1 59.91 129 HIS B C 1
ATOM 2779 O O . HIS B 1 129 ? 5.793 11.391 0.54 1 59.91 129 HIS B O 1
ATOM 2785 N N . PHE B 1 130 ? 6.82 10.711 2.275 1 53.47 130 PHE B N 1
ATOM 2786 C CA . PHE B 1 130 ? 5.852 11.336 3.164 1 53.47 130 PHE B CA 1
ATOM 2787 C C . PHE B 1 130 ? 6.27 12.766 3.5 1 53.47 130 PHE B C 1
ATOM 2789 O O . PHE B 1 130 ? 5.426 13.625 3.75 1 53.47 130 PHE B O 1
ATOM 2796 N N . ARG B 1 131 ? 7.516 13.016 3.535 1 52.34 131 ARG B N 1
ATOM 2797 C CA . ARG B 1 131 ? 8 14.344 3.895 1 52.34 131 ARG B CA 1
ATOM 2798 C C . ARG B 1 131 ? 7.695 15.352 2.795 1 52.34 131 ARG B C 1
ATOM 2800 O O . ARG B 1 131 ? 7.438 16.531 3.074 1 52.34 131 ARG B O 1
ATOM 2807 N N . ASP B 1 132 ? 7.879 14.914 1.614 1 49.38 132 ASP B N 1
ATOM 2808 C CA . ASP B 1 132 ? 7.84 15.93 0.565 1 49.38 132 ASP B CA 1
ATOM 2809 C C . ASP B 1 132 ? 6.406 16.188 0.113 1 49.38 132 ASP B C 1
ATOM 2811 O O . ASP B 1 132 ? 6.184 16.781 -0.943 1 49.38 132 ASP B O 1
ATOM 2815 N N . GLY B 1 133 ? 5.57 15.953 1.121 1 47.75 133 GLY B N 1
ATOM 2816 C CA . GLY B 1 133 ? 4.227 16.203 0.618 1 47.75 133 GLY B CA 1
ATOM 2817 C C . GLY B 1 133 ? 3.869 15.344 -0.58 1 47.75 133 GLY B C 1
ATOM 2818 O O . GLY B 1 133 ? 2.971 15.688 -1.35 1 47.75 133 GLY B O 1
ATOM 2819 N N . ARG B 1 134 ? 4.852 14.469 -0.81 1 50.66 134 ARG B N 1
ATOM 2820 C CA . ARG B 1 134 ? 4.609 13.711 -2.031 1 50.66 134 ARG B CA 1
ATOM 2821 C C . ARG B 1 134 ? 3.402 12.789 -1.872 1 50.66 134 ARG B C 1
ATOM 2823 O O . ARG B 1 134 ? 3.082 12.367 -0.761 1 50.66 134 ARG B O 1
ATOM 2830 N N . SER B 1 135 ? 2.59 12.773 -2.902 1 50.62 135 SER B N 1
ATOM 2831 C CA .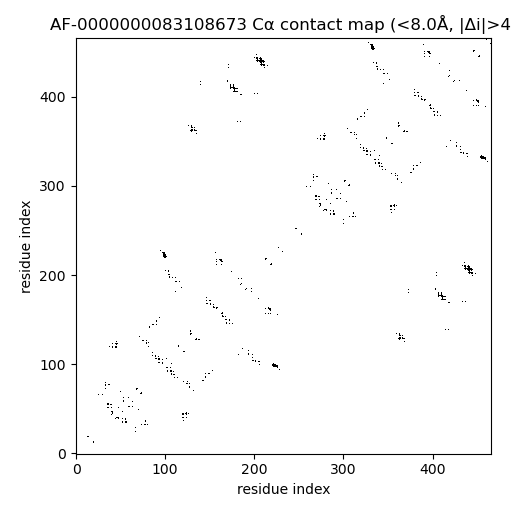 SER B 1 135 ? 1.319 12.062 -3.027 1 50.62 135 SER B CA 1
ATOM 2832 C C . SER B 1 135 ? 1.527 10.555 -3.045 1 50.62 135 SER B C 1
ATOM 2834 O O . SER B 1 135 ? 2.605 10.078 -3.402 1 50.62 135 SER B O 1
ATOM 2836 N N . PRO B 1 136 ? 0.802 9.82 -2.316 1 50.84 136 PRO B N 1
ATOM 2837 C CA . PRO B 1 136 ? 0.793 8.375 -2.576 1 50.84 136 PRO B CA 1
ATOM 2838 C C . PRO B 1 136 ? 1.014 8.039 -4.051 1 50.84 136 PRO B C 1
ATOM 2840 O O . PRO B 1 136 ? 1.58 6.992 -4.371 1 50.84 136 PRO B O 1
ATOM 2843 N N . ALA B 1 137 ? 0.647 9 -4.777 1 54.38 137 ALA B N 1
ATOM 2844 C CA . ALA B 1 137 ? 0.857 8.828 -6.215 1 54.38 137 ALA B CA 1
ATOM 2845 C C . ALA B 1 137 ? 2.34 8.656 -6.535 1 54.38 137 ALA B C 1
ATOM 2847 O O . ALA B 1 137 ? 2.703 7.902 -7.438 1 54.38 137 ALA B O 1
ATOM 2848 N N . ASP B 1 138 ? 3.062 9.234 -5.637 1 59.62 138 ASP B N 1
ATOM 2849 C CA . ASP B 1 138 ? 4.496 9.172 -5.922 1 59.62 138 ASP B CA 1
ATOM 2850 C C . ASP B 1 138 ? 5.066 7.797 -5.586 1 59.62 138 ASP B C 1
ATOM 2852 O O . ASP B 1 138 ? 5.973 7.312 -6.27 1 59.62 138 ASP B O 1
ATOM 2856 N N . LEU B 1 139 ? 4.523 7.312 -4.52 1 58.31 139 LEU B N 1
ATOM 2857 C CA . LEU B 1 139 ? 4.918 5.941 -4.223 1 58.31 139 LEU B CA 1
ATOM 2858 C C . LEU B 1 139 ? 4.535 5.008 -5.367 1 58.31 139 LEU B C 1
ATOM 2860 O O . LEU B 1 139 ? 5.328 4.148 -5.762 1 58.31 139 LEU B O 1
ATOM 2864 N N . ILE B 1 140 ? 3.412 5.281 -5.828 1 59.84 140 ILE B N 1
ATOM 2865 C CA . ILE B 1 140 ? 2.924 4.5 -6.957 1 59.84 140 ILE B CA 1
ATOM 2866 C C . ILE B 1 140 ? 3.793 4.766 -8.188 1 59.84 140 ILE B C 1
ATOM 2868 O O . ILE B 1 140 ? 4.203 3.832 -8.875 1 59.84 140 ILE B O 1
ATOM 2872 N N . GLU B 1 141 ? 4.094 5.988 -8.328 1 64.25 141 GLU B N 1
ATOM 2873 C CA . GLU B 1 141 ? 4.871 6.371 -9.5 1 64.25 141 GLU B CA 1
ATOM 2874 C C . GLU B 1 141 ? 6.297 5.832 -9.414 1 64.25 141 GLU B C 1
ATOM 2876 O O . GLU B 1 141 ? 6.879 5.449 -10.43 1 64.25 141 GLU B O 1
ATOM 2881 N N . GLY B 1 142 ? 6.73 5.859 -8.203 1 66.44 142 GLY B N 1
ATOM 2882 C CA . GLY B 1 142 ? 8.078 5.336 -8.031 1 66.44 142 GLY B CA 1
ATOM 2883 C C . GLY B 1 142 ? 8.188 3.854 -8.32 1 66.44 142 GLY B C 1
ATOM 2884 O O . GLY B 1 142 ? 9.25 3.369 -8.711 1 66.44 142 GLY B O 1
ATOM 2885 N N . GLY B 1 143 ? 7.137 3.24 -8.195 1 76.75 143 GLY B N 1
ATOM 2886 C CA . GLY B 1 143 ? 7.137 1.805 -8.422 1 76.75 143 GLY B CA 1
ATOM 2887 C C . GLY B 1 143 ? 6.766 1.425 -9.844 1 76.75 143 GLY B C 1
ATOM 2888 O O . GLY B 1 143 ? 6.746 0.242 -10.195 1 76.75 143 GLY B O 1
ATOM 2889 N N . ARG B 1 144 ? 6.59 2.414 -10.688 1 80.38 144 ARG B N 1
ATOM 2890 C CA . ARG B 1 144 ? 6.039 2.178 -12.016 1 80.38 144 ARG B CA 1
ATOM 2891 C C . ARG B 1 144 ? 6.98 1.316 -12.852 1 80.38 144 ARG B C 1
ATOM 2893 O O . ARG B 1 144 ? 6.539 0.379 -13.523 1 80.38 144 ARG B O 1
ATOM 2900 N N . PRO B 1 145 ? 8.312 1.587 -12.734 1 84.88 145 PRO B N 1
ATOM 2901 C CA . PRO B 1 145 ? 9.195 0.751 -13.562 1 84.88 145 PRO B CA 1
ATOM 2902 C C . PRO B 1 145 ? 9.141 -0.724 -13.172 1 84.88 145 PRO B C 1
ATOM 2904 O O . PRO B 1 145 ? 9.141 -1.597 -14.039 1 84.88 145 PRO B O 1
ATOM 2907 N N . LEU B 1 146 ? 9.109 -0.964 -11.898 1 89.62 146 LEU B N 1
ATOM 2908 C CA . LEU B 1 146 ? 8.977 -2.35 -11.461 1 89.62 146 LEU B CA 1
ATOM 2909 C C . LEU B 1 146 ? 7.617 -2.918 -11.852 1 89.62 146 LEU B C 1
ATOM 2911 O O . LEU B 1 146 ? 7.523 -4.07 -12.281 1 89.62 146 LEU B O 1
ATOM 2915 N N . SER B 1 147 ? 6.609 -2.129 -11.695 1 90.12 147 SER B N 1
ATOM 2916 C CA . SER B 1 147 ? 5.27 -2.529 -12.109 1 90.12 147 SER B CA 1
ATOM 2917 C C . SER B 1 147 ? 5.234 -2.891 -13.586 1 90.12 147 SER B C 1
ATOM 2919 O O . SER B 1 147 ? 4.738 -3.955 -13.961 1 90.12 147 SER B O 1
ATOM 2921 N N . ASP B 1 148 ? 5.828 -2.033 -14.367 1 89.62 148 ASP B N 1
ATOM 2922 C CA . ASP B 1 148 ? 5.84 -2.26 -15.812 1 89.62 148 ASP B CA 1
ATOM 2923 C C . ASP B 1 148 ? 6.574 -3.553 -16.156 1 89.62 148 ASP B C 1
ATOM 2925 O O . ASP B 1 148 ? 6.102 -4.336 -16.984 1 89.62 148 ASP B O 1
ATOM 2929 N N . ALA B 1 149 ? 7.719 -3.717 -15.57 1 90.56 149 ALA B N 1
ATOM 2930 C CA . ALA B 1 149 ? 8.484 -4.934 -15.812 1 90.56 149 ALA B CA 1
ATOM 2931 C C . ALA B 1 149 ? 7.695 -6.176 -15.414 1 90.56 149 ALA B C 1
ATOM 2933 O O . ALA B 1 149 ? 7.707 -7.184 -16.125 1 90.56 149 ALA B O 1
ATOM 2934 N N . THR B 1 150 ? 7.059 -6.113 -14.312 1 92.69 150 THR B N 1
ATOM 2935 C CA . THR B 1 150 ? 6.258 -7.23 -13.82 1 92.69 150 THR B CA 1
ATOM 2936 C C . THR B 1 150 ? 5.082 -7.504 -14.75 1 92.69 150 THR B C 1
ATOM 2938 O O . THR B 1 150 ? 4.781 -8.664 -15.055 1 92.69 150 THR B O 1
ATOM 2941 N N . VAL B 1 151 ? 4.41 -6.441 -15.195 1 91.69 151 VAL B N 1
ATOM 2942 C CA . VAL B 1 151 ? 3.307 -6.57 -16.141 1 91.69 151 VAL B CA 1
ATOM 2943 C C . VAL B 1 151 ? 3.791 -7.27 -17.406 1 91.69 151 VAL B C 1
ATOM 2945 O O . VAL B 1 151 ? 3.148 -8.203 -17.891 1 91.69 151 VAL B O 1
ATOM 2948 N N . ASP B 1 152 ? 4.879 -6.828 -17.906 1 91.94 152 ASP B N 1
ATOM 2949 C CA . ASP B 1 152 ? 5.414 -7.383 -19.141 1 91.94 152 ASP B CA 1
ATOM 2950 C C . ASP B 1 152 ? 5.648 -8.891 -19.016 1 91.94 152 ASP B C 1
ATOM 2952 O O . ASP B 1 152 ? 5.266 -9.656 -19.891 1 91.94 152 ASP B O 1
ATOM 2956 N N . VAL B 1 153 ? 6.199 -9.305 -17.953 1 91.06 153 VAL B N 1
ATOM 2957 C CA . VAL B 1 153 ? 6.566 -10.703 -17.75 1 91.06 153 VAL B CA 1
ATOM 2958 C C . VAL B 1 153 ? 5.305 -11.555 -17.625 1 91.06 153 VAL B C 1
ATOM 2960 O O . VAL B 1 153 ? 5.168 -12.578 -18.297 1 91.06 153 VAL B O 1
ATOM 2963 N N . TRP B 1 154 ? 4.395 -11.156 -16.859 1 91.25 154 TRP B N 1
ATOM 2964 C CA . TRP B 1 154 ? 3.207 -11.961 -16.578 1 91.25 154 TRP B CA 1
ATOM 2965 C C . TRP B 1 154 ? 2.229 -11.914 -17.75 1 91.25 154 TRP B C 1
ATOM 2967 O O . TRP B 1 154 ? 1.61 -12.922 -18.094 1 91.25 154 TRP B O 1
ATOM 2977 N N . SER B 1 155 ? 2.049 -10.727 -18.328 1 91.81 155 SER B N 1
ATOM 2978 C CA . SER B 1 155 ? 1.209 -10.633 -19.516 1 91.81 155 SER B CA 1
ATOM 2979 C C . SER B 1 155 ? 1.717 -11.555 -20.625 1 91.81 155 SER B C 1
ATOM 2981 O O . SER B 1 155 ? 0.936 -12.281 -21.234 1 91.81 155 SER B O 1
ATOM 2983 N N . ALA B 1 156 ? 2.975 -11.531 -20.844 1 90.12 156 ALA B N 1
ATOM 2984 C CA . ALA B 1 156 ? 3.576 -12.383 -21.875 1 90.12 156 ALA B CA 1
ATOM 2985 C C . ALA B 1 156 ? 3.385 -13.859 -21.547 1 90.12 156 ALA B C 1
ATOM 2987 O O . ALA B 1 156 ? 3.092 -14.664 -22.438 1 90.12 156 ALA B O 1
ATOM 2988 N N . ALA B 1 157 ? 3.561 -14.195 -20.312 1 89.31 157 ALA B N 1
ATOM 2989 C CA . ALA B 1 157 ? 3.416 -15.586 -19.875 1 89.31 157 ALA B CA 1
ATOM 2990 C C . ALA B 1 157 ? 1.988 -16.078 -20.094 1 89.31 157 ALA B C 1
ATOM 2992 O O . ALA B 1 157 ? 1.776 -17.219 -20.516 1 89.31 157 ALA B O 1
ATOM 2993 N N . ILE B 1 158 ? 1.022 -15.234 -19.891 1 92.19 158 ILE B N 1
ATOM 2994 C CA . ILE B 1 158 ? -0.387 -15.578 -20.031 1 92.19 158 ILE B CA 1
ATOM 2995 C C . ILE B 1 158 ? -0.75 -15.664 -21.516 1 92.19 158 ILE B C 1
ATOM 2997 O O . ILE B 1 158 ? -1.387 -16.625 -21.953 1 92.19 158 ILE B O 1
ATOM 3001 N N . GLU B 1 159 ? -0.275 -14.711 -22.219 1 93.12 159 GLU B N 1
ATOM 3002 C CA . GLU B 1 159 ? -0.575 -14.672 -23.641 1 93.12 159 GLU B CA 1
ATOM 3003 C C . GLU B 1 159 ? 0.067 -15.852 -24.375 1 93.12 159 GLU B C 1
ATOM 3005 O O . GLU B 1 159 ? -0.526 -16.406 -25.297 1 93.12 159 GLU B O 1
ATOM 3010 N N . ALA B 1 160 ? 1.211 -16.219 -23.984 1 91.38 160 ALA B N 1
ATOM 3011 C CA . ALA B 1 160 ? 1.917 -17.344 -24.594 1 91.38 160 ALA B CA 1
ATOM 3012 C C . ALA B 1 160 ? 1.143 -18.641 -24.406 1 91.38 160 ALA B C 1
ATOM 3014 O O . ALA B 1 160 ? 1.346 -19.609 -25.156 1 91.38 160 ALA B O 1
ATOM 3015 N N . ARG B 1 161 ? 0.216 -18.641 -23.578 1 92.75 161 ARG B N 1
ATOM 3016 C CA . ARG B 1 161 ? -0.539 -19.859 -23.266 1 92.75 161 ARG B CA 1
ATOM 3017 C C . ARG B 1 161 ? -2 -19.703 -23.688 1 92.75 161 ARG B C 1
ATOM 3019 O O . ARG B 1 161 ? -2.857 -20.469 -23.234 1 92.75 161 ARG B O 1
ATOM 3026 N N . GLY B 1 162 ? -2.25 -18.672 -24.406 1 93.31 162 GLY B N 1
ATOM 3027 C CA . GLY B 1 162 ? -3.553 -18.5 -25.031 1 93.31 162 GLY B CA 1
ATOM 3028 C C . GLY B 1 162 ? -4.531 -17.719 -24.188 1 93.31 162 GLY B C 1
ATOM 3029 O O . GLY B 1 162 ? -5.727 -17.672 -24.484 1 93.31 162 GLY B O 1
ATOM 3030 N N . GLY B 1 163 ? -4.016 -17.109 -23.094 1 94 163 GLY B N 1
ATOM 3031 C CA . GLY B 1 163 ? -4.891 -16.344 -22.219 1 94 163 GLY B CA 1
ATOM 3032 C C . GLY B 1 163 ? -4.953 -14.875 -22.562 1 94 163 GLY B C 1
ATOM 3033 O O . GLY B 1 163 ? -4.32 -14.438 -23.531 1 94 163 GLY B O 1
ATOM 3034 N N . GLU B 1 164 ? -5.758 -14.164 -21.781 1 92.06 164 GLU B N 1
ATOM 3035 C CA . GLU B 1 164 ? -5.906 -12.719 -21.969 1 92.06 164 GLU B CA 1
ATOM 3036 C C . GLU B 1 164 ? -4.906 -11.953 -21.109 1 92.06 164 GLU B C 1
ATOM 3038 O O . GLU B 1 164 ? -5.074 -11.852 -19.891 1 92.06 164 GLU B O 1
ATOM 3043 N N . GLY B 1 165 ? -3.951 -11.422 -21.719 1 88.06 165 GLY B N 1
ATOM 3044 C CA . GLY B 1 165 ? -2.883 -10.734 -21.016 1 88.06 165 GLY B CA 1
ATOM 3045 C C . GLY B 1 165 ? -3.107 -9.234 -20.891 1 88.06 165 GLY B C 1
ATOM 3046 O O . GLY B 1 165 ? -2.301 -8.531 -20.297 1 88.06 165 GLY B O 1
ATOM 3047 N N . ALA B 1 166 ? -4.262 -8.742 -21.344 1 84.44 166 ALA B N 1
ATOM 3048 C CA . ALA B 1 166 ? -4.523 -7.301 -21.344 1 84.44 166 ALA B CA 1
ATOM 3049 C C . ALA B 1 166 ? -4.906 -6.809 -19.953 1 84.44 166 ALA B C 1
ATOM 3051 O O . ALA B 1 166 ? -5.387 -7.586 -19.125 1 84.44 166 ALA B O 1
ATOM 3052 N N . ASN B 1 167 ? -4.629 -5.566 -19.625 1 81.62 167 ASN B N 1
ATOM 3053 C CA . ASN B 1 167 ? -5.039 -4.859 -18.406 1 81.62 167 ASN B CA 1
ATOM 3054 C C . ASN B 1 167 ? -4.531 -5.559 -17.156 1 81.62 167 ASN B C 1
ATOM 3056 O O . ASN B 1 167 ? -5.289 -5.766 -16.203 1 81.62 167 ASN B O 1
ATOM 3060 N N . PHE B 1 168 ? -3.242 -5.938 -17.203 1 86.69 168 PHE B N 1
ATOM 3061 C CA . PHE B 1 168 ? -2.633 -6.645 -16.078 1 86.69 168 PHE B CA 1
ATOM 3062 C C . PHE B 1 168 ? -2.102 -5.664 -15.047 1 86.69 168 PHE B C 1
ATOM 3064 O O . PHE B 1 168 ? -1.681 -6.07 -13.961 1 86.69 168 PHE B O 1
ATOM 3071 N N . GLU B 1 169 ? -2.219 -4.367 -15.32 1 85.5 169 GLU B N 1
ATOM 3072 C CA . GLU B 1 169 ? -1.596 -3.33 -14.5 1 85.5 169 GLU B CA 1
ATOM 3073 C C . GLU B 1 169 ? -2.213 -3.285 -13.102 1 85.5 169 GLU B C 1
ATOM 3075 O O . GLU B 1 169 ? -1.501 -3.125 -12.109 1 85.5 169 GLU B O 1
ATOM 3080 N N . TYR B 1 170 ? -3.48 -3.479 -13.016 1 83.69 170 TYR B N 1
ATOM 3081 C CA . TYR B 1 170 ? -4.148 -3.389 -11.719 1 83.69 170 TYR B CA 1
ATOM 3082 C C . TYR B 1 170 ? -3.781 -4.574 -10.836 1 83.69 170 TYR B C 1
ATOM 3084 O O . TYR B 1 170 ? -3.602 -4.422 -9.625 1 83.69 170 TYR B O 1
ATOM 3092 N N . VAL B 1 171 ? -3.617 -5.734 -11.461 1 88.56 171 VAL B N 1
ATOM 3093 C CA . VAL B 1 171 ? -3.225 -6.941 -10.742 1 88.56 171 VAL B CA 1
ATOM 3094 C C . VAL B 1 171 ? -1.812 -6.773 -10.18 1 88.56 171 VAL B C 1
ATOM 3096 O O . VAL B 1 171 ? -1.559 -7.074 -9.016 1 88.56 171 VAL B O 1
ATOM 3099 N N . VAL B 1 172 ? -0.988 -6.273 -11.055 1 91.06 172 VAL B N 1
ATOM 3100 C CA . VAL B 1 172 ? 0.409 -6.105 -10.664 1 91.06 172 VAL B CA 1
ATOM 3101 C C . VAL B 1 172 ? 0.52 -5.039 -9.578 1 91.06 172 VAL B C 1
ATOM 3103 O O . VAL B 1 172 ? 1.273 -5.203 -8.617 1 91.06 172 VAL B O 1
ATOM 3106 N N . ASP B 1 173 ? -0.208 -3.988 -9.688 1 87.12 173 ASP B N 1
ATOM 3107 C CA . ASP B 1 173 ? -0.19 -2.949 -8.664 1 87.12 173 ASP B CA 1
ATOM 3108 C C . ASP B 1 173 ? -0.703 -3.484 -7.328 1 87.12 173 ASP B C 1
ATOM 3110 O O . ASP B 1 173 ? -0.16 -3.156 -6.273 1 87.12 173 ASP B O 1
ATOM 3114 N N . ALA B 1 174 ? -1.751 -4.246 -7.41 1 88.69 174 ALA B N 1
ATOM 3115 C CA . ALA B 1 174 ? -2.246 -4.895 -6.199 1 88.69 174 ALA B CA 1
ATOM 3116 C C . ALA B 1 174 ? -1.167 -5.766 -5.562 1 88.69 174 ALA B C 1
ATOM 3118 O O . ALA B 1 174 ? -0.979 -5.738 -4.344 1 88.69 174 ALA B O 1
ATOM 3119 N N . ALA B 1 175 ? -0.462 -6.508 -6.355 1 93 175 ALA B N 1
ATOM 3120 C CA . ALA B 1 175 ? 0.606 -7.379 -5.867 1 93 175 ALA B CA 1
ATOM 3121 C C . ALA B 1 175 ? 1.724 -6.566 -5.219 1 93 175 ALA B C 1
ATOM 3123 O O . ALA B 1 175 ? 2.215 -6.922 -4.145 1 93 175 ALA B O 1
ATOM 3124 N N . LEU B 1 176 ? 2.117 -5.535 -5.895 1 89.94 176 LEU B N 1
ATOM 3125 C CA . LEU B 1 176 ? 3.162 -4.672 -5.355 1 89.94 176 LEU B CA 1
ATOM 3126 C C . LEU B 1 176 ? 2.709 -4.012 -4.059 1 89.94 176 LEU B C 1
ATOM 3128 O O . LEU B 1 176 ? 3.504 -3.85 -3.129 1 89.94 176 LEU B O 1
ATOM 3132 N N . GLY B 1 177 ? 1.476 -3.645 -4.023 1 85.19 177 GLY B N 1
ATOM 3133 C CA . GLY B 1 177 ? 0.921 -3.129 -2.783 1 85.19 177 GLY B CA 1
ATOM 3134 C C . GLY B 1 177 ? 0.959 -4.137 -1.648 1 85.19 177 GLY B C 1
ATOM 3135 O O . GLY B 1 177 ? 1.31 -3.791 -0.518 1 85.19 177 GLY B O 1
ATOM 3136 N N . ALA B 1 178 ? 0.592 -5.34 -1.967 1 89.56 178 ALA B N 1
ATOM 3137 C CA . ALA B 1 178 ? 0.625 -6.418 -0.98 1 89.56 178 ALA B CA 1
ATOM 3138 C C . ALA B 1 178 ? 2.025 -6.586 -0.401 1 89.56 178 ALA B C 1
ATOM 3140 O O . ALA B 1 178 ? 2.201 -6.613 0.82 1 89.56 178 ALA B O 1
ATOM 3141 N N . VAL B 1 179 ? 2.988 -6.641 -1.282 1 90.88 179 VAL B N 1
ATOM 3142 C CA . VAL B 1 179 ? 4.367 -6.855 -0.853 1 90.88 179 VAL B CA 1
ATOM 3143 C C . VAL B 1 179 ? 4.867 -5.633 -0.087 1 90.88 179 VAL B C 1
ATOM 3145 O O . VAL B 1 179 ? 5.473 -5.766 0.978 1 90.88 179 VAL B O 1
ATOM 3148 N N . GLY B 1 180 ? 4.605 -4.484 -0.646 1 84.62 180 GLY B N 1
ATOM 3149 C CA . GLY B 1 180 ? 5.055 -3.258 -0.008 1 84.62 180 GLY B CA 1
ATOM 3150 C C . GLY B 1 180 ? 4.559 -3.109 1.418 1 84.62 180 GLY B C 1
ATOM 3151 O O . GLY B 1 180 ? 5.352 -2.879 2.336 1 84.62 180 GLY B O 1
ATOM 3152 N N . LEU B 1 181 ? 3.299 -3.27 1.629 1 80.56 181 LEU B N 1
ATOM 3153 C CA . LEU B 1 181 ? 2.736 -3.068 2.959 1 80.56 181 LEU B CA 1
ATOM 3154 C C . LEU B 1 181 ? 3.072 -4.242 3.873 1 80.56 181 LEU B C 1
ATOM 3156 O O . LEU B 1 181 ? 3.324 -4.055 5.066 1 80.56 181 LEU B O 1
ATOM 3160 N N . GLY B 1 182 ? 3.035 -5.469 3.348 1 82.94 182 GLY B N 1
ATOM 3161 C CA . GLY B 1 182 ? 3.432 -6.609 4.152 1 82.94 182 GLY B CA 1
ATOM 3162 C C . GLY B 1 182 ? 4.852 -6.504 4.676 1 82.94 182 GLY B C 1
ATOM 3163 O O . GLY B 1 182 ? 5.105 -6.766 5.855 1 82.94 182 GLY B O 1
ATOM 3164 N N . VAL B 1 183 ? 5.719 -6.094 3.82 1 87.5 183 VAL B N 1
ATOM 3165 C CA . VAL B 1 183 ? 7.125 -5.992 4.199 1 87.5 183 VAL B CA 1
ATOM 3166 C C . VAL B 1 183 ? 7.32 -4.82 5.156 1 87.5 183 VAL B C 1
ATOM 3168 O O . VAL B 1 183 ? 8.117 -4.898 6.094 1 87.5 183 VAL B O 1
ATOM 3171 N N . LEU B 1 184 ? 6.625 -3.771 4.914 1 81.62 184 LEU B N 1
ATOM 3172 C CA . LEU B 1 184 ? 6.703 -2.631 5.82 1 81.62 184 LEU B CA 1
ATOM 3173 C C . LEU B 1 184 ? 6.27 -3.027 7.23 1 81.62 184 LEU B C 1
ATOM 3175 O O . LEU B 1 184 ? 6.902 -2.637 8.211 1 81.62 184 LEU B O 1
ATOM 3179 N N . ARG B 1 185 ? 5.23 -3.73 7.336 1 79.94 185 ARG B N 1
ATOM 3180 C CA . ARG B 1 185 ? 4.777 -4.191 8.648 1 79.94 185 ARG B CA 1
ATOM 3181 C C . ARG B 1 185 ? 5.828 -5.078 9.305 1 79.94 185 ARG B C 1
ATOM 3183 O O . ARG B 1 185 ? 6.078 -4.961 10.508 1 79.94 185 ARG B O 1
ATOM 3190 N N . TRP B 1 186 ? 6.34 -5.941 8.508 1 85.94 186 TRP B N 1
ATOM 3191 C CA . TRP B 1 186 ? 7.395 -6.82 9 1 85.94 186 TRP B CA 1
ATOM 3192 C C . TRP B 1 186 ? 8.594 -6.016 9.477 1 85.94 186 TRP B C 1
ATOM 3194 O O . TRP B 1 186 ? 9.172 -6.312 10.523 1 85.94 186 TRP B O 1
ATOM 3204 N N . LEU B 1 187 ? 8.953 -5.02 8.75 1 83.81 187 LEU B N 1
ATOM 3205 C CA . LEU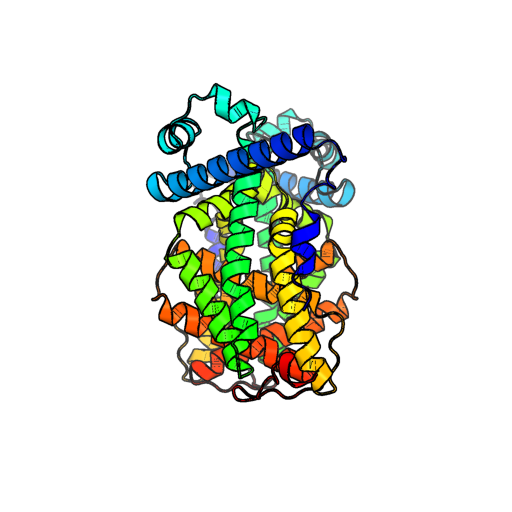 B 1 187 ? 10.086 -4.164 9.102 1 83.81 187 LEU B CA 1
ATOM 3206 C C . LEU B 1 187 ? 9.836 -3.463 10.438 1 83.81 187 LEU B C 1
ATOM 3208 O O . LEU B 1 187 ? 10.75 -3.312 11.242 1 83.81 187 LEU B O 1
ATOM 3212 N N . ASN B 1 188 ? 8.656 -3.061 10.633 1 79.5 188 ASN B N 1
ATOM 3213 C CA . ASN B 1 188 ? 8.297 -2.328 11.844 1 79.5 188 ASN B CA 1
ATOM 3214 C C . ASN B 1 188 ? 8.102 -3.266 13.031 1 79.5 188 ASN B C 1
ATOM 3216 O O . ASN B 1 188 ? 8.344 -2.885 14.18 1 79.5 188 ASN B O 1
ATOM 3220 N N . SER B 1 189 ? 7.57 -4.426 12.734 1 82.81 189 SER B N 1
ATOM 3221 C CA . SER B 1 189 ? 7.324 -5.441 13.758 1 82.81 189 SER B CA 1
ATOM 3222 C C . SER B 1 189 ? 7.688 -6.832 13.25 1 82.81 189 SER B C 1
ATOM 3224 O O . SER B 1 189 ? 6.805 -7.633 12.93 1 82.81 189 SER B O 1
ATOM 3226 N N . PRO B 1 190 ? 8.977 -7.117 13.266 1 85.88 190 PRO B N 1
ATOM 3227 C CA . PRO B 1 190 ? 9.445 -8.391 12.711 1 85.88 190 PRO B CA 1
ATOM 3228 C C . PRO B 1 190 ? 9.164 -9.578 13.633 1 85.88 190 PRO B C 1
ATOM 3230 O O . PRO B 1 190 ? 10.094 -10.164 14.188 1 85.88 190 PRO B O 1
ATOM 3233 N N . THR B 1 191 ? 7.918 -10.031 13.656 1 85.06 191 THR B N 1
ATOM 3234 C CA . THR B 1 191 ? 7.492 -11.086 14.57 1 85.06 191 THR B CA 1
ATOM 3235 C C . THR B 1 191 ? 7.738 -12.461 13.953 1 85.06 191 THR B C 1
ATOM 3237 O O . THR B 1 191 ? 7.625 -13.484 14.633 1 85.06 191 THR B O 1
ATOM 3240 N N . VAL B 1 192 ? 8.062 -12.555 12.688 1 88.56 192 VAL B N 1
ATOM 3241 C CA . VAL B 1 192 ? 8.414 -13.797 12 1 88.56 192 VAL B CA 1
ATOM 3242 C C . VAL B 1 192 ? 9.781 -13.656 11.344 1 88.56 192 VAL B C 1
ATOM 3244 O O . VAL B 1 192 ? 10.281 -12.547 11.172 1 88.56 192 VAL B O 1
ATOM 3247 N N . SER B 1 193 ? 10.375 -14.812 11.047 1 93.5 193 SER B N 1
ATOM 3248 C CA . SER B 1 193 ? 11.664 -14.789 10.375 1 93.5 193 SER B CA 1
ATOM 3249 C C . SER B 1 193 ? 11.531 -14.297 8.938 1 93.5 193 SER B C 1
ATOM 3251 O O . SER B 1 193 ? 10.43 -14.289 8.383 1 93.5 193 SER B O 1
ATOM 3253 N N . LYS B 1 194 ? 12.625 -13.828 8.383 1 94.62 194 LYS B N 1
ATOM 3254 C CA . LYS B 1 194 ? 12.672 -13.43 6.977 1 94.62 194 LYS B CA 1
ATOM 3255 C C . LYS B 1 194 ? 12.164 -14.547 6.07 1 94.62 194 LYS B C 1
ATOM 3257 O O . LYS B 1 194 ? 11.375 -14.305 5.156 1 94.62 194 LYS B O 1
ATOM 3262 N N . ASP B 1 195 ? 12.656 -15.75 6.34 1 95.25 195 ASP B N 1
ATOM 3263 C CA . ASP B 1 195 ? 12.273 -16.891 5.52 1 95.25 195 ASP B CA 1
ATOM 3264 C C . ASP B 1 195 ? 10.773 -17.156 5.609 1 95.25 195 ASP B C 1
ATOM 3266 O O . ASP B 1 195 ? 10.133 -17.469 4.602 1 95.25 195 ASP B O 1
ATOM 3270 N N . ALA B 1 196 ? 10.258 -17.016 6.781 1 92.81 196 ALA B N 1
ATOM 3271 C CA . ALA B 1 196 ? 8.828 -17.203 6.98 1 92.81 196 ALA B CA 1
ATOM 3272 C C . ALA B 1 196 ? 8.016 -16.156 6.227 1 92.81 196 ALA B C 1
ATOM 3274 O O . ALA B 1 196 ? 6.969 -16.453 5.652 1 92.81 196 ALA B O 1
ATOM 3275 N N . LEU B 1 197 ? 8.484 -14.938 6.238 1 93.19 197 LEU B N 1
ATOM 3276 C CA . LEU B 1 197 ? 7.812 -13.867 5.504 1 93.19 197 LEU B CA 1
ATOM 3277 C C . LEU B 1 197 ? 7.82 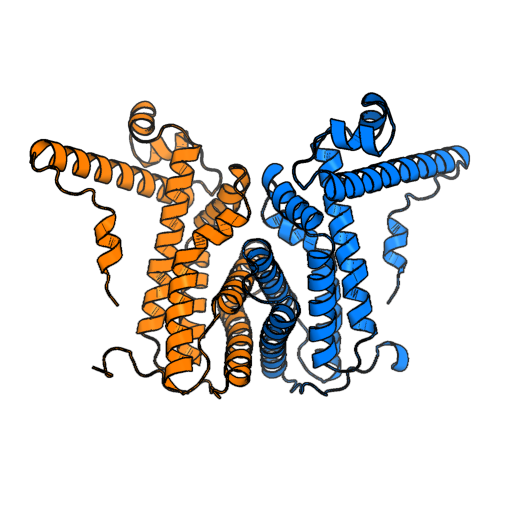-14.148 4.004 1 93.19 197 LEU B C 1
ATOM 3279 O O . LEU B 1 197 ? 6.797 -14 3.336 1 93.19 197 LEU B O 1
ATOM 3283 N N . VAL B 1 198 ? 8.977 -14.547 3.518 1 95.56 198 VAL B N 1
ATOM 3284 C CA . VAL B 1 198 ? 9.117 -14.844 2.096 1 95.56 198 VAL B CA 1
ATOM 3285 C C . VAL B 1 198 ? 8.156 -15.969 1.713 1 95.56 198 VAL B C 1
ATOM 3287 O O . VAL B 1 198 ? 7.473 -15.891 0.688 1 95.56 198 VAL B O 1
ATOM 3290 N N . GLU B 1 199 ? 8.109 -16.984 2.531 1 94.31 199 GLU B N 1
ATOM 3291 C CA . GLU B 1 199 ? 7.219 -18.109 2.271 1 94.31 199 GLU B CA 1
ATOM 3292 C C . GLU B 1 199 ? 5.762 -17.656 2.24 1 94.31 199 GLU B C 1
ATOM 3294 O O . GLU B 1 199 ? 5.008 -18.031 1.345 1 94.31 199 GLU B O 1
ATOM 3299 N N . GLU B 1 200 ? 5.406 -16.828 3.18 1 92.25 200 GLU B N 1
ATOM 3300 C CA . GLU B 1 200 ? 4.023 -16.375 3.295 1 92.25 200 GLU B CA 1
ATOM 3301 C C . GLU B 1 200 ? 3.637 -15.484 2.115 1 92.25 200 GLU B C 1
ATOM 3303 O O . GLU B 1 200 ? 2.574 -15.664 1.519 1 92.25 200 GLU B O 1
ATOM 3308 N N . LEU B 1 201 ? 4.449 -14.516 1.797 1 94.88 201 LEU B N 1
ATOM 3309 C CA . LEU B 1 201 ? 4.16 -13.609 0.69 1 94.88 201 LEU B CA 1
ATOM 3310 C C . LEU B 1 201 ? 4.188 -14.352 -0.641 1 94.88 201 LEU B C 1
ATOM 3312 O O . LEU B 1 201 ? 3.426 -14.031 -1.555 1 94.88 201 LEU B O 1
ATOM 3316 N N . THR B 1 202 ? 5.094 -15.359 -0.721 1 96.56 202 THR B N 1
ATOM 3317 C CA . THR B 1 202 ? 5.137 -16.188 -1.924 1 96.56 202 THR B CA 1
ATOM 3318 C C . THR B 1 202 ? 3.828 -16.953 -2.102 1 96.56 202 THR B C 1
ATOM 3320 O O . THR B 1 202 ? 3.248 -16.953 -3.189 1 96.56 202 THR B O 1
ATOM 3323 N N . ALA B 1 203 ? 3.422 -17.609 -1.035 1 95.06 203 ALA B N 1
ATOM 3324 C CA . ALA B 1 203 ? 2.152 -18.328 -1.095 1 95.06 203 ALA B CA 1
ATOM 3325 C C . ALA B 1 203 ? 1.008 -17.391 -1.471 1 95.06 203 ALA B C 1
ATOM 3327 O O . ALA B 1 203 ? 0.166 -17.734 -2.305 1 95.06 203 ALA B O 1
ATOM 3328 N N . PHE B 1 204 ? 0.993 -16.25 -0.879 1 95.69 204 PHE B N 1
ATOM 3329 C CA . PHE B 1 204 ? -0.025 -15.234 -1.122 1 95.69 204 PHE B CA 1
ATOM 3330 C C . PHE B 1 204 ? -0.053 -14.836 -2.592 1 95.69 204 PHE B C 1
ATOM 3332 O O . PHE B 1 204 ? -1.1 -14.906 -3.24 1 95.69 204 PHE B O 1
ATOM 3339 N N . LEU B 1 205 ? 1.038 -14.445 -3.127 1 97 205 LEU B N 1
ATOM 3340 C CA . LEU B 1 205 ? 1.11 -13.93 -4.492 1 97 205 LEU B CA 1
ATOM 3341 C C . LEU B 1 205 ? 0.909 -15.055 -5.504 1 97 205 LEU B C 1
ATOM 3343 O O . LEU B 1 205 ? 0.326 -14.836 -6.57 1 97 205 LEU B O 1
ATOM 3347 N N . TRP B 1 206 ? 1.454 -16.219 -5.188 1 95.62 206 TRP B N 1
ATOM 3348 C CA . TRP B 1 206 ? 1.207 -17.359 -6.062 1 95.62 206 TRP B CA 1
ATOM 3349 C C . TRP B 1 206 ? -0.288 -17.625 -6.203 1 95.62 206 TRP B C 1
ATOM 3351 O O . TRP B 1 206 ? -0.792 -17.797 -7.316 1 95.62 206 TRP B O 1
ATOM 3361 N N . GLY B 1 207 ? -0.946 -17.703 -5.09 1 95.19 207 GLY B N 1
ATOM 3362 C CA . GLY B 1 207 ? -2.389 -17.891 -5.121 1 95.19 207 GLY B CA 1
ATOM 3363 C C . GLY B 1 207 ? -3.104 -16.828 -5.945 1 95.19 207 GLY B C 1
ATOM 3364 O O . GLY B 1 207 ? -3.951 -17.156 -6.777 1 95.19 207 GLY B O 1
ATOM 3365 N N . ALA B 1 208 ? -2.748 -15.602 -5.719 1 95.69 208 ALA B N 1
ATOM 3366 C CA . ALA B 1 208 ? -3.369 -14.484 -6.422 1 95.69 208 ALA B CA 1
ATOM 3367 C C . ALA B 1 208 ? -3.145 -14.594 -7.93 1 95.69 208 ALA B C 1
ATOM 3369 O O . ALA B 1 208 ? -4.102 -14.57 -8.711 1 95.69 208 ALA B O 1
ATOM 3370 N N . PHE B 1 209 ? -1.894 -14.766 -8.328 1 94.25 209 PHE B N 1
ATOM 3371 C CA . PHE B 1 209 ? -1.562 -14.789 -9.75 1 94.25 209 PHE B CA 1
ATOM 3372 C C . PHE B 1 209 ? -2.146 -16.016 -10.43 1 94.25 209 PHE B C 1
ATOM 3374 O O . PHE B 1 209 ? -2.574 -15.961 -11.586 1 94.25 209 PHE B O 1
ATOM 3381 N N . SER B 1 210 ? -2.121 -17.156 -9.742 1 94.12 210 SER B N 1
ATOM 3382 C CA . SER B 1 210 ? -2.709 -18.359 -10.312 1 94.12 210 SER B CA 1
ATOM 3383 C C . SER B 1 210 ? -4.207 -18.203 -10.531 1 94.12 210 SER B C 1
ATOM 3385 O O . SER B 1 210 ? -4.734 -18.625 -11.562 1 94.12 210 SER B O 1
ATOM 3387 N N . ALA B 1 211 ? -4.867 -17.609 -9.594 1 93.31 211 ALA B N 1
ATOM 3388 C CA . ALA B 1 211 ? -6.301 -17.375 -9.734 1 93.31 211 ALA B CA 1
ATOM 3389 C C . ALA B 1 211 ? -6.59 -16.406 -10.875 1 93.31 211 ALA B C 1
ATOM 3391 O O . ALA B 1 211 ? -7.539 -16.594 -11.641 1 93.31 211 ALA B O 1
ATOM 3392 N N . ILE B 1 212 ? -5.824 -15.383 -10.977 1 93.75 212 ILE B N 1
ATOM 3393 C CA . ILE B 1 212 ? -5.996 -14.406 -12.055 1 93.75 212 ILE B CA 1
ATOM 3394 C C . ILE B 1 212 ? -5.746 -15.078 -13.398 1 93.75 212 ILE B C 1
ATOM 3396 O O . ILE B 1 212 ? -6.477 -14.836 -14.367 1 93.75 212 ILE B O 1
ATOM 3400 N N . ALA B 1 213 ? -4.703 -15.891 -13.453 1 93.56 213 ALA B N 1
ATOM 3401 C CA . ALA B 1 213 ? -4.422 -16.641 -14.68 1 93.56 213 ALA B CA 1
ATOM 3402 C C . ALA B 1 213 ? -5.609 -17.5 -15.07 1 93.56 213 ALA B C 1
ATOM 3404 O O . ALA B 1 213 ? -5.977 -17.578 -16.25 1 93.56 213 ALA B O 1
ATOM 3405 N N . GLU B 1 214 ? -6.211 -18.125 -14.102 1 92.75 214 GLU B N 1
ATOM 3406 C CA . GLU B 1 214 ? -7.355 -19 -14.359 1 92.75 214 GLU B CA 1
ATOM 3407 C C . GLU B 1 214 ? -8.523 -18.203 -14.945 1 92.75 214 GLU B C 1
ATOM 3409 O O . GLU B 1 214 ? -9.156 -18.641 -15.906 1 92.75 214 GLU B O 1
ATOM 3414 N N . VAL B 1 215 ? -8.773 -17.062 -14.398 1 91.12 215 VAL B N 1
ATOM 3415 C CA . VAL B 1 215 ? -9.875 -16.234 -14.883 1 91.12 215 VAL B CA 1
ATOM 3416 C C . VAL B 1 215 ? -9.578 -15.766 -16.297 1 91.12 215 VAL B C 1
ATOM 3418 O O . VAL B 1 215 ? -10.492 -15.555 -17.094 1 91.12 215 VAL B O 1
ATOM 3421 N N . ARG B 1 216 ? -8.352 -15.773 -16.625 1 92.44 216 ARG B N 1
ATOM 3422 C CA . ARG B 1 216 ? -7.945 -15.289 -17.938 1 92.44 216 ARG B CA 1
ATOM 3423 C C . ARG B 1 216 ? -7.707 -16.453 -18.906 1 92.44 216 ARG B C 1
ATOM 3425 O O . ARG B 1 216 ? -7.168 -16.25 -19.984 1 92.44 216 ARG B O 1
ATOM 3432 N N . GLY B 1 217 ? -8.008 -17.609 -18.484 1 93.31 217 GLY B N 1
ATOM 3433 C CA . GLY B 1 217 ? -8.07 -18.75 -19.391 1 93.31 217 GLY B CA 1
ATOM 3434 C C . GLY B 1 217 ? -6.816 -19.609 -19.359 1 93.31 217 GLY B C 1
ATOM 3435 O O . GLY B 1 217 ? -6.598 -20.438 -20.234 1 93.31 217 GLY B O 1
ATOM 3436 N N . VAL B 1 218 ? -5.945 -19.422 -18.406 1 94.44 218 VAL B N 1
ATOM 3437 C CA . VAL B 1 218 ? -4.703 -20.188 -18.328 1 94.44 218 VAL B CA 1
ATOM 3438 C C . VAL B 1 218 ? -4.602 -20.875 -16.969 1 94.44 218 VAL B C 1
ATOM 3440 O O . VAL B 1 218 ? -4.73 -20.234 -15.93 1 94.44 218 VAL B O 1
ATOM 3443 N N . HIS B 1 219 ? -4.418 -22.109 -17 1 93.75 219 HIS B N 1
ATOM 3444 C CA . HIS B 1 219 ? -4.172 -22.859 -15.773 1 93.75 219 HIS B CA 1
ATOM 3445 C C . HIS B 1 219 ? -2.678 -23 -15.508 1 93.75 219 HIS B C 1
ATOM 3447 O O . HIS B 1 219 ? -1.957 -23.625 -16.281 1 93.75 219 HIS B O 1
ATOM 3453 N N . LEU B 1 220 ? -2.305 -22.375 -14.406 1 91.69 220 LEU B N 1
ATOM 3454 C CA . LEU B 1 220 ? -0.899 -22.453 -14.023 1 91.69 220 LEU B CA 1
ATOM 3455 C C . LEU B 1 220 ? -0.708 -23.391 -12.836 1 91.69 220 LEU B C 1
ATOM 3457 O O . LEU B 1 220 ? -1.528 -23.406 -11.914 1 91.69 220 LEU B O 1
ATOM 3461 N N . THR B 1 221 ? 0.327 -24.188 -12.922 1 92.81 221 THR B N 1
ATOM 3462 C CA . THR B 1 221 ? 0.813 -24.969 -11.781 1 92.81 221 THR B CA 1
ATOM 3463 C C . THR B 1 221 ? 2.174 -24.453 -11.32 1 92.81 221 THR B C 1
ATOM 3465 O O . THR B 1 221 ? 2.855 -23.734 -12.062 1 92.81 221 THR B O 1
ATOM 3468 N N . PRO B 1 222 ? 2.49 -24.688 -10.094 1 91.44 222 PRO B N 1
ATOM 3469 C CA . PRO B 1 222 ? 3.785 -24.219 -9.594 1 91.44 222 PRO B CA 1
ATOM 3470 C C . PRO B 1 222 ? 4.949 -24.625 -10.5 1 91.44 222 PRO B C 1
ATOM 3472 O O . PRO B 1 222 ? 5.922 -23.875 -10.633 1 91.44 222 PRO B O 1
ATOM 3475 N N . ASP B 1 223 ? 4.816 -25.734 -11.195 1 91.5 223 ASP B N 1
ATOM 3476 C CA . ASP B 1 223 ? 5.918 -26.297 -11.977 1 91.5 223 ASP B CA 1
ATOM 3477 C C . ASP B 1 223 ? 5.781 -25.938 -13.453 1 91.5 223 ASP B C 1
ATOM 3479 O O . ASP B 1 223 ? 6.621 -26.312 -14.273 1 91.5 223 ASP B O 1
ATOM 3483 N N . THR B 1 224 ? 4.746 -25.219 -13.758 1 90.5 224 THR B N 1
ATOM 3484 C CA . THR B 1 224 ? 4.602 -24.781 -15.148 1 90.5 224 THR B CA 1
ATOM 3485 C C . THR B 1 224 ? 5.867 -24.062 -15.625 1 90.5 224 THR B C 1
ATOM 3487 O O . THR B 1 224 ? 6.336 -23.125 -14.977 1 90.5 224 THR B O 1
ATOM 3490 N N . LYS B 1 225 ? 6.473 -24.531 -16.719 1 85.62 225 LYS B N 1
ATOM 3491 C CA . LYS B 1 225 ? 7.699 -23.969 -17.266 1 85.62 225 LYS B CA 1
ATOM 3492 C C . LYS B 1 225 ? 7.41 -22.688 -18.047 1 85.62 225 LYS B C 1
ATOM 3494 O O . LYS B 1 225 ? 6.445 -22.625 -18.812 1 85.62 225 LYS B O 1
ATOM 3499 N N . LEU B 1 226 ? 8.055 -21.609 -17.719 1 77.62 226 LEU B N 1
ATOM 3500 C CA . LEU B 1 226 ? 7.902 -20.344 -18.406 1 77.62 226 LEU B CA 1
ATOM 3501 C C . LEU B 1 226 ? 8.953 -20.188 -19.5 1 77.62 226 LEU B C 1
ATOM 3503 O O . LEU B 1 226 ? 10.109 -20.562 -19.312 1 77.62 226 LEU B O 1
ATOM 3507 N N . GLU B 1 227 ? 8.789 -20.688 -20.609 1 61.28 227 GLU B N 1
ATOM 3508 C CA . GLU B 1 227 ? 9.766 -20.656 -21.688 1 61.28 227 GLU B CA 1
ATOM 3509 C C . GLU B 1 227 ? 10.492 -19.312 -21.734 1 61.28 227 GLU B C 1
ATOM 3511 O O . GLU B 1 227 ? 9.883 -18.266 -21.516 1 61.28 227 GLU B O 1
ATOM 3516 N N . SER B 1 228 ? 11.711 -19.375 -21.406 1 53.78 228 SER B N 1
ATOM 3517 C CA . SER B 1 228 ? 12.57 -18.203 -21.531 1 53.78 228 SER B CA 1
ATOM 3518 C C . SER B 1 228 ? 12.336 -17.469 -22.844 1 53.78 228 SER B C 1
ATOM 3520 O O . SER B 1 228 ? 12.062 -18.094 -23.859 1 53.78 228 SER B O 1
ATOM 3522 N N . SER B 1 229 ? 11.953 -16.141 -22.812 1 46.59 229 SER B N 1
ATOM 3523 C CA . SER B 1 229 ? 11.961 -15.359 -24.047 1 46.59 229 SER B CA 1
ATOM 3524 C C . SER B 1 229 ? 13.125 -15.758 -24.953 1 46.59 229 SER B C 1
ATOM 3526 O O . SER B 1 229 ? 13.195 -15.336 -26.109 1 46.59 229 SER B O 1
ATOM 3528 N N . ALA B 1 230 ? 14.32 -16.125 -24.609 1 42.81 230 ALA B N 1
ATOM 3529 C CA . ALA B 1 230 ? 15.477 -16.359 -25.469 1 42.81 230 ALA B CA 1
ATOM 3530 C C . ALA B 1 230 ? 15.227 -17.562 -26.391 1 42.81 230 ALA B C 1
ATOM 3532 O O . ALA B 1 230 ? 15.922 -17.734 -27.391 1 42.81 230 ALA B O 1
ATOM 3533 N N . GLU B 1 231 ? 14.547 -18.531 -25.953 1 37.41 231 GLU B N 1
ATOM 3534 C CA . GLU B 1 231 ? 14.5 -19.656 -26.891 1 37.41 231 GLU B CA 1
ATOM 3535 C C . GLU B 1 231 ? 13.367 -19.484 -27.891 1 37.41 231 GLU B C 1
ATOM 3537 O O . GLU B 1 231 ? 13.164 -20.344 -28.766 1 37.41 231 GLU B O 1
ATOM 3542 N N . ALA B 1 232 ? 12.578 -18.641 -27.766 1 38.19 232 ALA B N 1
ATOM 3543 C CA . ALA B 1 232 ? 11.547 -18.484 -28.781 1 38.19 232 ALA B CA 1
ATOM 3544 C C . ALA B 1 232 ? 12.148 -17.984 -30.094 1 38.19 232 ALA B C 1
ATOM 3546 O O . ALA B 1 232 ? 11.438 -17.859 -31.094 1 38.19 232 ALA B O 1
ATOM 3547 N N . ASN B 1 233 ? 13.188 -17.109 -29.984 1 27.06 233 ASN B N 1
ATOM 3548 C CA . ASN B 1 233 ? 13.789 -16.812 -31.281 1 27.06 233 ASN B CA 1
ATOM 3549 C C . ASN B 1 233 ? 14.539 -18.016 -31.844 1 27.06 233 ASN B C 1
ATOM 3551 O O . ASN B 1 233 ? 15.352 -18.625 -31.141 1 27.06 233 ASN B O 1
#

Radius of gyration: 24.78 Å; Cα contacts (8 Å, |Δi|>4): 525; chains: 2; bounding box: 59×59×70 Å

Nearest PDB structures (foldseek):
  3pas-assembly1_A  TM=7.091E-01  e=4.844E-05  Marinobacter nauticus VT8
  2hku-assembly1_A  TM=7.741E-01  e=1.378E-04  Rhodococcus jostii RHA1
  7n53-assembly1_A  TM=5.965E-01  e=9.883E-05  Salmonella enterica subsp. enterica serovar Typhimurium
  3ppb-assembly1_B  TM=7.261E-01  e=1.065E-03  Shewanella loihica PV-4
  3lwj-assembly1_A-2  TM=6.617E-01  e=2.071E-03  Syntrophomonas wolfei subsp. wolfei str. Goettingen G311